Protein AF-A0A9P1M144-F1 (afdb_monomer)

Solvent-accessible surface area (backbone atoms only — not comparable to full-atom values): 26681 Å² total; per-residue (Å²): 131,87,53,68,58,46,60,51,32,49,54,52,25,56,51,25,56,76,44,38,89,84,42,58,71,68,54,30,50,50,13,57,55,61,24,85,84,19,68,62,42,48,54,50,47,60,63,52,71,52,43,42,26,26,24,63,49,96,57,77,48,44,40,38,33,44,34,45,30,33,76,44,54,76,69,45,38,54,29,47,42,54,39,54,65,72,45,38,68,59,92,85,45,63,70,58,54,61,67,55,47,90,56,52,64,63,87,26,65,51,72,43,81,73,39,34,31,30,42,72,43,87,56,96,82,45,43,26,63,55,47,80,66,101,63,85,35,62,40,33,36,42,32,33,40,37,36,38,30,57,59,42,30,39,40,35,43,30,34,33,38,36,71,57,47,20,52,45,42,34,67,37,80,47,78,94,71,78,76,44,61,27,50,76,41,91,52,83,82,44,86,88,40,76,53,68,44,75,48,41,72,65,56,50,42,52,52,50,39,40,51,39,51,32,51,55,48,45,56,53,50,54,51,50,50,54,54,33,50,73,35,72,43,86,79,56,75,85,59,45,42,24,38,36,36,33,38,32,74,35,87,63,39,80,89,77,57,85,72,77,81,77,63,63,70,39,51,48,59,57,61,63,85,82,40,50,41,68,70,65,62,42,76,46,74,39,47,41,39,33,38,46,90,73,71,58,45,72,86,52,68,34,35,39,36,41,33,44,40,71,86,76,43,49,93,91,61,29,69,84,82,53,87,71,42,62,57,83,39,83,50,34,52,46,68,59,53,47,49,50,53,50,52,53,53,50,50,52,49,55,63,68,61,42,86,84,53,87,86,58,60,60,69,60,52,38,53,52,44,50,54,51,53,51,51,49,54,50,49,53,41,35,50,59,32,46,72,71,43,42,88,80,41,44,59,79,54,34,43,69,55,52,50,54,52,47,53,56,47,50,54,53,49,52,52,51,48,52,55,49,50,54,53,37,53,54,37,51,55,50,52,53,51,48,51,54,52,49,51,52,52,50,51,50,52,52,51,51,50,52,53,51,50,52,51,51,54,60,67,69,52,64,93,83,61,83,90,48,98,61,44,70,61,52,53,54,53,53,66,73,79,108

Nearest PDB structures (foldseek):
  5aqt-assembly1_B  TM=5.400E-01  e=1.525E+00  Homo sapiens
  6xf1-assembly2_C  TM=5.605E-01  e=7.458E+00  Homo sapiens
  4mu6-assembly1_A  TM=5.928E-01  e=5.150E+00  Legionella pneumophila subsp. pneumophila str. Philadelphia 1
  5aqh-assembly1_B  TM=4.916E-01  e=3.953E+00  Homo sapiens
  8i4w-assembly1_B  TM=3.700E-01  e=2.209E+00  Saccharomyces cerevisiae S288C

Radius of gyration: 34.0 Å; Cα contacts (8 Å, |Δi|>4): 678; chains: 1; bounding box: 115×45×88 Å

Mean predicted aligned error: 12.4 Å

Secondary structure (DSSP, 8-state):
---HHHHHHHHHHHHHHHSGGGS-HHHHHHHHHHSTTSHHHHHHHHHHTT--EEESSSS-EEEEEEEEEEE--HHHHHHHHHHHHHTBS-S--HHHHHHHS---TTT--EEEEEEEEEBS---TT-SB--B----SSEEEEEEEEEE-STT-EEEEEEEEE-HHHHHTTSSEEPPP---EEEES-S-TT-TT---EEEE-HHHHHHHHHHHHHHHHHHHHHHHHHHHHHHHT----GGGEEEEEEEEE--SS-TTTS-----S-TTEEE--HHHHEEE----S-TTEEEEEESSS--TT-SEEEEEE--GGG--GGG-TTTS---TTTSGGGGHHHHHHHHHHHHHHHHHHHTTTT-TTS-HHHHHHHHHHHHHHHHHHHHHHHHHHHHHHHHS-GGGHHHHHHHHHHHHHHHHHHHHHHHHHHHHHHHHHHHHHHHHHHHHHHHHHHHHHHHHHHHHHHS-TT--SSTTHHHHHHHHTT--

Sequence (482 aa):
MKDFKNFFTKILFDIAYKFPFVFPKWIRYYSSEYHSNSDYVKEAKVRSCETKRASLFDYPAYWKAISFSFTLNKEELTKLKRWRKKVSLNNYNDFIYDKIDYTSFDRSKGYMHIGRIGINKEDITDEISPIYLKSNYLDSIFITLSKYGAGLSVITFYFYLNKEASNMINSISIPNMEYFVRLDSLNLFSRKNRSVCLTDKESFAKDCIKKNMMEVAKEGWDLLTVITSNMGIKKRRDDIYCVNDMYLDQNEPYFVKVASNNTSGESILIPRYHHFLDVGLSDNNDEHFIIDNHFNIDLVDMTYMKVCPESTFTEHNNFRFRYCANYESHLAITPVLLIIKRIDALNDLIDNAKLYNKNISMGKLHSSLFHVLHDIQMISGWLSTLKKDIPYSLLAGYYEISKRIIERQVDRVNELQLTVKTFYGLSENRIQVSNIRYNKIYSLVVFIFVIIQVLLAAMTIDWQKKGVWYTPLIEYLKGIFN

Foldseek 3Di:
DPPPLQVVLLVLLVVCCVVVVVDDPLSVVCSQCFHCPHPNLVVLLVLLVQAWWEAQAPFQKDQWWKKKKFWDAQVLLVLLLVLLCVFFPDVPPVVLSVLSHDDDLPPNWDKDWSFKEAECDDDPRGGGYHHYDPDDWFGMWTWMWTDFHLRTIMIMIITTTDCVLSVQRPTHTQDRDRWGKGQPDPPSPDPVRSDIDTDHSQVVSLVSSLVSNLVNLVSVVVVVCVSCVSSVHDDDLLRMAMETEMEGADAAQRPPDDPPPPPDSHYDYDDDPPFWDFPQLFPDSQWTWTAGPDSDRPSHGIYIYGYYHQVVDDPVRRPSPDTDDLQPDPVVLVSLVSLVSVLVVLVVLVVVLPLVDPPDDLVVSLVSLVVSLVVLVSSLSVLVRCLVCLVPRDDPGNRVSSNVSSVVVNVSSVVVNVVSVVSNVVSVVVVVVVVVVVVVVVVVVVVVVVVVVVVVVVVPDPLPDPDDPCVVVSVVVVVVVD

Organism: Yersinia enterocolitica (NCBI:txid630)

pLDDT: mean 81.44, std 12.13, range [32.53, 97.31]

Structure (mmCIF, N/CA/C/O backbone):
data_AF-A0A9P1M144-F1
#
_entry.id   AF-A0A9P1M144-F1
#
loop_
_atom_site.group_PDB
_atom_site.id
_atom_site.type_symbol
_atom_site.label_atom_id
_atom_site.label_alt_id
_atom_site.label_comp_id
_atom_site.label_asym_id
_atom_site.label_entity_id
_atom_site.label_seq_id
_atom_site.pdbx_PDB_ins_code
_atom_site.Cartn_x
_atom_site.Cartn_y
_atom_site.Cartn_z
_atom_site.occupancy
_atom_site.B_iso_or_equiv
_atom_site.auth_seq_id
_atom_site.auth_comp_id
_atom_site.auth_asym_id
_atom_site.auth_atom_id
_atom_site.pdbx_PDB_model_num
ATOM 1 N N . MET A 1 1 ? -5.783 -10.112 -30.709 1.00 32.53 1 MET A N 1
ATOM 2 C CA . MET A 1 1 ? -7.232 -9.941 -30.963 1.00 32.53 1 MET A CA 1
ATOM 3 C C . MET A 1 1 ? -7.430 -8.509 -31.454 1.00 32.53 1 MET A C 1
ATOM 5 O O . MET A 1 1 ? -7.039 -7.607 -30.728 1.00 32.53 1 MET A O 1
ATOM 9 N N . LYS A 1 2 ? -7.869 -8.268 -32.700 1.00 44.28 2 LYS A N 1
ATOM 10 C CA . LYS A 1 2 ? -8.065 -6.888 -33.193 1.00 44.28 2 LYS A CA 1
ATOM 11 C C . LYS A 1 2 ? -9.288 -6.296 -32.490 1.00 44.28 2 LYS A C 1
ATOM 13 O O . LYS A 1 2 ? -10.397 -6.771 -32.709 1.00 44.28 2 LYS A O 1
ATOM 18 N N . ASP A 1 3 ? -9.068 -5.298 -31.641 1.00 70.06 3 ASP A N 1
ATOM 19 C CA . ASP A 1 3 ? -10.123 -4.564 -30.941 1.00 70.06 3 ASP A CA 1
ATOM 20 C C . ASP A 1 3 ? -11.164 -4.039 -31.945 1.00 70.06 3 ASP A C 1
ATOM 22 O O . ASP A 1 3 ? -10.826 -3.296 -32.868 1.00 70.06 3 ASP A O 1
ATOM 26 N N . PHE A 1 4 ? -12.441 -4.392 -31.769 1.00 77.38 4 PHE A N 1
ATOM 27 C CA . PHE A 1 4 ? -13.547 -3.946 -32.634 1.00 77.38 4 PHE A CA 1
ATOM 28 C C . PHE A 1 4 ? -13.596 -2.414 -32.775 1.00 77.38 4 PHE A C 1
ATOM 30 O O . PHE A 1 4 ? -13.818 -1.879 -33.863 1.00 77.38 4 PHE A O 1
ATOM 37 N N . LYS A 1 5 ? -13.292 -1.698 -31.684 1.00 79.50 5 LYS A N 1
ATOM 38 C CA . LYS A 1 5 ? -13.170 -0.234 -31.675 1.00 79.50 5 LYS A CA 1
ATOM 39 C C . LYS A 1 5 ? -12.080 0.278 -32.621 1.00 79.50 5 LYS A C 1
ATOM 41 O O . LYS A 1 5 ? -12.273 1.322 -33.245 1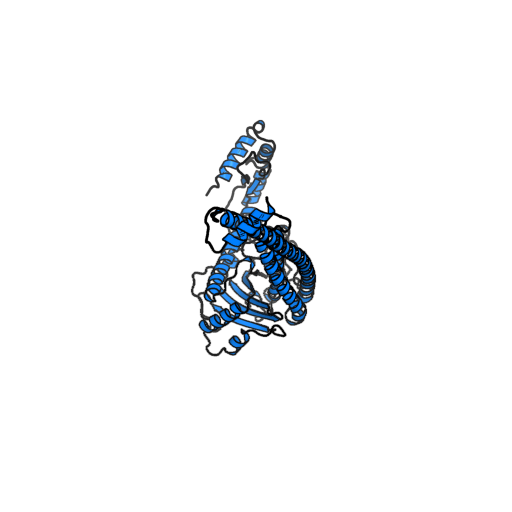.00 79.50 5 LYS A O 1
ATOM 46 N N . ASN A 1 6 ? -10.966 -0.444 -32.756 1.00 76.75 6 ASN A N 1
ATOM 47 C CA . ASN A 1 6 ? -9.876 -0.055 -33.653 1.00 76.75 6 ASN A CA 1
ATOM 48 C C . ASN A 1 6 ? -10.304 -0.189 -35.105 1.00 76.75 6 ASN A C 1
ATOM 50 O O . ASN A 1 6 ? -10.152 0.734 -35.898 1.00 76.75 6 ASN A O 1
ATOM 54 N N . PHE A 1 7 ? -10.919 -1.316 -35.447 1.00 81.31 7 PHE A N 1
ATOM 55 C CA . PHE A 1 7 ? -11.430 -1.526 -36.794 1.00 81.31 7 PHE A CA 1
ATOM 56 C C . PHE A 1 7 ? -12.442 -0.443 -37.199 1.00 81.31 7 PHE A C 1
ATOM 58 O O . PHE A 1 7 ? -12.310 0.160 -38.263 1.00 81.31 7 PHE A O 1
ATOM 65 N N . PHE A 1 8 ? -13.396 -0.137 -36.315 1.00 84.12 8 PHE A N 1
ATOM 66 C CA . PHE A 1 8 ? -14.396 0.898 -36.562 1.00 84.12 8 PHE A CA 1
ATOM 67 C C . PHE A 1 8 ? -13.780 2.296 -36.699 1.00 84.12 8 PHE A C 1
ATOM 69 O O . PHE A 1 8 ? -14.123 3.025 -37.626 1.00 84.12 8 PHE A O 1
ATOM 76 N N . THR A 1 9 ? -12.847 2.664 -35.812 1.00 84.94 9 THR A N 1
ATOM 77 C CA . THR A 1 9 ? -12.195 3.984 -35.864 1.00 84.94 9 THR A CA 1
ATOM 78 C C . THR A 1 9 ? -11.409 4.160 -37.165 1.00 84.94 9 THR A C 1
ATOM 80 O O . THR A 1 9 ? -11.484 5.225 -37.773 1.00 84.94 9 THR A O 1
ATOM 83 N N . LYS A 1 10 ? -10.737 3.102 -37.645 1.00 83.88 10 LYS A N 1
ATOM 84 C CA . LYS A 1 10 ? -10.012 3.123 -38.923 1.00 83.88 10 LYS A CA 1
ATOM 85 C C . LYS A 1 10 ? -10.944 3.433 -40.092 1.00 83.88 10 LYS A C 1
ATOM 87 O O . LYS A 1 10 ? -10.713 4.390 -40.817 1.00 83.88 10 LYS A O 1
ATOM 92 N N . ILE A 1 11 ? -12.032 2.671 -40.217 1.00 86.94 11 ILE A N 1
ATOM 93 C CA . ILE A 1 11 ? -13.025 2.868 -41.283 1.00 86.94 11 ILE A CA 1
ATOM 94 C C . ILE A 1 11 ? -13.625 4.271 -41.210 1.00 86.94 11 ILE A C 1
ATOM 96 O O . ILE A 1 11 ? -13.752 4.944 -42.230 1.00 86.94 11 ILE A O 1
ATOM 100 N N . LEU A 1 12 ? -13.985 4.725 -40.009 1.00 87.88 12 LEU A N 1
ATOM 101 C CA . LEU A 1 12 ? -14.557 6.050 -39.819 1.00 87.88 12 LEU A CA 1
ATOM 102 C C . LEU A 1 12 ? -13.599 7.148 -40.290 1.00 87.88 12 LEU A C 1
ATOM 104 O O . LEU A 1 12 ? -14.033 8.062 -40.985 1.00 87.88 12 LEU A O 1
ATOM 108 N N . PHE A 1 13 ? -12.317 7.063 -39.927 1.00 87.81 13 PHE A N 1
ATOM 109 C CA . PHE A 1 13 ? -11.319 8.053 -40.327 1.00 87.81 13 PHE A CA 1
ATOM 110 C C . PHE A 1 13 ? -11.007 7.978 -41.821 1.00 87.81 13 PHE A C 1
ATOM 112 O O . PHE A 1 13 ? -10.892 9.029 -42.439 1.00 87.81 13 PHE A O 1
ATOM 119 N N . ASP A 1 14 ? -10.965 6.788 -42.425 1.00 88.06 14 ASP A N 1
ATOM 120 C CA . ASP A 1 14 ? -10.771 6.626 -43.873 1.00 88.06 14 ASP A CA 1
ATOM 121 C C . ASP A 1 14 ? -11.929 7.267 -44.668 1.00 88.06 14 ASP A C 1
ATOM 123 O O . ASP A 1 14 ? -11.711 8.012 -45.629 1.00 88.06 14 ASP A O 1
ATOM 127 N N . ILE A 1 15 ? -13.180 7.040 -44.244 1.00 89.00 15 ILE A N 1
ATOM 128 C CA . ILE A 1 15 ? -14.362 7.639 -44.886 1.00 89.00 15 ILE A CA 1
ATOM 129 C C . ILE A 1 15 ? -14.405 9.152 -44.629 1.00 89.00 15 ILE A C 1
ATOM 131 O O . ILE A 1 15 ? -14.677 9.915 -45.557 1.00 89.00 15 ILE A O 1
ATOM 135 N N . ALA A 1 16 ? -14.111 9.600 -43.405 1.00 88.69 16 ALA A N 1
ATOM 136 C CA . ALA A 1 16 ? -14.092 11.020 -43.056 1.00 88.69 16 ALA A CA 1
ATOM 137 C C . ALA A 1 16 ? -12.972 11.793 -43.760 1.00 88.69 16 ALA A C 1
ATOM 139 O O . ALA A 1 16 ? -13.177 12.946 -44.130 1.00 88.69 16 ALA A O 1
ATOM 140 N N . TYR A 1 17 ? -11.831 11.157 -44.020 1.00 86.88 17 TYR A N 1
ATOM 141 C CA . TYR A 1 17 ? -10.746 11.741 -44.801 1.00 86.88 17 TYR A CA 1
ATOM 142 C C . TYR A 1 17 ? -11.139 11.900 -46.277 1.00 86.88 17 TYR A C 1
ATOM 144 O O . TYR A 1 17 ? -10.878 12.937 -46.883 1.00 86.88 17 TYR A O 1
ATOM 152 N N . LYS A 1 18 ? -11.825 10.901 -46.854 1.00 89.00 18 LYS A N 1
ATOM 153 C CA . LYS A 1 18 ? -12.279 10.928 -48.255 1.00 89.00 18 LYS A CA 1
ATOM 154 C C . LYS A 1 18 ? -13.474 11.861 -48.490 1.00 89.00 18 LYS A C 1
ATOM 156 O O . LYS A 1 18 ? -13.552 12.502 -49.534 1.00 89.00 18 LYS A O 1
ATOM 161 N N . PHE A 1 19 ? -14.397 11.945 -47.531 1.00 89.88 19 PHE A N 1
ATOM 162 C CA . PHE A 1 19 ? -15.634 12.731 -47.624 1.00 89.88 19 PHE A CA 1
ATOM 163 C C . PHE A 1 19 ? -15.823 13.655 -46.409 1.00 89.88 19 PHE A C 1
ATOM 165 O O . PHE A 1 19 ? -16.809 13.533 -45.675 1.00 89.88 19 PHE A O 1
ATOM 172 N N . PRO A 1 20 ? -14.917 14.620 -46.177 1.00 84.94 20 PRO A N 1
ATOM 173 C CA . PRO A 1 20 ? -14.872 15.383 -44.929 1.00 84.94 20 PRO A CA 1
ATOM 174 C C . PRO A 1 20 ? -16.137 16.204 -44.673 1.00 84.94 20 PRO A C 1
ATOM 176 O O . PRO A 1 20 ? -16.535 16.390 -43.530 1.00 84.94 20 PRO A O 1
ATOM 179 N N . PHE A 1 21 ? -16.814 16.672 -45.716 1.00 85.94 21 PHE A N 1
ATOM 180 C CA . PHE A 1 21 ? -18.018 17.500 -45.606 1.00 85.94 21 PHE A CA 1
ATOM 181 C C . PHE A 1 21 ? -19.234 16.775 -44.999 1.00 85.94 21 PHE A C 1
ATOM 183 O O . PHE A 1 21 ? -20.136 17.447 -44.507 1.00 85.94 21 PHE A O 1
ATOM 190 N N . VAL A 1 22 ? -19.250 15.436 -44.979 1.00 87.31 22 VAL A N 1
ATOM 191 C CA . VAL A 1 22 ? -20.348 14.630 -44.405 1.00 87.31 22 VAL A CA 1
ATOM 192 C C . VAL A 1 22 ? -20.205 14.467 -42.885 1.00 87.31 22 VAL A C 1
ATOM 194 O O . VAL A 1 22 ? -21.164 14.123 -42.196 1.00 87.31 22 VAL A O 1
ATOM 197 N N . PHE A 1 23 ? -19.019 14.745 -42.332 1.00 87.06 23 PHE A N 1
ATOM 198 C CA . PHE A 1 23 ? -18.711 14.491 -40.928 1.00 87.06 23 PHE A CA 1
ATOM 199 C C . PHE A 1 23 ? -18.643 15.776 -40.087 1.00 87.06 23 PHE A C 1
ATOM 201 O O . PHE A 1 23 ? -18.249 16.842 -40.571 1.00 87.06 23 PHE A O 1
ATOM 208 N N . PRO A 1 24 ? -18.967 15.694 -38.782 1.00 85.56 24 PRO A N 1
ATOM 209 C CA . PRO A 1 24 ? -18.753 16.785 -37.837 1.00 85.56 24 PRO A CA 1
ATOM 210 C C . PRO A 1 24 ? -17.305 17.298 -37.837 1.00 85.56 24 PRO A C 1
ATOM 212 O O . PRO A 1 24 ? -16.364 16.513 -37.942 1.00 85.56 24 PRO A O 1
ATOM 215 N N . LYS A 1 25 ? -17.117 18.609 -37.609 1.00 85.38 25 LYS A N 1
ATOM 216 C CA . LYS A 1 25 ? -15.796 19.280 -37.596 1.00 85.38 25 LYS A CA 1
ATOM 217 C C . LYS A 1 25 ? -14.727 18.560 -36.764 1.00 85.38 25 LYS A C 1
ATOM 219 O O . LYS A 1 25 ? -13.575 18.521 -37.171 1.00 85.38 25 LYS A O 1
ATOM 224 N N . TRP A 1 26 ? -15.108 17.982 -35.626 1.00 83.94 26 TRP A N 1
ATOM 225 C CA . TRP A 1 26 ? -14.177 17.282 -34.741 1.00 83.94 26 TRP A CA 1
ATOM 226 C C . TRP A 1 26 ? -13.682 15.949 -35.336 1.00 83.94 26 TRP A C 1
ATOM 228 O O . TRP A 1 26 ? -12.495 15.661 -35.256 1.00 83.94 26 TRP A O 1
ATOM 238 N N . ILE A 1 27 ? -14.552 15.178 -36.009 1.00 86.31 27 ILE A N 1
ATOM 239 C CA . ILE A 1 27 ? -14.148 13.952 -36.724 1.00 86.31 27 ILE A CA 1
ATOM 240 C C . ILE A 1 27 ? -13.260 14.318 -37.906 1.00 86.31 27 ILE A C 1
ATOM 242 O O . ILE A 1 27 ? -12.250 13.663 -38.126 1.00 86.31 27 ILE A O 1
ATOM 246 N N . ARG A 1 28 ? -13.605 15.390 -38.632 1.00 86.38 28 ARG A N 1
ATOM 247 C CA . ARG A 1 28 ? -12.784 15.897 -39.738 1.00 86.38 28 ARG A CA 1
ATOM 248 C C . ARG A 1 28 ? -11.364 16.203 -39.276 1.00 86.38 28 ARG A C 1
ATOM 250 O O . ARG A 1 28 ? -10.429 15.713 -39.893 1.00 86.38 28 ARG A O 1
ATOM 257 N N . TYR A 1 29 ? -11.234 16.954 -38.183 1.00 85.94 29 TYR A N 1
ATOM 258 C CA . TYR A 1 29 ? -9.948 17.280 -37.574 1.00 85.94 29 TYR A CA 1
ATOM 259 C C . TYR A 1 29 ? -9.154 16.017 -37.214 1.00 85.94 29 TYR A C 1
ATOM 261 O O . TYR A 1 29 ? -8.029 15.848 -37.665 1.00 85.94 29 TYR A O 1
ATOM 269 N N . TYR A 1 30 ? -9.757 15.067 -36.494 1.00 85.25 30 TYR A N 1
ATOM 270 C CA . TYR A 1 30 ? -9.049 13.833 -36.149 1.00 85.25 30 TYR A CA 1
ATOM 271 C C . TYR A 1 30 ? -8.690 12.982 -37.369 1.00 85.25 30 TYR A C 1
ATOM 273 O O . TYR A 1 30 ? -7.602 12.418 -37.422 1.00 85.25 30 TYR A O 1
ATOM 281 N N . SER A 1 31 ? -9.561 12.920 -38.375 1.00 85.38 31 SER A N 1
ATOM 282 C CA . SER A 1 31 ? -9.257 12.215 -39.617 1.00 85.38 31 SER A CA 1
ATOM 283 C C . SER A 1 31 ? -8.139 12.893 -40.410 1.00 85.38 31 SER A C 1
ATOM 285 O O . SER A 1 31 ? -7.343 12.191 -41.010 1.00 85.38 31 SER A O 1
ATOM 287 N N . SER A 1 32 ? -8.005 14.224 -40.407 1.00 83.94 32 SER A N 1
ATOM 288 C CA . SER A 1 32 ? -6.894 14.883 -41.108 1.00 83.94 32 SER A CA 1
ATOM 289 C C . SER A 1 32 ? -5.561 14.697 -40.386 1.00 83.94 32 SER A C 1
ATOM 291 O O . SER A 1 32 ? -4.556 14.434 -41.040 1.00 83.94 32 SER A O 1
ATOM 293 N N . GLU A 1 33 ? -5.564 14.777 -39.055 1.00 81.06 33 GLU A N 1
ATOM 294 C CA . GLU A 1 33 ? -4.357 14.662 -38.226 1.00 81.06 33 GLU A CA 1
ATOM 295 C C . GLU A 1 33 ? -3.860 13.214 -38.093 1.00 81.06 33 GLU A C 1
ATOM 297 O O . GLU A 1 33 ? -2.658 12.956 -38.133 1.00 81.06 33 GLU A O 1
ATOM 302 N N . TYR A 1 34 ? -4.772 12.244 -37.967 1.00 77.00 34 TYR A N 1
ATOM 303 C CA . TYR A 1 34 ? -4.441 10.872 -37.554 1.00 77.00 34 TYR A CA 1
ATOM 304 C C . TYR A 1 34 ? -4.772 9.788 -38.590 1.00 77.00 34 TYR A C 1
ATOM 306 O O . TYR A 1 34 ? -4.645 8.594 -38.303 1.00 77.00 34 TYR A O 1
ATOM 314 N N . HIS A 1 35 ? -5.201 10.159 -39.798 1.00 81.19 35 HIS A N 1
ATOM 315 C CA . HIS A 1 35 ? -5.328 9.198 -40.893 1.00 81.19 35 HIS A CA 1
ATOM 316 C C . HIS A 1 35 ? -3.957 8.649 -41.307 1.00 81.19 35 HIS A C 1
ATOM 318 O O . HIS A 1 35 ? -2.932 9.312 -41.196 1.00 81.19 35 HIS A O 1
ATOM 324 N N . SER A 1 36 ? -3.939 7.429 -41.846 1.00 70.88 36 SER A N 1
ATOM 325 C CA . SER A 1 36 ? -2.712 6.700 -42.196 1.00 70.88 36 SER A CA 1
ATOM 326 C C . SER A 1 36 ? -1.751 7.434 -43.148 1.00 70.88 36 SER A C 1
ATOM 328 O O . SER A 1 36 ? -0.562 7.113 -43.163 1.00 70.88 36 SER A O 1
ATOM 330 N N . ASN A 1 37 ? -2.257 8.411 -43.910 1.00 74.00 37 ASN A N 1
ATOM 331 C CA . ASN A 1 37 ? -1.488 9.237 -44.844 1.00 74.00 37 ASN A CA 1
ATOM 332 C C . ASN A 1 37 ? -1.084 10.617 -44.297 1.00 74.00 37 ASN A C 1
ATOM 334 O O . ASN A 1 37 ? -0.458 11.370 -45.047 1.00 74.00 37 ASN A O 1
ATOM 338 N N . SER A 1 38 ? -1.439 10.970 -43.060 1.00 76.88 38 SER A N 1
ATOM 339 C CA . SER A 1 38 ? -1.021 12.242 -42.466 1.00 76.88 38 SER A CA 1
ATOM 340 C C . SER A 1 38 ? 0.486 12.257 -42.204 1.00 76.88 38 SER A C 1
ATOM 342 O O . SER A 1 38 ? 1.101 11.211 -41.969 1.00 76.88 38 SER A O 1
ATOM 344 N N . ASP A 1 39 ? 1.088 13.444 -42.252 1.00 75.00 39 ASP A N 1
ATOM 345 C CA . ASP A 1 39 ? 2.530 13.605 -42.030 1.00 75.00 39 ASP A CA 1
ATOM 346 C C . ASP A 1 39 ? 2.915 13.180 -40.612 1.00 75.00 39 ASP A C 1
ATOM 348 O O . ASP A 1 39 ? 3.874 12.436 -40.423 1.00 75.00 39 ASP A O 1
ATOM 352 N N . TYR A 1 40 ? 2.066 13.507 -39.638 1.00 72.25 40 TYR A N 1
ATOM 353 C CA . TYR A 1 40 ? 2.224 13.094 -38.250 1.00 72.25 40 TYR A CA 1
ATOM 354 C C . TYR A 1 40 ? 2.294 11.562 -38.078 1.00 72.25 40 TYR A C 1
ATOM 356 O O . TYR A 1 40 ? 3.200 11.049 -37.419 1.00 72.25 40 TYR A O 1
ATOM 364 N N . VAL A 1 41 ? 1.395 10.797 -38.714 1.00 72.00 41 VAL A N 1
ATOM 365 C CA . VAL A 1 41 ? 1.409 9.322 -38.631 1.00 72.00 41 VAL A CA 1
ATOM 366 C C . VAL A 1 41 ? 2.591 8.726 -39.396 1.00 72.00 41 VAL A C 1
ATOM 368 O O . VAL A 1 41 ? 3.157 7.719 -38.963 1.00 72.00 41 VAL A O 1
ATOM 371 N N . LYS A 1 42 ? 2.994 9.325 -40.522 1.00 72.81 42 LYS A N 1
ATOM 372 C CA . LYS A 1 42 ? 4.180 8.894 -41.279 1.00 72.81 42 LYS A CA 1
ATOM 373 C C . LYS A 1 42 ? 5.461 9.093 -40.469 1.00 72.81 42 LYS A C 1
ATOM 375 O O . LYS A 1 42 ? 6.245 8.152 -40.357 1.00 72.81 42 LYS A O 1
ATOM 380 N N . GLU A 1 43 ? 5.644 10.260 -39.856 1.00 69.44 43 GLU A N 1
ATOM 381 C CA . GLU A 1 43 ? 6.782 10.546 -38.974 1.00 69.44 43 GLU A CA 1
ATOM 382 C C . GLU A 1 43 ? 6.806 9.612 -37.759 1.00 69.44 43 GLU A C 1
ATOM 384 O O . GLU A 1 43 ? 7.849 9.036 -37.434 1.00 69.44 43 GLU A O 1
ATOM 389 N N . ALA A 1 44 ? 5.651 9.389 -37.125 1.00 66.25 44 ALA A N 1
ATOM 390 C CA . ALA A 1 44 ? 5.528 8.465 -36.001 1.00 66.25 44 ALA A CA 1
ATOM 391 C C . ALA A 1 44 ? 5.876 7.019 -36.396 1.00 66.25 44 ALA A C 1
ATOM 393 O O . ALA A 1 44 ? 6.563 6.326 -35.645 1.00 66.25 44 ALA A O 1
ATOM 394 N N . LYS A 1 45 ? 5.465 6.560 -37.588 1.00 67.06 45 LYS A N 1
ATOM 395 C CA . LYS A 1 45 ? 5.819 5.228 -38.110 1.00 67.06 45 LYS A CA 1
ATOM 396 C C . LYS A 1 45 ? 7.323 5.063 -38.305 1.00 67.06 45 LYS A C 1
ATOM 398 O O . LYS A 1 45 ? 7.857 4.037 -37.887 1.00 67.06 45 LYS A O 1
ATOM 403 N N . VAL A 1 46 ? 8.000 6.058 -38.880 1.00 66.31 46 VAL A N 1
ATOM 404 C CA . VAL A 1 46 ? 9.459 6.023 -39.083 1.00 66.31 46 VAL A CA 1
ATOM 405 C C . VAL A 1 46 ? 10.187 5.940 -37.739 1.00 66.31 46 VAL A C 1
ATOM 407 O O . VAL A 1 46 ? 10.974 5.019 -37.541 1.00 66.31 46 VAL A O 1
ATOM 410 N N . ARG A 1 47 ? 9.840 6.805 -36.773 1.00 61.91 47 ARG A N 1
ATOM 411 C CA . ARG A 1 47 ? 10.416 6.766 -35.412 1.00 61.91 47 ARG A CA 1
ATOM 412 C C . ARG A 1 47 ? 10.136 5.449 -34.686 1.00 61.91 47 ARG A C 1
ATOM 414 O O . ARG A 1 47 ? 10.987 4.934 -33.974 1.00 61.91 47 ARG A O 1
ATOM 421 N N . SER A 1 48 ? 8.950 4.873 -34.880 1.00 56.91 48 SER A N 1
ATOM 422 C CA . SER A 1 48 ? 8.556 3.633 -34.205 1.00 56.91 48 SER A CA 1
ATOM 423 C C . SER A 1 48 ? 9.320 2.393 -34.680 1.00 56.91 48 SER A C 1
ATOM 425 O O . SER A 1 48 ? 9.332 1.395 -33.962 1.00 56.91 48 SER A O 1
ATOM 427 N N . CYS A 1 49 ? 9.934 2.406 -35.867 1.00 55.12 49 CYS A N 1
ATOM 428 C CA . CYS A 1 49 ? 10.542 1.212 -36.462 1.00 55.12 49 CYS A CA 1
ATOM 429 C C . CYS A 1 49 ? 11.841 0.772 -35.758 1.00 55.12 49 CYS A C 1
ATOM 431 O O . CYS A 1 49 ? 12.245 -0.383 -35.886 1.00 55.12 49 CYS A O 1
ATOM 433 N N . GLU A 1 50 ? 12.461 1.660 -34.980 1.00 61.06 50 GLU A N 1
ATOM 434 C CA . GLU A 1 50 ? 13.735 1.404 -34.302 1.00 61.06 50 GLU A CA 1
ATOM 435 C C . GLU A 1 50 ? 13.544 0.757 -32.923 1.00 61.06 50 GLU A C 1
ATOM 437 O O . GLU A 1 50 ? 14.349 -0.077 -32.512 1.00 61.06 50 GLU A O 1
ATOM 442 N N . THR A 1 51 ? 12.433 1.038 -32.236 1.00 64.19 51 THR A N 1
ATOM 443 C CA . THR A 1 51 ? 12.243 0.627 -30.840 1.00 64.19 51 THR A CA 1
ATOM 444 C C . THR A 1 51 ? 11.707 -0.799 -30.672 1.00 64.19 51 THR A C 1
ATOM 446 O O . THR A 1 51 ? 10.616 -1.129 -31.158 1.00 64.19 51 THR A O 1
ATOM 449 N N . LYS A 1 52 ? 12.437 -1.628 -29.912 1.00 73.56 52 LYS A N 1
ATOM 450 C CA . LYS A 1 52 ? 12.154 -3.057 -29.665 1.00 73.56 52 LYS A CA 1
ATOM 451 C C . LYS A 1 52 ? 11.926 -3.409 -28.193 1.00 73.56 52 LYS A C 1
ATOM 453 O O . LYS A 1 52 ? 11.358 -4.465 -27.908 1.00 73.56 52 LYS A O 1
ATOM 458 N N . ARG A 1 53 ? 12.400 -2.581 -27.258 1.00 82.31 53 ARG A N 1
ATOM 459 C CA . ARG A 1 53 ? 12.374 -2.879 -25.816 1.00 82.31 53 ARG A CA 1
ATOM 460 C C . ARG A 1 53 ? 11.758 -1.748 -24.997 1.00 82.31 53 ARG A C 1
ATOM 462 O O . ARG A 1 53 ? 11.763 -0.606 -25.442 1.00 82.31 53 ARG A O 1
ATOM 469 N N . ALA A 1 54 ? 11.259 -2.062 -23.807 1.00 84.81 54 ALA A N 1
ATOM 470 C CA . ALA A 1 54 ? 10.838 -1.083 -22.809 1.00 84.81 54 ALA A CA 1
ATOM 471 C C . ALA A 1 54 ? 11.393 -1.400 -21.424 1.00 84.81 54 ALA A C 1
ATOM 473 O O . ALA A 1 54 ? 11.444 -2.563 -21.025 1.00 84.81 54 ALA A O 1
ATOM 474 N N . SER A 1 55 ? 11.739 -0.356 -20.681 1.00 86.06 55 SER A N 1
ATOM 475 C CA . SER A 1 55 ? 12.124 -0.451 -19.273 1.00 86.06 55 SER A CA 1
ATOM 476 C C . SER A 1 55 ? 11.390 0.603 -18.453 1.00 86.06 55 SER A C 1
ATOM 478 O O . SER A 1 55 ? 11.101 1.695 -18.949 1.00 86.06 55 SER A O 1
ATOM 480 N N . LEU A 1 56 ? 11.099 0.271 -17.195 1.00 86.31 56 LEU A N 1
ATOM 481 C CA . LEU A 1 56 ? 10.489 1.200 -16.242 1.00 86.31 56 LEU A CA 1
ATOM 482 C C . LEU A 1 56 ? 11.418 2.380 -15.925 1.00 86.31 56 LEU A C 1
ATOM 484 O O . LEU A 1 56 ? 10.956 3.514 -15.864 1.00 86.31 56 LEU A O 1
ATOM 488 N N . PHE A 1 57 ? 12.717 2.108 -15.776 1.00 84.25 57 PHE A N 1
ATOM 489 C CA . PHE A 1 57 ? 13.742 3.115 -15.516 1.00 84.25 57 PHE A CA 1
ATOM 490 C C . PHE A 1 57 ? 14.866 3.051 -16.548 1.00 84.25 57 PHE A C 1
ATOM 492 O O . PHE A 1 57 ? 15.035 2.068 -17.271 1.00 84.25 57 PHE A O 1
ATOM 499 N N . ASP A 1 58 ? 15.648 4.121 -16.581 1.00 77.81 58 ASP A N 1
ATOM 500 C CA . ASP A 1 58 ? 16.756 4.349 -17.507 1.00 77.81 58 ASP A CA 1
ATOM 501 C C . ASP A 1 58 ? 17.922 3.379 -17.284 1.00 77.81 58 ASP A C 1
ATOM 503 O O . ASP A 1 58 ? 18.667 3.079 -18.214 1.00 77.81 58 ASP A O 1
ATOM 507 N N . TYR A 1 59 ? 18.050 2.864 -16.060 1.00 79.31 59 TYR A N 1
ATOM 508 C CA . TYR A 1 59 ? 19.015 1.842 -15.678 1.00 79.31 59 TYR A CA 1
ATOM 509 C C . TYR A 1 59 ? 18.283 0.567 -15.245 1.00 79.31 59 TYR A C 1
ATOM 511 O O . TYR A 1 59 ? 17.173 0.662 -14.711 1.00 79.31 59 TYR A O 1
ATOM 519 N N . PRO A 1 60 ? 18.880 -0.625 -15.442 1.00 84.94 60 PRO A N 1
ATOM 520 C CA . PRO A 1 60 ? 18.296 -1.873 -14.967 1.00 84.94 60 PRO A CA 1
ATOM 521 C C . PRO A 1 60 ? 18.042 -1.819 -13.458 1.00 84.94 60 PRO A C 1
ATOM 523 O O . PRO A 1 60 ? 18.980 -1.724 -12.667 1.00 84.94 60 PRO A O 1
ATOM 526 N N . ALA A 1 61 ? 16.775 -1.894 -13.060 1.00 89.81 61 ALA A N 1
ATOM 527 C CA . ALA A 1 61 ? 16.398 -1.864 -11.655 1.00 89.81 61 ALA A CA 1
ATOM 528 C C . ALA A 1 61 ? 16.242 -3.276 -11.098 1.00 89.81 61 ALA A C 1
ATOM 530 O O . ALA A 1 61 ? 15.600 -4.138 -11.699 1.00 89.81 61 ALA A O 1
ATOM 531 N N . TYR A 1 62 ? 16.783 -3.505 -9.911 1.00 93.19 62 TYR A N 1
ATOM 532 C CA . TYR A 1 62 ? 16.525 -4.716 -9.154 1.00 93.19 62 TYR A CA 1
ATOM 533 C C . TYR A 1 62 ? 15.255 -4.521 -8.324 1.00 93.19 62 TYR A C 1
ATOM 535 O O . TYR A 1 62 ? 15.250 -3.764 -7.350 1.00 93.19 62 TYR A O 1
ATOM 543 N N . TRP A 1 63 ? 14.169 -5.189 -8.717 1.00 94.56 63 TRP A N 1
ATOM 544 C CA . TRP A 1 63 ? 12.944 -5.219 -7.924 1.00 94.56 63 TRP A CA 1
ATOM 545 C C . TRP A 1 63 ? 13.135 -6.208 -6.781 1.00 94.56 63 TRP A C 1
ATOM 547 O O . TRP A 1 63 ? 13.046 -7.421 -6.958 1.00 94.56 63 TRP A O 1
ATOM 557 N N . LYS A 1 64 ? 13.464 -5.661 -5.615 1.00 95.12 64 LYS A N 1
ATOM 558 C CA . LYS A 1 64 ? 13.910 -6.418 -4.453 1.00 95.12 64 LYS A CA 1
ATOM 559 C C . LYS A 1 64 ? 12.751 -7.074 -3.718 1.00 95.12 64 LYS A C 1
ATOM 561 O O . LYS A 1 64 ? 12.832 -8.247 -3.364 1.00 95.12 64 LYS A O 1
ATOM 566 N N . ALA A 1 65 ? 11.715 -6.299 -3.419 1.00 96.62 65 ALA A N 1
ATOM 567 C CA . ALA A 1 65 ? 10.656 -6.748 -2.530 1.00 96.62 65 ALA A CA 1
ATOM 568 C C . ALA A 1 65 ? 9.336 -6.006 -2.745 1.00 96.62 65 ALA A C 1
ATOM 570 O O . ALA A 1 65 ? 9.280 -4.940 -3.366 1.00 96.62 65 ALA A O 1
ATOM 571 N N . ILE A 1 66 ? 8.281 -6.575 -2.166 1.00 96.38 66 ILE A N 1
ATOM 572 C CA . ILE A 1 66 ? 6.994 -5.921 -1.931 1.00 96.38 66 ILE A CA 1
ATOM 573 C C . ILE A 1 66 ? 6.677 -6.068 -0.449 1.00 96.38 66 ILE A C 1
ATOM 575 O O . ILE A 1 66 ? 6.718 -7.168 0.101 1.00 96.38 66 ILE A O 1
ATOM 579 N N . SER A 1 67 ? 6.364 -4.964 0.214 1.00 97.12 67 SER A N 1
ATOM 580 C CA . SER A 1 67 ? 5.969 -4.971 1.617 1.00 97.12 67 SER A CA 1
ATOM 581 C C . SER A 1 67 ? 4.489 -4.663 1.772 1.00 97.12 67 SER A C 1
ATOM 583 O O . SER A 1 67 ? 3.960 -3.803 1.077 1.00 97.12 67 SER A O 1
ATOM 585 N N . PHE A 1 68 ? 3.834 -5.349 2.704 1.00 97.31 68 PHE A N 1
ATOM 586 C CA . PHE A 1 68 ? 2.454 -5.088 3.094 1.00 97.31 68 PHE A CA 1
ATOM 587 C C . PHE A 1 68 ? 2.396 -4.826 4.591 1.00 97.31 68 PHE A C 1
ATOM 589 O O . PHE A 1 68 ? 2.683 -5.716 5.397 1.00 97.31 68 PHE A O 1
ATOM 596 N N . SER A 1 69 ? 1.990 -3.619 4.966 1.00 97.25 69 SER A N 1
ATOM 597 C CA . SER A 1 69 ? 1.863 -3.212 6.362 1.00 97.25 69 SER A CA 1
ATOM 598 C C . SER A 1 69 ? 0.421 -2.882 6.707 1.00 97.25 69 SER A C 1
ATOM 600 O O . SER A 1 69 ? -0.296 -2.292 5.903 1.00 97.25 69 SER A O 1
ATOM 602 N N . PHE A 1 70 ? -0.016 -3.237 7.913 1.00 96.75 70 PHE A N 1
ATOM 603 C CA . PHE A 1 70 ? -1.345 -2.883 8.417 1.00 96.75 70 PHE A CA 1
ATOM 604 C C . PHE A 1 70 ? -1.408 -2.916 9.942 1.00 96.75 70 PHE A C 1
ATOM 606 O O . PHE A 1 70 ? -0.548 -3.484 10.619 1.00 96.75 70 PHE A O 1
ATOM 613 N N . THR A 1 71 ? -2.449 -2.292 10.495 1.00 94.44 71 THR A N 1
ATOM 614 C CA . THR A 1 71 ? -2.656 -2.241 11.948 1.00 94.44 71 THR A CA 1
ATOM 615 C C . THR A 1 71 ? -3.338 -3.504 12.470 1.00 94.44 71 THR A C 1
ATOM 617 O O . THR A 1 71 ? -4.232 -4.048 11.816 1.00 94.44 71 THR A O 1
ATOM 620 N N . LEU A 1 72 ? -2.943 -3.956 13.661 1.00 93.00 72 LEU A N 1
ATOM 621 C CA . LEU A 1 72 ? -3.561 -5.070 14.382 1.00 93.00 72 LEU A CA 1
ATOM 622 C C . LEU A 1 72 ? -4.275 -4.573 15.637 1.00 93.00 72 LEU A C 1
ATOM 624 O O . LEU A 1 72 ? -3.707 -3.820 16.428 1.00 93.00 72 LEU A O 1
ATOM 628 N N . ASN A 1 73 ? -5.503 -5.039 15.850 1.00 89.94 73 ASN A N 1
ATOM 629 C CA . ASN A 1 73 ? -6.207 -4.858 17.115 1.00 89.94 73 ASN A CA 1
ATOM 630 C C . ASN A 1 73 ? -5.842 -5.966 18.129 1.00 89.94 73 ASN A C 1
ATOM 632 O O . ASN A 1 73 ? -5.137 -6.929 17.822 1.00 89.94 73 ASN A O 1
ATOM 636 N N . LYS A 1 74 ? -6.355 -5.851 19.359 1.00 87.19 74 LYS A N 1
ATOM 637 C CA . LYS A 1 74 ? -6.084 -6.806 20.450 1.00 87.19 74 LYS A CA 1
ATOM 638 C C . LYS A 1 74 ? -6.461 -8.256 20.107 1.00 87.19 74 LYS A C 1
ATOM 640 O O . LYS A 1 74 ? -5.733 -9.189 20.455 1.00 87.19 74 LYS A O 1
ATOM 645 N N . GLU A 1 75 ? -7.598 -8.458 19.448 1.00 91.00 75 GLU A N 1
ATOM 646 C CA . GLU A 1 75 ? -8.050 -9.791 19.042 1.00 91.00 75 GLU A CA 1
ATOM 647 C C . GLU A 1 75 ? -7.120 -10.373 17.968 1.00 91.00 75 GLU A C 1
ATOM 649 O O . GLU A 1 75 ? -6.718 -11.534 18.044 1.00 91.00 75 GLU A O 1
ATOM 654 N N . GLU A 1 76 ? -6.713 -9.553 17.001 1.00 93.94 76 GLU A N 1
ATOM 655 C CA . GLU A 1 76 ? -5.814 -9.943 15.916 1.00 93.94 76 GLU A CA 1
ATOM 656 C C . GLU A 1 76 ? -4.395 -10.251 16.411 1.00 93.94 76 GLU A C 1
ATOM 658 O O . GLU A 1 76 ? -3.789 -11.212 15.946 1.00 93.94 76 GLU A O 1
ATOM 663 N N . LEU A 1 77 ? -3.885 -9.531 17.413 1.00 91.38 77 LEU A N 1
ATOM 664 C CA . LEU A 1 77 ? -2.620 -9.872 18.079 1.00 91.38 77 LEU A CA 1
ATOM 665 C C . LEU A 1 77 ? -2.686 -11.243 18.767 1.00 91.38 77 LEU A C 1
ATOM 667 O O . LEU A 1 77 ? -1.757 -12.045 18.668 1.00 91.38 77 LEU A O 1
ATOM 671 N N . THR A 1 78 ? -3.811 -11.548 19.418 1.00 90.19 78 THR A N 1
ATOM 672 C CA . THR A 1 78 ? -4.032 -12.861 20.050 1.00 90.19 78 THR A CA 1
ATOM 673 C C . THR A 1 78 ? -4.033 -13.977 19.003 1.00 90.19 78 THR A C 1
ATOM 675 O O . THR A 1 78 ? -3.466 -15.052 19.217 1.00 90.19 78 THR A O 1
ATOM 678 N N . LYS A 1 79 ? -4.647 -13.719 17.846 1.00 93.88 79 LYS A N 1
ATOM 679 C CA . LYS A 1 79 ? -4.653 -14.627 16.694 1.00 93.88 79 LYS A CA 1
ATOM 680 C C . LYS A 1 79 ? -3.253 -14.830 16.115 1.00 93.88 79 LYS A C 1
ATOM 682 O O . LYS A 1 79 ? -2.850 -15.976 15.928 1.00 93.88 79 LYS A O 1
ATOM 687 N N . LEU A 1 80 ? -2.484 -13.754 15.935 1.00 92.81 80 LEU A N 1
ATOM 688 C CA . LEU A 1 80 ? -1.085 -13.809 15.504 1.00 92.81 80 LEU A CA 1
ATOM 689 C C . LEU A 1 80 ? -0.240 -14.668 16.452 1.00 92.81 80 LEU A C 1
ATOM 691 O O . LEU A 1 80 ? 0.479 -15.549 15.989 1.00 92.81 80 LEU A O 1
ATOM 695 N N . LYS A 1 81 ? -0.369 -14.476 17.773 1.00 89.88 81 LYS A N 1
ATOM 696 C CA . LYS A 1 81 ? 0.340 -15.284 18.781 1.00 89.88 81 LYS A CA 1
ATOM 697 C C . LYS A 1 81 ? 0.023 -16.773 18.644 1.00 89.88 81 LYS A C 1
ATOM 699 O O . LYS A 1 81 ? 0.933 -17.599 18.638 1.00 89.88 81 LYS A O 1
ATOM 704 N N . ARG A 1 82 ? -1.262 -17.127 18.526 1.00 90.31 82 ARG A N 1
ATOM 705 C CA . ARG A 1 82 ? -1.701 -18.526 18.354 1.00 90.31 82 ARG A CA 1
ATOM 706 C C . ARG A 1 82 ? -1.172 -19.129 17.059 1.00 90.31 82 ARG A C 1
ATOM 708 O O . ARG A 1 82 ? -0.669 -20.249 17.077 1.00 90.31 82 ARG A O 1
ATOM 715 N N . TRP A 1 83 ? -1.264 -18.387 15.959 1.00 91.94 83 TRP A N 1
ATOM 716 C CA . TRP A 1 83 ? -0.732 -18.816 14.671 1.00 91.94 83 TRP A CA 1
ATOM 717 C C . TRP A 1 83 ? 0.776 -19.046 14.753 1.00 91.94 83 TRP A C 1
ATOM 719 O O . TRP A 1 83 ? 1.235 -20.132 14.415 1.00 91.94 83 TRP A O 1
ATOM 729 N N . ARG A 1 84 ? 1.533 -18.088 15.301 1.00 88.25 84 ARG A N 1
ATOM 730 C CA . ARG A 1 84 ? 2.995 -18.164 15.404 1.00 88.25 84 ARG A CA 1
ATOM 731 C C . ARG A 1 84 ? 3.468 -19.359 16.233 1.00 88.25 84 ARG A C 1
ATOM 733 O O . ARG A 1 84 ? 4.469 -19.967 15.864 1.00 88.25 84 ARG A O 1
ATOM 740 N N . LYS A 1 85 ? 2.741 -19.715 17.302 1.00 87.12 85 LYS A N 1
ATOM 741 C CA . LYS A 1 85 ? 2.973 -20.944 18.086 1.00 87.12 85 LYS A CA 1
ATOM 742 C C . LYS A 1 85 ? 2.763 -22.211 17.257 1.00 87.12 85 LYS A C 1
ATOM 744 O O . LYS A 1 85 ? 3.542 -23.144 17.373 1.00 87.12 85 LYS A O 1
ATOM 749 N N . LYS A 1 86 ? 1.719 -22.240 16.423 1.00 88.62 86 LYS A N 1
ATOM 750 C CA . LYS A 1 86 ? 1.359 -23.403 15.598 1.00 88.62 86 LYS A CA 1
ATOM 751 C C . LYS A 1 86 ? 2.376 -23.685 14.489 1.00 88.62 86 LYS A C 1
ATOM 753 O O . LYS A 1 86 ? 2.593 -24.843 14.164 1.00 88.62 86 LYS A O 1
ATOM 758 N N . VAL A 1 87 ? 2.940 -22.638 13.888 1.00 88.38 87 VAL A N 1
ATOM 759 C CA . VAL A 1 87 ? 3.842 -22.753 12.725 1.00 88.38 87 VAL A CA 1
ATOM 760 C C . VAL A 1 87 ? 5.328 -22.696 13.093 1.00 88.38 87 VAL A C 1
ATOM 762 O O . VAL A 1 87 ? 6.177 -22.678 12.207 1.00 88.38 87 VAL A O 1
ATOM 765 N N . SER A 1 88 ? 5.649 -22.608 14.387 1.00 85.62 88 SER A N 1
ATOM 766 C CA . SER A 1 88 ? 7.032 -22.519 14.852 1.00 85.62 88 SER A CA 1
ATOM 767 C C . SER A 1 88 ? 7.784 -23.814 14.592 1.00 85.62 88 SER A C 1
ATOM 769 O O . SER A 1 88 ? 7.308 -24.879 14.976 1.00 85.62 88 SER A O 1
ATOM 771 N N . LEU A 1 89 ? 8.990 -23.710 14.035 1.00 82.31 89 LEU A N 1
ATOM 772 C CA . LEU A 1 89 ? 9.938 -24.828 14.004 1.00 82.31 89 LEU A CA 1
ATOM 773 C C . LEU A 1 89 ? 10.673 -24.987 15.346 1.00 82.31 89 LEU A C 1
ATOM 775 O O . LEU A 1 89 ? 11.121 -26.076 15.691 1.00 82.31 89 LEU A O 1
ATOM 779 N N . ASN A 1 90 ? 10.731 -23.912 16.143 1.00 75.00 90 ASN A N 1
ATOM 780 C CA . ASN A 1 90 ? 11.401 -23.887 17.441 1.00 75.00 90 ASN A CA 1
ATOM 781 C C . ASN A 1 90 ? 10.385 -23.944 18.590 1.00 75.00 90 ASN A C 1
ATOM 783 O O . ASN A 1 90 ? 9.548 -23.046 18.738 1.00 75.00 90 ASN A O 1
ATOM 787 N N . ASN A 1 91 ? 10.495 -24.968 19.442 1.00 60.28 91 ASN A N 1
ATOM 788 C CA . ASN A 1 91 ? 9.626 -25.155 20.611 1.00 60.28 91 ASN A CA 1
ATOM 789 C C . ASN A 1 91 ? 9.942 -24.192 21.777 1.00 60.28 91 ASN A C 1
ATOM 791 O O . ASN A 1 91 ? 9.089 -23.983 22.633 1.00 60.28 91 ASN A O 1
ATOM 795 N N . TYR A 1 92 ? 11.128 -23.570 21.796 1.00 53.91 92 TYR A N 1
ATOM 796 C CA . TYR A 1 92 ? 11.628 -22.740 22.904 1.00 53.91 92 TYR A CA 1
ATOM 797 C C . TYR A 1 92 ? 11.659 -21.245 22.566 1.00 53.91 92 TYR A C 1
ATOM 799 O O . TYR A 1 92 ? 12.722 -20.633 22.541 1.00 53.91 92 TYR A O 1
ATOM 807 N N . ASN A 1 93 ? 10.504 -20.640 22.279 1.00 62.94 93 ASN A N 1
ATOM 808 C CA . ASN A 1 93 ? 10.438 -19.204 21.969 1.00 62.94 93 ASN A CA 1
ATOM 809 C C . ASN A 1 93 ? 9.392 -18.443 22.799 1.00 62.94 93 ASN A C 1
ATOM 811 O O . ASN A 1 93 ? 8.731 -17.525 22.309 1.00 62.94 93 ASN A O 1
ATOM 815 N N . ASP A 1 94 ? 9.264 -18.806 24.080 1.00 64.44 94 ASP A N 1
ATOM 816 C CA . ASP A 1 94 ? 8.363 -18.144 25.036 1.00 64.44 94 ASP A CA 1
ATOM 817 C C . ASP A 1 94 ? 8.602 -16.632 25.117 1.00 64.44 94 ASP A C 1
ATOM 819 O O . ASP A 1 94 ? 7.649 -15.857 25.137 1.00 64.44 94 ASP A O 1
ATOM 823 N N . PHE A 1 95 ? 9.855 -16.193 24.976 1.00 66.06 95 PHE A N 1
ATOM 824 C CA . PHE A 1 95 ? 10.208 -14.775 24.898 1.00 66.06 95 PHE A CA 1
ATOM 825 C C . PHE A 1 95 ? 9.521 -14.025 23.745 1.00 66.06 95 PHE A C 1
ATOM 827 O O . PHE A 1 95 ? 9.038 -12.906 23.934 1.00 66.06 95 PHE A O 1
ATOM 834 N N . ILE A 1 96 ? 9.454 -14.618 22.546 1.00 66.94 96 ILE A N 1
ATOM 835 C CA . ILE A 1 96 ? 8.738 -14.009 21.415 1.00 66.94 96 ILE A CA 1
ATOM 836 C C . ILE A 1 96 ? 7.240 -13.995 21.718 1.00 66.94 96 ILE A C 1
ATOM 838 O O . ILE A 1 96 ? 6.577 -12.976 21.525 1.00 66.94 96 ILE A O 1
ATOM 842 N N . TYR A 1 97 ? 6.698 -15.095 22.244 1.00 69.25 97 TYR A N 1
ATOM 843 C CA . TYR A 1 97 ? 5.271 -15.213 22.540 1.00 69.25 97 TYR A CA 1
ATOM 844 C C . TYR A 1 97 ? 4.789 -14.209 23.589 1.00 69.25 97 TYR A C 1
ATOM 846 O O . TYR A 1 97 ? 3.691 -13.665 23.444 1.00 69.25 97 TYR A O 1
ATOM 854 N N . ASP A 1 98 ? 5.583 -13.946 24.619 1.00 66.81 98 ASP A N 1
ATOM 855 C CA . ASP A 1 98 ? 5.253 -12.994 25.683 1.00 66.81 98 ASP A CA 1
ATOM 856 C C . ASP A 1 98 ? 5.345 -11.556 25.193 1.00 66.81 98 ASP A C 1
ATOM 858 O O . ASP A 1 98 ? 4.550 -10.700 25.575 1.00 66.81 98 ASP A O 1
ATOM 862 N N . LYS A 1 99 ? 6.250 -11.288 24.255 1.00 73.62 99 LYS A N 1
ATOM 863 C CA . LYS A 1 99 ? 6.352 -9.971 23.639 1.00 73.62 99 LYS A CA 1
ATOM 864 C C . LYS A 1 99 ? 5.303 -9.724 22.550 1.00 73.62 99 LYS A C 1
ATOM 866 O O . LYS A 1 99 ? 5.091 -8.561 22.209 1.00 73.62 99 LYS A O 1
ATOM 871 N N . ILE A 1 100 ? 4.637 -10.751 21.996 1.00 77.81 100 ILE A N 1
ATOM 872 C CA . ILE A 1 100 ? 3.464 -10.570 21.110 1.00 77.81 100 ILE A CA 1
ATOM 873 C C . ILE A 1 100 ? 2.245 -10.140 21.934 1.00 77.81 100 ILE A C 1
ATOM 875 O O . ILE A 1 100 ? 1.425 -9.366 21.429 1.00 77.81 100 ILE A O 1
ATOM 879 N N . ASP A 1 101 ? 2.157 -10.544 23.204 1.00 67.38 101 ASP A N 1
ATOM 880 C CA . ASP A 1 101 ? 1.052 -10.150 24.078 1.00 67.38 101 ASP A CA 1
ATOM 881 C C . ASP A 1 101 ? 0.955 -8.637 24.270 1.00 67.38 101 ASP A C 1
ATOM 883 O O . ASP A 1 101 ? 1.888 -7.858 24.056 1.00 67.38 101 ASP A O 1
ATOM 887 N N . TYR A 1 102 ? -0.254 -8.218 24.621 1.00 61.25 102 TYR A N 1
ATOM 888 C CA . TYR 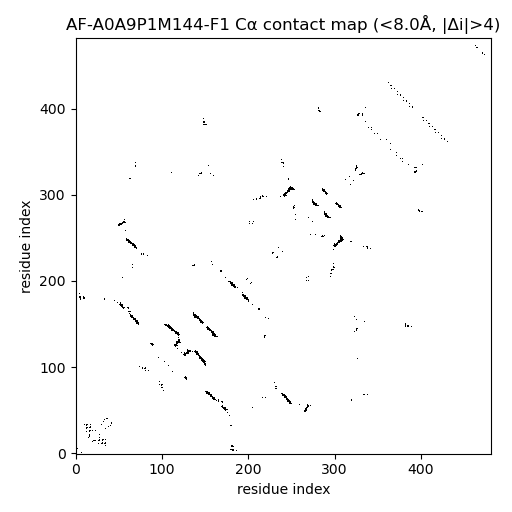A 1 102 ? -0.587 -6.827 24.850 1.00 61.25 102 TYR A CA 1
ATOM 889 C C . TYR A 1 102 ? 0.320 -6.215 25.922 1.00 61.25 102 TYR A C 1
ATOM 891 O O . TYR A 1 102 ? 0.409 -6.726 27.036 1.00 61.25 102 TYR A O 1
ATOM 899 N N . THR A 1 103 ? 0.914 -5.070 25.609 1.00 51.72 103 THR A N 1
ATOM 900 C CA . THR A 1 103 ? 1.463 -4.163 26.612 1.00 51.72 103 THR A CA 1
ATOM 901 C C . THR A 1 103 ? 0.602 -2.895 26.632 1.00 51.72 103 THR A C 1
ATOM 903 O O . THR A 1 103 ? 0.029 -2.497 25.620 1.00 51.72 103 THR A O 1
ATOM 906 N N . SER A 1 104 ? 0.436 -2.338 27.830 1.00 53.59 104 SER A N 1
ATOM 907 C CA . SER A 1 104 ? -0.489 -1.277 28.265 1.00 53.59 104 SER A CA 1
ATOM 908 C C . SER A 1 104 ? -0.722 -0.104 27.298 1.00 53.59 104 SER A C 1
ATOM 910 O O . SER A 1 104 ? 0.127 0.227 26.487 1.00 53.59 104 SER A O 1
ATOM 912 N N . PHE A 1 105 ? -1.845 0.616 27.450 1.00 53.16 105 PHE A N 1
ATOM 913 C CA . PHE A 1 105 ? -2.107 1.887 26.741 1.00 53.16 105 PHE A CA 1
ATOM 914 C C . PHE A 1 105 ? -0.998 2.939 26.966 1.00 53.16 105 PHE A C 1
ATOM 916 O O . PHE A 1 105 ? -0.856 3.859 26.161 1.00 53.16 105 PHE A O 1
ATOM 923 N N . ASP A 1 106 ? -0.200 2.768 28.026 1.00 43.91 106 ASP A N 1
ATOM 924 C CA . ASP A 1 106 ? 0.971 3.569 28.371 1.00 43.91 106 ASP A CA 1
ATOM 925 C C . ASP A 1 106 ? 2.271 2.735 28.270 1.00 43.91 106 ASP A C 1
ATOM 927 O O . ASP A 1 106 ? 2.294 1.568 28.657 1.00 43.91 106 ASP A O 1
ATOM 931 N N . ARG A 1 107 ? 3.357 3.331 27.759 1.00 52.31 107 ARG A N 1
ATOM 932 C CA . ARG A 1 107 ? 4.748 2.798 27.705 1.00 52.31 107 ARG A CA 1
ATOM 933 C C . ARG A 1 107 ? 5.018 1.471 26.963 1.00 52.31 107 ARG A C 1
ATOM 935 O O . ARG A 1 107 ? 6.141 0.976 27.018 1.00 52.31 107 ARG A O 1
ATOM 942 N N . SER A 1 108 ? 4.063 0.922 26.218 1.00 60.03 108 SER A N 1
ATOM 943 C CA . SER A 1 108 ? 4.218 -0.291 25.394 1.00 60.03 108 SER A CA 1
ATOM 944 C C . SER A 1 108 ? 4.952 -0.049 24.071 1.00 60.03 108 SER A C 1
ATOM 946 O O . SER A 1 108 ? 4.373 -0.097 22.988 1.00 60.03 108 SER A O 1
ATOM 948 N N . LYS A 1 109 ? 6.256 0.216 24.141 1.00 70.12 109 LYS A N 1
ATOM 949 C CA . LYS A 1 109 ? 7.084 0.406 22.942 1.00 70.12 109 LYS A CA 1
ATOM 950 C C . LYS A 1 109 ? 7.935 -0.820 22.676 1.00 70.12 109 LYS A C 1
ATOM 952 O O . LYS A 1 109 ? 8.495 -1.407 23.601 1.00 70.12 109 LYS A O 1
ATOM 957 N N . GLY A 1 110 ? 8.068 -1.179 21.410 1.00 78.62 110 GLY A N 1
ATOM 958 C CA . GLY A 1 110 ? 9.025 -2.193 21.002 1.00 78.62 110 GLY A CA 1
ATOM 959 C C . GLY A 1 110 ? 8.753 -2.717 19.611 1.00 78.62 110 GLY A C 1
ATOM 960 O O . GLY A 1 110 ? 7.662 -2.575 19.069 1.00 78.62 110 GLY A O 1
ATOM 961 N N . TYR A 1 111 ? 9.757 -3.361 19.051 1.00 84.12 111 TYR A N 1
ATOM 962 C CA . TYR A 1 111 ? 9.642 -4.090 17.806 1.00 84.12 111 TYR A CA 1
ATOM 963 C C . TYR A 1 111 ? 10.076 -5.532 18.022 1.00 84.12 111 TYR A C 1
ATOM 965 O O . TYR A 1 111 ? 10.764 -5.866 18.992 1.00 84.12 111 TYR A O 1
ATOM 973 N N . MET A 1 112 ? 9.649 -6.397 17.115 1.00 85.88 112 MET A N 1
ATOM 974 C CA . MET A 1 112 ? 10.064 -7.784 17.108 1.00 85.88 112 MET A CA 1
ATOM 975 C C . MET A 1 112 ? 10.058 -8.375 15.710 1.00 85.88 112 MET A C 1
ATOM 977 O O . MET A 1 112 ? 9.194 -8.081 14.879 1.00 85.88 112 MET A O 1
ATOM 981 N N . HIS A 1 113 ? 11.002 -9.285 15.518 1.00 87.19 113 HIS A N 1
ATOM 982 C CA . HIS A 1 113 ? 10.948 -10.271 14.463 1.00 87.19 113 HIS A CA 1
ATOM 983 C C . HIS A 1 113 ? 9.893 -11.318 14.831 1.00 87.19 113 HIS A C 1
ATOM 985 O O . HIS A 1 113 ? 9.967 -11.934 15.895 1.00 87.19 113 HIS A O 1
ATOM 991 N N . ILE A 1 114 ? 8.879 -11.476 13.980 1.00 89.19 114 ILE A N 1
ATOM 992 C CA . ILE A 1 114 ? 7.901 -12.553 14.131 1.00 89.19 114 ILE A CA 1
ATOM 993 C C . ILE A 1 114 ? 8.483 -13.831 13.551 1.00 89.19 114 ILE A C 1
ATOM 995 O O . ILE A 1 114 ? 8.341 -14.874 14.172 1.00 89.19 114 ILE A O 1
ATOM 999 N N . GLY A 1 115 ? 9.119 -13.775 12.388 1.00 89.06 115 GLY A N 1
ATOM 1000 C CA . GLY A 1 115 ? 9.750 -14.937 11.782 1.00 89.06 115 GLY A CA 1
ATOM 1001 C C . GLY A 1 115 ? 9.925 -14.775 10.279 1.00 89.06 115 GLY A C 1
ATOM 1002 O O . GLY A 1 115 ? 9.272 -13.941 9.640 1.00 89.06 115 GLY A O 1
ATOM 1003 N N . ARG A 1 116 ? 10.781 -15.630 9.728 1.00 91.31 116 ARG A N 1
ATOM 1004 C CA . ARG A 1 116 ? 10.999 -15.786 8.294 1.00 91.31 116 ARG A CA 1
ATOM 1005 C C . ARG A 1 116 ? 10.323 -17.054 7.791 1.00 91.31 116 ARG A C 1
ATOM 1007 O O . ARG A 1 116 ? 10.331 -18.069 8.482 1.00 91.31 116 ARG A O 1
ATOM 1014 N N . ILE A 1 117 ? 9.753 -16.969 6.594 1.00 91.69 117 ILE A N 1
ATOM 1015 C CA . ILE A 1 117 ? 9.133 -18.076 5.869 1.00 91.69 117 ILE A CA 1
ATOM 1016 C C . ILE A 1 117 ? 9.832 -18.214 4.513 1.00 91.69 117 ILE A C 1
ATOM 1018 O O . ILE A 1 117 ? 9.785 -17.284 3.702 1.00 91.69 117 ILE A O 1
ATOM 1022 N N . GLY A 1 118 ? 10.448 -19.364 4.247 1.00 91.88 118 GLY A N 1
ATOM 1023 C CA . GLY A 1 118 ? 10.905 -19.741 2.908 1.00 91.88 118 GLY A CA 1
ATOM 1024 C C . GLY A 1 118 ? 9.740 -20.140 1.993 1.00 91.88 118 GLY A C 1
ATOM 1025 O O . GLY A 1 118 ? 8.792 -20.795 2.437 1.00 91.88 118 GLY A O 1
ATOM 1026 N N . ILE A 1 119 ? 9.789 -19.750 0.715 1.00 92.44 119 ILE A N 1
ATOM 1027 C CA . ILE A 1 119 ? 8.840 -20.205 -0.313 1.00 92.44 119 ILE A CA 1
ATOM 1028 C C . ILE A 1 119 ? 9.556 -21.208 -1.214 1.00 92.44 119 ILE A C 1
ATOM 1030 O O . ILE A 1 119 ? 10.560 -20.877 -1.838 1.00 92.44 119 ILE A O 1
ATOM 1034 N N . ASN A 1 120 ? 9.040 -22.437 -1.287 1.00 90.69 120 ASN A N 1
ATOM 1035 C CA . ASN A 1 120 ? 9.631 -23.549 -2.051 1.00 90.69 120 ASN A CA 1
ATOM 1036 C C . ASN A 1 120 ? 11.089 -23.886 -1.700 1.00 90.69 120 ASN A C 1
ATOM 1038 O O . ASN A 1 120 ? 11.783 -24.529 -2.487 1.00 90.69 120 ASN A O 1
ATOM 1042 N N . LYS A 1 121 ? 11.556 -23.454 -0.531 1.00 87.31 121 LYS A N 1
ATOM 1043 C CA . LYS A 1 121 ? 12.898 -23.720 -0.028 1.00 87.31 121 LYS A CA 1
ATOM 1044 C C . LYS A 1 121 ? 12.875 -23.814 1.487 1.00 87.31 121 LYS A C 1
ATOM 1046 O O . LYS A 1 121 ? 12.061 -23.156 2.132 1.00 87.31 121 LYS A O 1
ATOM 1051 N N . GLU A 1 122 ? 13.798 -24.606 2.006 1.00 82.00 122 GLU A N 1
ATOM 1052 C CA . GLU A 1 122 ? 14.120 -24.693 3.425 1.00 82.00 122 GLU A CA 1
ATOM 1053 C C . GLU A 1 122 ? 15.470 -24.026 3.661 1.00 82.00 122 GLU A C 1
ATOM 1055 O O . GLU A 1 122 ? 16.413 -24.208 2.887 1.00 82.00 122 GLU A O 1
ATOM 1060 N N . ASP A 1 123 ? 15.557 -23.249 4.728 1.00 77.12 123 ASP A N 1
ATOM 1061 C CA . ASP A 1 123 ? 16.776 -22.593 5.172 1.00 77.12 123 ASP A CA 1
ATOM 1062 C C . ASP A 1 123 ? 17.027 -22.933 6.641 1.00 77.12 123 ASP A C 1
ATOM 1064 O O . ASP A 1 123 ? 16.105 -23.038 7.446 1.00 77.12 123 ASP A O 1
ATOM 1068 N N . ILE A 1 124 ? 18.296 -23.060 7.016 1.00 71.06 124 ILE A N 1
ATOM 1069 C CA . ILE A 1 124 ? 18.701 -23.349 8.399 1.00 71.06 124 ILE A CA 1
ATOM 1070 C C . ILE A 1 124 ? 18.263 -22.213 9.339 1.00 71.06 124 ILE A C 1
ATOM 1072 O O . ILE A 1 124 ? 18.066 -22.422 10.535 1.00 71.06 124 ILE A O 1
ATOM 1076 N N . THR A 1 125 ? 18.095 -21.007 8.794 1.00 70.31 125 THR A N 1
ATOM 1077 C CA . THR A 1 125 ? 17.633 -19.822 9.525 1.00 70.31 125 THR A CA 1
ATOM 1078 C C . THR A 1 125 ? 16.108 -19.691 9.600 1.00 70.31 125 THR A C 1
ATOM 1080 O O . THR A 1 125 ? 15.614 -18.718 10.175 1.00 70.31 125 THR A O 1
ATOM 1083 N N . ASP A 1 126 ? 15.343 -20.638 9.046 1.00 76.06 126 ASP A N 1
ATOM 1084 C CA . ASP A 1 126 ? 13.883 -20.581 9.091 1.00 76.06 126 ASP A CA 1
ATOM 1085 C C . ASP A 1 126 ? 13.360 -20.800 10.516 1.00 76.06 126 ASP A C 1
ATOM 1087 O O . ASP A 1 126 ? 13.569 -21.828 11.157 1.00 76.06 126 ASP A O 1
ATOM 1091 N N . GLU A 1 127 ? 12.629 -19.807 11.024 1.00 80.12 127 GLU A N 1
ATOM 1092 C CA . GLU A 1 127 ? 11.977 -19.888 12.336 1.00 80.12 127 GLU A CA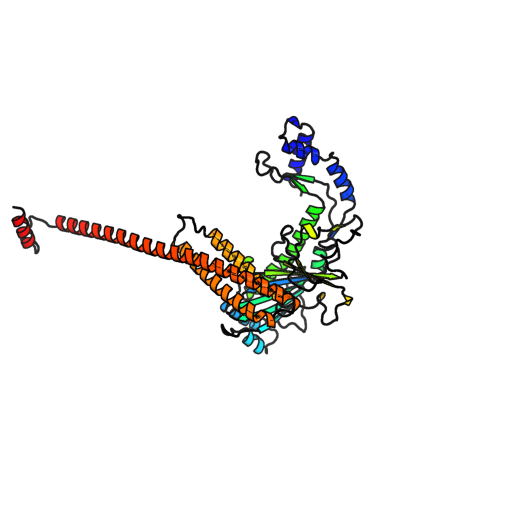 1
ATOM 1093 C C . GLU A 1 127 ? 10.530 -20.403 12.255 1.00 80.12 127 GLU A C 1
ATOM 1095 O O . GLU A 1 127 ? 9.916 -20.743 13.278 1.00 80.12 127 GLU A O 1
ATOM 1100 N N . ILE A 1 128 ? 9.967 -20.393 11.046 1.00 88.19 128 ILE A N 1
ATOM 1101 C CA . ILE A 1 128 ? 8.598 -20.775 10.711 1.00 88.19 128 ILE A CA 1
ATOM 1102 C C . ILE A 1 128 ? 8.661 -21.783 9.564 1.00 88.19 128 ILE A C 1
ATOM 1104 O O . ILE A 1 128 ? 9.481 -21.636 8.663 1.00 88.19 128 ILE A O 1
ATOM 1108 N N . SER A 1 129 ? 7.785 -22.792 9.583 1.00 87.38 129 SER A N 1
ATOM 1109 C CA . SER A 1 129 ? 7.734 -23.796 8.516 1.00 87.38 129 SER A CA 1
ATOM 1110 C C . SER A 1 129 ? 7.572 -23.147 7.131 1.00 87.38 129 SER A C 1
ATOM 1112 O O . SER A 1 129 ? 6.743 -22.240 6.983 1.00 87.38 129 SER A O 1
ATOM 1114 N N . PRO A 1 130 ? 8.315 -23.616 6.113 1.00 89.56 130 PRO A N 1
ATOM 1115 C CA . PRO A 1 130 ? 8.236 -23.075 4.761 1.00 89.56 130 PRO A CA 1
ATOM 1116 C C . PRO A 1 130 ? 6.860 -23.321 4.136 1.00 89.56 130 PRO A C 1
ATOM 1118 O O . PRO A 1 130 ? 6.11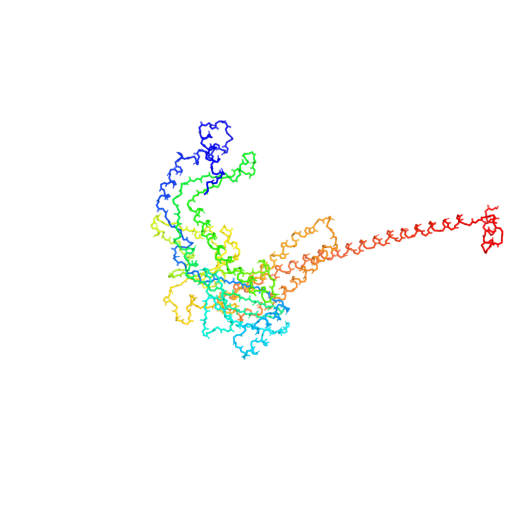2 -24.219 4.537 1.00 89.56 130 PRO A O 1
ATOM 1121 N N . ILE A 1 131 ? 6.533 -22.532 3.113 1.00 90.19 131 ILE A N 1
ATOM 1122 C CA . ILE A 1 131 ? 5.313 -22.706 2.321 1.00 90.19 131 ILE A CA 1
ATOM 1123 C C . ILE A 1 131 ? 5.696 -23.198 0.927 1.00 90.19 131 ILE A C 1
ATOM 1125 O O . ILE A 1 131 ? 6.470 -22.564 0.212 1.00 90.19 131 ILE A O 1
ATOM 1129 N N . TYR A 1 132 ? 5.102 -24.317 0.524 1.00 89.56 132 TYR A N 1
ATOM 1130 C CA . TYR A 1 132 ? 5.269 -24.892 -0.806 1.00 89.56 132 TYR A CA 1
ATOM 1131 C C . TYR A 1 132 ? 4.076 -24.516 -1.687 1.00 89.56 132 TYR A C 1
ATOM 1133 O O . TYR A 1 132 ? 2.948 -24.945 -1.437 1.00 89.56 132 TYR A O 1
ATOM 1141 N N . LEU A 1 133 ? 4.313 -23.682 -2.699 1.00 90.31 133 LEU A N 1
ATOM 1142 C CA . LEU A 1 133 ? 3.287 -23.183 -3.615 1.00 90.31 133 LEU A CA 1
ATOM 1143 C C . LEU A 1 133 ? 3.880 -22.866 -4.988 1.00 90.31 133 LEU A C 1
ATOM 1145 O O . LEU A 1 133 ? 5.043 -22.499 -5.106 1.00 90.31 133 LEU A O 1
ATOM 1149 N N . LYS A 1 134 ? 3.079 -22.952 -6.051 1.00 89.25 134 LYS A N 1
ATOM 1150 C CA . LYS A 1 134 ? 3.537 -22.536 -7.381 1.00 89.25 134 LYS A CA 1
ATOM 1151 C C . LYS A 1 134 ? 3.666 -21.010 -7.420 1.00 89.25 134 LYS A C 1
ATOM 1153 O O . LYS A 1 134 ? 2.664 -20.326 -7.596 1.00 89.25 134 LYS A O 1
ATOM 1158 N N . SER A 1 135 ? 4.885 -20.514 -7.231 1.00 90.69 135 SER A N 1
ATOM 1159 C CA . SER A 1 135 ? 5.229 -19.094 -7.274 1.00 90.69 135 SER A CA 1
ATOM 1160 C C . SER A 1 135 ? 6.179 -18.833 -8.431 1.00 90.69 135 SER A C 1
ATOM 1162 O O . SER A 1 135 ? 7.122 -19.600 -8.633 1.00 90.69 135 SER A O 1
ATOM 1164 N N . ASN A 1 136 ? 5.929 -17.762 -9.178 1.00 93.38 136 ASN A N 1
ATOM 1165 C CA . ASN A 1 136 ? 6.821 -17.329 -10.249 1.00 93.38 136 ASN A CA 1
ATOM 1166 C C . ASN A 1 136 ? 7.800 -16.259 -9.763 1.00 93.38 136 ASN A C 1
ATOM 1168 O O . ASN A 1 136 ? 8.908 -16.176 -10.288 1.00 93.38 136 ASN A O 1
ATOM 1172 N N . TYR A 1 137 ? 7.415 -15.459 -8.764 1.00 96.00 137 TYR A N 1
ATOM 1173 C CA . TYR A 1 137 ? 8.129 -14.224 -8.422 1.00 96.00 137 TYR A CA 1
ATOM 1174 C C . TYR A 1 137 ? 8.574 -14.127 -6.961 1.00 96.00 137 TYR A C 1
ATOM 1176 O O . TYR A 1 137 ? 9.465 -13.334 -6.661 1.00 96.00 137 TYR A O 1
ATOM 1184 N N . LEU A 1 138 ? 7.976 -14.895 -6.048 1.00 95.75 138 LEU A N 1
ATOM 1185 C CA . LEU A 1 138 ? 8.215 -14.778 -4.609 1.00 95.75 138 LEU A CA 1
ATOM 1186 C C . LEU A 1 138 ? 9.280 -15.779 -4.149 1.00 95.75 138 LEU A C 1
ATOM 1188 O O . LEU A 1 138 ? 9.310 -16.926 -4.592 1.00 95.75 138 LEU A O 1
ATOM 1192 N N . ASP A 1 139 ? 10.137 -15.345 -3.231 1.00 93.69 139 ASP A N 1
ATOM 1193 C CA . ASP A 1 139 ? 11.252 -16.143 -2.711 1.00 93.69 139 ASP A CA 1
ATOM 1194 C C . ASP A 1 139 ? 11.117 -16.443 -1.211 1.00 93.69 139 ASP A C 1
ATOM 1196 O O . ASP A 1 139 ? 11.283 -17.577 -0.759 1.00 93.69 139 ASP A O 1
ATOM 1200 N N . SER A 1 140 ? 10.829 -15.422 -0.409 1.00 93.88 140 SER A N 1
ATOM 1201 C CA . SER A 1 140 ? 10.721 -15.555 1.044 1.00 93.88 140 SER A CA 1
ATOM 1202 C C . SER A 1 140 ? 9.918 -14.409 1.644 1.00 93.88 140 SER A C 1
ATOM 1204 O O . SER A 1 140 ? 9.685 -13.387 0.999 1.00 93.88 140 SER A O 1
ATOM 1206 N N . ILE A 1 141 ? 9.475 -14.579 2.887 1.00 94.75 141 ILE A N 1
ATOM 1207 C CA . ILE A 1 141 ? 8.675 -13.592 3.611 1.00 94.75 141 ILE A CA 1
ATOM 1208 C C . ILE A 1 141 ? 9.330 -13.341 4.956 1.00 94.75 141 ILE A C 1
ATOM 1210 O O . ILE A 1 141 ? 9.559 -14.274 5.722 1.00 94.75 141 ILE A O 1
ATOM 1214 N N . PHE A 1 142 ? 9.584 -12.078 5.263 1.00 94.00 142 PHE A N 1
ATOM 1215 C CA . PHE A 1 142 ? 10.067 -11.644 6.565 1.00 94.00 142 PHE A CA 1
ATOM 1216 C C . PHE A 1 142 ? 8.970 -10.857 7.278 1.00 94.00 142 PHE A C 1
ATOM 1218 O O . PHE A 1 142 ? 8.439 -9.890 6.731 1.00 94.00 142 PHE A O 1
ATOM 1225 N N . ILE A 1 143 ? 8.581 -11.300 8.474 1.00 94.62 143 ILE A N 1
ATOM 1226 C CA . ILE A 1 143 ? 7.443 -10.737 9.204 1.00 94.62 143 ILE A CA 1
ATOM 1227 C C . ILE A 1 143 ? 7.948 -9.994 10.437 1.00 94.62 143 ILE A C 1
ATOM 1229 O O . ILE A 1 143 ? 8.624 -10.573 11.292 1.00 94.62 143 ILE A O 1
ATOM 1233 N N . THR A 1 144 ? 7.562 -8.727 10.577 1.00 93.25 144 THR A N 1
ATOM 1234 C CA . THR A 1 144 ? 7.887 -7.905 11.750 1.00 93.25 144 THR A CA 1
ATOM 1235 C C . THR A 1 144 ? 6.648 -7.290 12.372 1.00 93.25 144 THR A C 1
ATOM 1237 O O . THR A 1 144 ? 5.655 -7.018 11.697 1.00 93.25 144 THR A O 1
ATOM 1240 N N . LEU A 1 145 ? 6.704 -7.057 13.681 1.00 92.38 145 LEU A N 1
ATOM 1241 C CA . LEU A 1 145 ? 5.666 -6.365 14.437 1.00 92.38 145 LEU A CA 1
ATOM 1242 C C . LEU A 1 145 ? 6.296 -5.201 15.200 1.00 92.38 145 LEU A C 1
ATOM 1244 O O . LEU A 1 145 ? 7.180 -5.414 16.027 1.00 92.38 145 LEU A O 1
ATOM 1248 N N . SER A 1 146 ? 5.790 -3.994 14.963 1.00 89.38 146 SER A N 1
ATOM 1249 C CA . SER A 1 146 ? 6.132 -2.793 15.729 1.00 89.38 146 SER A CA 1
ATOM 1250 C C . SER A 1 146 ? 4.958 -2.380 16.600 1.00 89.38 146 SER A C 1
ATOM 1252 O O . SER A 1 146 ? 3.810 -2.358 16.150 1.00 89.38 146 SER A O 1
ATOM 1254 N N . LYS A 1 147 ? 5.250 -2.048 17.851 1.00 87.06 147 LYS A N 1
ATOM 1255 C CA . LYS A 1 147 ? 4.299 -1.619 18.870 1.00 87.06 147 LYS A CA 1
ATOM 1256 C C . LYS A 1 147 ? 4.655 -0.230 19.360 1.00 87.06 147 LYS A C 1
ATOM 1258 O O . LYS A 1 147 ? 5.817 0.067 19.650 1.00 87.06 147 LYS A O 1
ATOM 1263 N N . TYR A 1 148 ? 3.620 0.577 19.493 1.00 84.81 148 TYR A N 1
ATOM 1264 C CA . TYR A 1 148 ? 3.677 1.934 19.996 1.00 84.81 148 TYR A CA 1
ATOM 1265 C C . TYR A 1 148 ? 2.612 2.092 21.088 1.00 84.81 148 TYR A C 1
ATOM 1267 O O . TYR A 1 148 ? 1.688 1.281 21.212 1.00 84.81 148 TYR A O 1
ATOM 1275 N N . GLY A 1 149 ? 2.713 3.171 21.863 1.00 80.88 149 GLY A N 1
ATOM 1276 C CA . GLY A 1 149 ? 1.658 3.556 22.806 1.00 80.88 149 GLY A CA 1
ATOM 1277 C C . GLY A 1 149 ? 0.277 3.759 22.152 1.00 80.88 149 GLY A C 1
ATOM 1278 O O . GLY A 1 149 ? 0.103 3.669 20.935 1.00 80.88 149 GLY A O 1
ATOM 1279 N N . ALA A 1 150 ? -0.740 4.019 22.981 1.00 81.69 150 ALA A N 1
ATOM 1280 C CA . ALA A 1 150 ? -2.138 4.131 22.539 1.00 81.69 150 ALA A CA 1
ATOM 1281 C C . ALA A 1 150 ? -2.672 2.874 21.805 1.00 81.69 150 ALA A C 1
ATOM 1283 O O . ALA A 1 150 ? -3.622 2.944 21.022 1.00 81.69 150 ALA A O 1
ATOM 1284 N N . GLY A 1 151 ? -2.062 1.710 22.063 1.00 82.44 151 GLY A N 1
ATOM 1285 C CA . GLY A 1 151 ? -2.471 0.426 21.495 1.00 82.44 151 GLY A CA 1
ATOM 1286 C C . GLY A 1 151 ? -2.198 0.276 19.995 1.00 82.44 151 GLY A C 1
ATOM 1287 O O . GLY A 1 151 ? -2.781 -0.612 19.372 1.00 82.44 151 GLY A O 1
ATOM 1288 N N . LEU A 1 152 ? -1.348 1.119 19.397 1.00 88.31 152 LEU A N 1
ATOM 1289 C CA . LEU A 1 152 ? -0.979 1.000 17.987 1.00 88.31 152 LEU A CA 1
ATOM 1290 C C . LEU A 1 152 ? -0.004 -0.167 17.798 1.00 88.31 152 LEU A C 1
ATOM 1292 O O . LEU A 1 152 ? 1.097 -0.185 18.343 1.00 88.31 152 LEU A O 1
ATOM 1296 N N . SER A 1 153 ? -0.400 -1.141 16.986 1.00 90.62 153 SER A N 1
ATOM 1297 C CA . SER A 1 153 ? 0.449 -2.259 16.573 1.00 90.62 153 SER A CA 1
ATOM 1298 C C . SER A 1 153 ? 0.422 -2.376 15.058 1.00 90.62 153 SER A C 1
ATOM 1300 O O . SER A 1 153 ? -0.658 -2.465 14.478 1.00 90.62 153 SER A O 1
ATOM 1302 N N . VAL A 1 154 ? 1.590 -2.375 14.420 1.00 93.06 154 VAL A N 1
ATOM 1303 C CA . VAL A 1 154 ? 1.751 -2.455 12.964 1.00 93.06 154 VAL A CA 1
ATOM 1304 C C . VAL A 1 154 ? 2.546 -3.702 12.621 1.00 93.06 154 VAL A C 1
ATOM 1306 O O . VAL A 1 154 ? 3.715 -3.817 12.994 1.00 93.06 154 VAL A O 1
ATOM 1309 N N . ILE A 1 155 ? 1.915 -4.624 11.899 1.00 95.25 155 ILE A N 1
ATOM 1310 C CA . ILE A 1 155 ? 2.590 -5.781 11.312 1.00 95.25 155 ILE A CA 1
ATOM 1311 C C . ILE A 1 155 ? 3.030 -5.438 9.892 1.00 95.25 155 ILE A C 1
ATOM 1313 O O . ILE A 1 155 ? 2.304 -4.748 9.178 1.00 95.25 155 ILE A O 1
ATOM 1317 N N . THR A 1 156 ? 4.208 -5.909 9.498 1.00 96.88 156 THR A N 1
ATOM 1318 C CA . THR A 1 156 ? 4.737 -5.782 8.138 1.00 96.88 156 THR A CA 1
ATOM 1319 C C . THR A 1 156 ? 5.140 -7.155 7.628 1.00 96.88 156 THR A C 1
ATOM 1321 O O . THR A 1 156 ? 5.875 -7.875 8.300 1.00 96.88 156 THR A O 1
ATOM 1324 N N . PHE A 1 157 ? 4.656 -7.505 6.441 1.00 97.31 157 PHE A N 1
ATOM 1325 C CA . PHE A 1 157 ? 5.095 -8.667 5.681 1.00 97.31 157 PHE A CA 1
ATOM 1326 C C . PHE A 1 157 ? 5.969 -8.178 4.537 1.00 97.31 157 PHE A C 1
ATOM 1328 O O . PHE A 1 157 ? 5.478 -7.499 3.640 1.00 97.31 157 PHE A O 1
ATOM 1335 N N . TYR A 1 158 ? 7.251 -8.510 4.577 1.00 97.31 158 TYR A N 1
ATOM 1336 C CA . TYR A 1 158 ? 8.227 -8.128 3.569 1.00 97.31 158 TYR A CA 1
ATOM 1337 C C . TYR A 1 158 ? 8.510 -9.323 2.657 1.00 97.31 158 TYR A C 1
ATOM 1339 O O . TYR A 1 158 ? 9.235 -10.243 3.040 1.00 97.31 158 TYR A O 1
ATOM 1347 N N . PHE A 1 159 ? 7.891 -9.334 1.478 1.00 96.62 159 PHE A N 1
ATOM 1348 C CA . PHE A 1 159 ? 8.025 -10.395 0.484 1.00 96.62 159 PHE A CA 1
ATOM 1349 C C . PHE A 1 159 ? 9.231 -10.109 -0.393 1.00 96.62 159 PHE A C 1
ATOM 1351 O O . PHE A 1 159 ? 9.223 -9.167 -1.183 1.00 96.62 159 PHE A O 1
ATOM 1358 N N . TYR A 1 160 ? 10.257 -10.933 -0.261 1.00 95.50 160 TYR A N 1
ATOM 1359 C CA . TYR A 1 160 ? 11.426 -10.875 -1.115 1.00 95.50 160 TYR A CA 1
ATOM 1360 C C . TYR A 1 160 ? 11.107 -11.501 -2.473 1.00 95.50 160 TYR A C 1
ATOM 1362 O O . TYR A 1 160 ? 10.450 -12.547 -2.543 1.00 95.50 160 TYR A O 1
ATOM 1370 N N . LEU A 1 161 ? 11.558 -10.852 -3.542 1.00 96.00 161 LEU A N 1
ATOM 1371 C CA . LEU A 1 161 ? 11.312 -11.281 -4.911 1.00 96.00 161 LEU A CA 1
ATOM 1372 C C . LEU A 1 161 ? 12.541 -11.966 -5.504 1.00 96.00 161 LEU A C 1
ATOM 1374 O O . LEU A 1 161 ? 13.685 -11.669 -5.155 1.00 96.00 161 LEU A O 1
ATOM 1378 N N . ASN A 1 162 ? 12.298 -12.877 -6.438 1.00 94.00 162 ASN A N 1
ATOM 1379 C CA . ASN A 1 162 ? 13.345 -13.482 -7.247 1.00 94.00 162 ASN A CA 1
ATOM 1380 C C . ASN A 1 162 ? 13.665 -12.619 -8.490 1.00 94.00 162 ASN A C 1
ATOM 1382 O O . ASN A 1 162 ? 13.038 -11.594 -8.767 1.00 94.00 162 ASN A O 1
ATOM 1386 N N . LYS A 1 163 ? 14.659 -13.050 -9.276 1.00 93.00 163 LYS A N 1
ATOM 1387 C CA . LYS A 1 163 ? 15.125 -12.316 -10.465 1.00 93.00 163 LYS A CA 1
ATOM 1388 C C . LYS A 1 163 ? 14.047 -12.146 -11.546 1.00 93.00 163 LYS A C 1
ATOM 1390 O O . LYS A 1 163 ? 14.092 -11.152 -12.271 1.00 93.00 163 LYS A O 1
ATOM 1395 N N . GLU A 1 164 ? 13.074 -13.051 -11.640 1.00 95.00 164 GLU A N 1
ATOM 1396 C CA . GLU A 1 164 ? 12.020 -12.965 -12.656 1.00 95.00 164 GLU A CA 1
ATOM 1397 C C . GLU A 1 164 ? 11.141 -11.728 -12.463 1.00 95.00 164 GLU A C 1
ATOM 1399 O O . GLU A 1 164 ? 10.764 -11.092 -13.445 1.00 95.00 164 GLU A O 1
ATOM 1404 N N . ALA A 1 165 ? 10.921 -11.279 -11.223 1.00 94.62 165 ALA A N 1
ATOM 1405 C CA . ALA A 1 165 ? 10.231 -10.013 -10.976 1.00 94.62 165 ALA A CA 1
ATOM 1406 C C . ALA A 1 165 ? 10.986 -8.805 -11.560 1.00 94.62 165 ALA A C 1
ATOM 1408 O O . ALA A 1 165 ? 10.378 -7.874 -12.083 1.00 94.62 165 ALA A O 1
ATOM 1409 N N . SER A 1 166 ? 12.322 -8.821 -11.534 1.00 94.81 166 SER A N 1
ATOM 1410 C CA . SER A 1 166 ? 13.123 -7.766 -12.168 1.00 94.81 166 SER A CA 1
ATOM 1411 C C . SER A 1 166 ? 13.044 -7.835 -13.700 1.00 94.81 166 SER A C 1
ATOM 1413 O O . SER A 1 166 ? 13.020 -6.797 -14.360 1.00 94.81 166 SER A O 1
ATOM 1415 N N . ASN A 1 167 ? 12.946 -9.031 -14.289 1.00 94.19 167 ASN A N 1
ATOM 1416 C CA . ASN A 1 167 ? 12.752 -9.199 -15.738 1.00 94.19 167 ASN A CA 1
ATOM 1417 C C . ASN A 1 167 ? 11.397 -8.637 -16.211 1.00 94.19 167 ASN A C 1
ATOM 1419 O O . ASN A 1 167 ? 11.262 -8.223 -17.360 1.00 94.19 167 ASN A O 1
ATOM 1423 N N . MET A 1 168 ? 10.407 -8.565 -15.317 1.00 92.75 168 MET A N 1
ATOM 1424 C CA . MET A 1 168 ? 9.070 -8.041 -15.608 1.00 92.75 168 MET A CA 1
ATOM 1425 C C . MET A 1 168 ? 9.020 -6.519 -15.801 1.00 92.75 168 MET A C 1
ATOM 1427 O O . MET A 1 168 ? 8.030 -6.025 -16.341 1.00 92.75 168 MET A O 1
ATOM 1431 N N . ILE A 1 169 ? 10.064 -5.783 -15.403 1.00 90.25 169 ILE A N 1
ATOM 1432 C CA . ILE A 1 169 ? 10.142 -4.312 -15.514 1.00 90.25 169 ILE A CA 1
ATOM 1433 C C . ILE A 1 169 ? 11.337 -3.811 -16.339 1.00 90.25 169 ILE A C 1
ATOM 1435 O O . ILE A 1 169 ? 11.395 -2.627 -16.674 1.00 90.25 169 ILE A O 1
ATOM 1439 N N . ASN A 1 170 ? 12.277 -4.695 -16.683 1.00 89.56 170 ASN A N 1
ATOM 1440 C CA . ASN A 1 170 ? 13.489 -4.358 -17.426 1.00 89.56 170 ASN A CA 1
ATOM 1441 C C . ASN A 1 170 ? 13.481 -4.988 -18.819 1.00 89.56 170 ASN A C 1
ATOM 1443 O O . ASN A 1 170 ? 13.305 -6.196 -18.956 1.00 89.56 170 ASN A O 1
ATOM 1447 N N . SER A 1 171 ? 13.797 -4.200 -19.850 1.00 85.75 171 SER A N 1
ATOM 1448 C CA . SER A 1 171 ? 14.053 -4.689 -21.216 1.00 85.75 171 SER A CA 1
ATOM 1449 C C . SER A 1 171 ? 12.950 -5.588 -21.801 1.00 85.75 171 SER A C 1
ATOM 1451 O O . SER A 1 171 ? 13.230 -6.526 -22.551 1.00 85.75 171 SER A O 1
ATOM 1453 N N . ILE A 1 172 ? 11.689 -5.281 -21.501 1.00 87.19 172 ILE A N 1
ATOM 1454 C CA . ILE A 1 172 ? 10.508 -6.004 -21.979 1.00 87.19 172 ILE A CA 1
ATOM 1455 C C . ILE A 1 172 ? 10.424 -5.885 -23.496 1.00 87.19 172 ILE A C 1
ATOM 1457 O O . ILE A 1 172 ? 10.515 -4.788 -24.044 1.00 87.19 172 ILE A O 1
ATOM 1461 N N . SER A 1 173 ? 10.216 -7.005 -24.187 1.00 83.25 173 SER A N 1
ATOM 1462 C CA . SER A 1 173 ? 10.030 -6.990 -25.637 1.00 83.25 173 SER A CA 1
ATOM 1463 C C . SER A 1 173 ? 8.695 -6.347 -26.008 1.00 83.25 173 SER A C 1
ATOM 1465 O O . SER A 1 173 ? 7.634 -6.781 -25.557 1.00 83.25 173 SER A O 1
ATOM 1467 N N . ILE A 1 174 ? 8.750 -5.328 -26.862 1.00 79.62 174 ILE A N 1
ATOM 1468 C CA . ILE A 1 174 ? 7.567 -4.692 -27.437 1.00 79.62 174 ILE A CA 1
ATOM 1469 C C . ILE A 1 174 ? 7.393 -5.238 -28.855 1.00 79.62 174 ILE A C 1
ATOM 1471 O O . ILE A 1 174 ? 8.335 -5.167 -29.652 1.00 79.62 174 ILE A O 1
ATOM 1475 N N . PRO A 1 175 ? 6.210 -5.760 -29.217 1.00 73.00 175 PRO A N 1
ATOM 1476 C CA . PRO A 1 175 ? 5.971 -6.191 -30.581 1.00 73.00 175 PRO A CA 1
ATOM 1477 C C . PRO A 1 175 ? 5.980 -4.991 -31.535 1.00 73.00 175 PRO A C 1
ATOM 1479 O O . PRO A 1 175 ? 5.653 -3.858 -31.172 1.00 73.00 175 PRO A O 1
ATOM 1482 N N . ASN A 1 176 ? 6.303 -5.248 -32.800 1.00 68.00 176 ASN A N 1
ATOM 1483 C CA . ASN A 1 176 ? 6.119 -4.242 -33.836 1.00 68.00 176 ASN A CA 1
ATOM 1484 C C . ASN A 1 176 ? 4.627 -3.937 -33.979 1.00 68.00 176 ASN A C 1
ATOM 1486 O O . ASN A 1 176 ? 3.830 -4.809 -34.321 1.00 68.00 176 ASN A O 1
ATOM 1490 N N . MET A 1 177 ? 4.264 -2.691 -33.688 1.00 65.00 177 MET A N 1
ATOM 1491 C CA . MET A 1 177 ? 2.900 -2.196 -33.774 1.00 65.00 177 MET A CA 1
ATOM 1492 C C . MET A 1 177 ? 2.847 -1.012 -34.719 1.00 65.00 177 MET A C 1
ATOM 1494 O O . MET A 1 177 ? 3.695 -0.122 -34.668 1.00 65.00 177 MET A O 1
ATOM 1498 N N . GLU A 1 178 ? 1.837 -1.023 -35.584 1.00 62.03 178 GLU A N 1
ATOM 1499 C CA . GLU A 1 178 ? 1.497 0.140 -36.383 1.00 62.03 178 GLU A CA 1
ATOM 1500 C C . GLU A 1 178 ? 0.820 1.178 -35.493 1.00 62.03 178 GLU A C 1
ATOM 1502 O O . GLU A 1 178 ? -0.072 0.857 -34.708 1.00 62.03 178 GLU A O 1
ATOM 1507 N N . TYR A 1 179 ? 1.235 2.429 -35.662 1.00 64.69 179 TYR A N 1
ATOM 1508 C CA . TYR A 1 179 ? 0.606 3.579 -35.037 1.00 64.69 179 TYR A CA 1
ATOM 1509 C C . TYR A 1 179 ? -0.897 3.612 -35.332 1.00 64.69 179 TYR A C 1
ATOM 1511 O O . TYR A 1 179 ? -1.299 3.572 -36.502 1.00 64.69 179 TYR A O 1
ATOM 1519 N N . PHE A 1 180 ? -1.727 3.682 -34.291 1.00 67.62 180 PHE A N 1
ATOM 1520 C CA . PHE A 1 180 ? -3.173 3.663 -34.462 1.00 67.62 180 PHE A CA 1
ATOM 1521 C C . PHE A 1 180 ? -3.888 4.582 -33.469 1.00 67.62 180 PHE A C 1
ATOM 1523 O O . PHE A 1 180 ? -3.558 4.629 -32.286 1.00 67.62 180 PHE A O 1
ATOM 1530 N N . VAL A 1 181 ? -4.910 5.292 -33.947 1.00 72.94 181 VAL A N 1
ATOM 1531 C CA . VAL A 1 181 ? -5.756 6.160 -33.121 1.00 72.94 181 VAL A CA 1
ATOM 1532 C C . VAL A 1 181 ? -7.125 5.531 -32.962 1.00 72.94 181 VAL A C 1
ATOM 1534 O O . VAL A 1 181 ? -7.787 5.209 -33.946 1.00 72.94 181 VAL A O 1
ATOM 1537 N N . ARG A 1 182 ? -7.552 5.358 -31.712 1.00 78.62 182 ARG A N 1
ATOM 1538 C CA . ARG A 1 182 ? -8.830 4.754 -31.334 1.00 78.62 182 ARG A CA 1
ATOM 1539 C C . ARG A 1 182 ? -9.749 5.819 -30.745 1.00 78.62 182 ARG A C 1
ATOM 1541 O O . ARG A 1 182 ? -9.323 6.625 -29.932 1.00 78.62 182 ARG A O 1
ATOM 1548 N N . LEU A 1 183 ? -11.032 5.785 -31.085 1.00 77.25 183 LEU A N 1
ATOM 1549 C CA . LEU A 1 183 ? -12.039 6.560 -30.360 1.00 77.25 183 LEU A CA 1
ATOM 1550 C C . LEU A 1 183 ? -12.290 5.973 -28.968 1.00 77.25 183 LEU A C 1
ATOM 1552 O O . LEU A 1 183 ? -12.518 4.766 -28.829 1.00 77.25 183 LEU A O 1
ATOM 1556 N N . ASP A 1 184 ? -12.360 6.825 -27.949 1.00 76.12 184 ASP A N 1
ATOM 1557 C CA . ASP A 1 184 ? -12.650 6.379 -26.578 1.00 76.12 184 ASP A CA 1
ATOM 1558 C C . ASP A 1 184 ? -14.053 5.774 -26.471 1.00 76.12 184 ASP A C 1
ATOM 1560 O O . ASP A 1 184 ? -14.279 4.727 -25.844 1.00 76.12 184 ASP A O 1
ATOM 1564 N N . SER A 1 185 ? -15.001 6.386 -27.182 1.00 78.00 185 SER A N 1
ATOM 1565 C CA . SER A 1 185 ? -16.383 5.940 -27.291 1.00 78.00 185 SER A CA 1
ATOM 1566 C C . SER A 1 185 ? -16.810 5.796 -28.745 1.00 78.00 185 SER A C 1
ATOM 1568 O O . SER A 1 185 ? -16.507 6.631 -29.589 1.00 78.00 185 SER A O 1
ATOM 1570 N N . LEU A 1 186 ? -17.608 4.764 -29.019 1.00 77.56 186 LEU A N 1
ATOM 1571 C CA . LEU A 1 186 ? -18.276 4.598 -30.311 1.00 77.56 186 LEU A CA 1
ATOM 1572 C C . LEU A 1 186 ? -19.503 5.518 -30.458 1.00 77.56 186 LEU A C 1
ATOM 1574 O O . LEU A 1 186 ? -20.079 5.610 -31.539 1.00 77.56 186 LEU A O 1
ATOM 1578 N N . ASN A 1 187 ? -19.912 6.220 -29.392 1.00 79.94 187 ASN A N 1
ATOM 1579 C CA . ASN A 1 187 ? -20.998 7.194 -29.452 1.00 79.94 187 ASN A CA 1
ATOM 1580 C C . ASN A 1 187 ? -20.491 8.554 -29.961 1.00 79.94 187 ASN A C 1
ATOM 1582 O O . ASN A 1 187 ? -20.225 9.471 -29.180 1.00 79.94 187 ASN A O 1
ATOM 1586 N N . LEU A 1 188 ? -20.428 8.686 -31.286 1.00 71.50 188 LEU A N 1
ATOM 1587 C CA . LEU A 1 188 ? -19.976 9.885 -32.006 1.00 71.50 188 LEU A CA 1
ATOM 1588 C C . LEU A 1 188 ? -20.845 11.137 -31.758 1.00 71.50 188 LEU A C 1
ATOM 1590 O O . LEU A 1 188 ? -20.435 12.258 -32.068 1.00 71.50 188 LEU A O 1
ATOM 1594 N N . PHE A 1 189 ? -22.050 10.974 -31.207 1.00 72.12 189 PHE A N 1
ATOM 1595 C CA . PHE A 1 189 ? -22.997 12.070 -30.978 1.00 72.12 189 PHE A CA 1
ATOM 1596 C C . PHE A 1 189 ? -22.892 12.672 -29.572 1.00 72.12 189 PHE A C 1
ATOM 1598 O O . 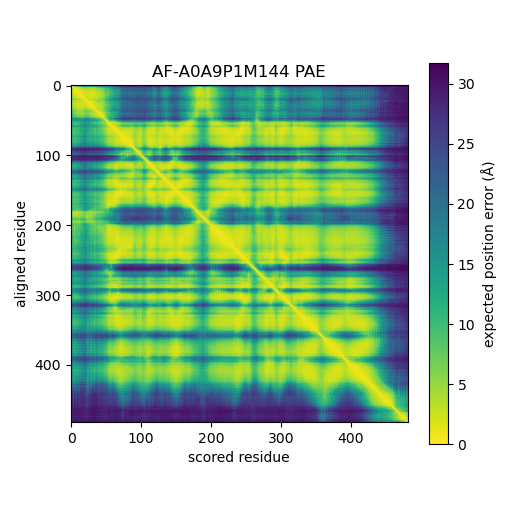PHE A 1 189 ? -23.350 13.795 -29.341 1.00 72.12 189 PHE A O 1
ATOM 1605 N N . SER A 1 190 ? -22.243 11.979 -28.631 1.00 76.56 190 SER A N 1
ATOM 1606 C CA . SER A 1 190 ? -22.022 12.502 -27.283 1.00 76.56 190 SER A CA 1
ATOM 1607 C C . SER A 1 190 ? -21.011 13.647 -27.306 1.00 76.56 190 SER A C 1
ATOM 1609 O O . SER A 1 190 ? -19.863 13.478 -27.708 1.00 76.56 190 SER A O 1
ATOM 1611 N N . ARG A 1 191 ? -21.403 14.828 -26.808 1.00 70.06 191 ARG A N 1
ATOM 1612 C CA . ARG A 1 191 ? -20.463 15.947 -26.606 1.00 70.06 191 ARG A CA 1
ATOM 1613 C C . ARG A 1 191 ? -19.395 15.642 -25.551 1.00 70.06 191 ARG A C 1
ATOM 1615 O O . ARG A 1 191 ? -18.330 16.240 -25.616 1.00 70.06 191 ARG A O 1
ATOM 1622 N N . LYS A 1 192 ? -19.675 14.728 -24.615 1.00 71.31 192 LYS A N 1
ATOM 1623 C CA . LYS A 1 192 ? -18.775 14.368 -23.508 1.00 71.31 192 LYS A CA 1
ATOM 1624 C C . LYS A 1 192 ? -17.693 13.356 -23.901 1.00 71.31 192 LYS A C 1
ATOM 1626 O O . LYS A 1 192 ? -16.697 13.266 -23.203 1.00 71.31 192 LYS A O 1
ATOM 1631 N N . ASN A 1 193 ? -17.862 12.638 -25.017 1.00 66.00 193 ASN A N 1
ATOM 1632 C CA . ASN A 1 193 ? -17.006 11.502 -25.384 1.00 66.00 193 ASN A CA 1
ATOM 1633 C C . ASN A 1 193 ? -16.336 11.691 -26.756 1.00 66.00 193 ASN A C 1
ATOM 1635 O O . ASN A 1 193 ? -16.312 10.770 -27.569 1.00 66.00 193 ASN A O 1
ATOM 1639 N N . ARG A 1 194 ? -15.851 12.904 -27.043 1.00 74.38 194 ARG A N 1
ATOM 1640 C CA . ARG A 1 194 ? -15.199 13.251 -28.322 1.00 74.38 194 ARG A CA 1
ATOM 1641 C C . ARG A 1 194 ? -13.683 13.045 -28.315 1.00 74.38 194 ARG A C 1
ATOM 1643 O O . ARG A 1 194 ? -13.009 13.551 -29.203 1.00 74.38 194 ARG A O 1
ATOM 1650 N N . SER A 1 195 ? -13.150 12.366 -27.309 1.00 75.12 195 SER A N 1
ATOM 1651 C CA . SER A 1 195 ? -11.723 12.115 -27.166 1.00 75.12 195 SER A CA 1
ATOM 1652 C C . SER A 1 195 ? -11.276 10.907 -27.992 1.00 75.12 195 SER A C 1
ATOM 1654 O O . SER A 1 195 ? -12.035 9.964 -28.251 1.00 75.12 195 SER A O 1
ATOM 1656 N N . VAL A 1 196 ? -10.024 10.974 -28.433 1.00 71.88 196 VAL A N 1
ATOM 1657 C CA . VAL A 1 196 ? -9.320 9.888 -29.105 1.00 71.88 196 VAL A CA 1
ATOM 1658 C C . VAL A 1 196 ? -8.154 9.455 -28.226 1.00 71.88 196 VAL A C 1
ATOM 1660 O O . VAL A 1 196 ? -7.400 10.292 -27.733 1.00 71.88 196 VAL A O 1
ATOM 1663 N N . CYS A 1 197 ? -7.995 8.150 -28.060 1.00 70.44 197 CYS A N 1
ATOM 1664 C CA . CYS A 1 197 ? -6.815 7.547 -27.473 1.00 70.44 197 CYS A CA 1
ATOM 1665 C C . CYS A 1 197 ? -5.820 7.223 -28.580 1.00 70.44 197 CYS A C 1
ATOM 1667 O O . CYS A 1 197 ? -6.081 6.434 -29.496 1.00 70.44 197 CYS A O 1
ATOM 1669 N N . LEU A 1 198 ? -4.640 7.802 -28.443 1.00 69.69 198 LEU A N 1
ATOM 1670 C CA . LEU A 1 198 ? -3.463 7.400 -29.182 1.00 69.69 198 LEU A CA 1
ATOM 1671 C C . LEU A 1 198 ? -2.978 6.052 -28.654 1.00 69.69 198 LEU A C 1
ATOM 1673 O O . LEU A 1 198 ? -2.717 5.901 -27.467 1.00 69.69 198 LEU A O 1
ATOM 1677 N N . THR A 1 199 ? -2.917 5.052 -29.530 1.00 68.94 199 THR A N 1
ATOM 1678 C CA . THR A 1 199 ? -2.289 3.762 -29.231 1.00 68.94 199 THR A CA 1
ATOM 1679 C C . THR A 1 199 ? -0.957 3.731 -29.964 1.00 68.94 199 THR A C 1
ATOM 1681 O O . THR A 1 199 ? -0.858 3.277 -31.106 1.00 68.94 199 THR A O 1
ATOM 1684 N N . ASP A 1 200 ? 0.059 4.294 -29.321 1.00 71.25 200 ASP A N 1
ATOM 1685 C CA . ASP A 1 200 ? 1.442 4.245 -29.775 1.00 71.25 200 ASP A CA 1
ATOM 1686 C C . ASP A 1 200 ? 2.248 3.203 -28.986 1.00 71.25 200 ASP A C 1
ATOM 1688 O O . ASP A 1 200 ? 1.770 2.589 -28.025 1.00 71.25 200 ASP A O 1
ATOM 1692 N N . LYS A 1 201 ? 3.488 2.963 -29.430 1.00 73.69 201 LYS A N 1
ATOM 1693 C CA . LYS A 1 201 ? 4.383 2.008 -28.767 1.00 73.69 201 LYS A CA 1
ATOM 1694 C C . LYS A 1 201 ? 4.685 2.416 -27.321 1.00 73.69 201 LYS A C 1
ATOM 1696 O O . LYS A 1 201 ? 4.879 1.533 -26.494 1.00 73.69 201 LYS A O 1
ATOM 1701 N N . GLU A 1 202 ? 4.713 3.713 -27.014 1.00 76.25 202 GLU A N 1
ATOM 1702 C CA . GLU A 1 202 ? 4.996 4.224 -25.670 1.00 76.25 202 GLU A CA 1
ATOM 1703 C C . GLU A 1 202 ? 3.853 3.918 -24.695 1.00 76.25 202 GLU A C 1
ATOM 1705 O O . GLU A 1 202 ? 4.081 3.380 -23.613 1.00 76.25 202 GLU A O 1
ATOM 1710 N N . SER A 1 203 ? 2.615 4.184 -25.099 1.00 77.00 203 SER A N 1
ATOM 1711 C CA . SER A 1 203 ? 1.413 3.872 -24.325 1.00 77.00 203 SER A CA 1
ATOM 1712 C C . SER A 1 203 ? 1.276 2.366 -24.121 1.00 77.00 203 SER A C 1
ATOM 1714 O O . SER A 1 203 ? 1.029 1.912 -23.008 1.00 77.00 203 SER A O 1
ATOM 1716 N N . PHE A 1 204 ? 1.540 1.568 -25.162 1.00 79.31 204 PHE A N 1
ATOM 1717 C CA . PHE A 1 204 ? 1.558 0.113 -25.025 1.00 79.31 204 PHE A CA 1
ATOM 1718 C C . PHE A 1 204 ? 2.667 -0.374 -24.084 1.00 79.31 204 PHE A C 1
ATOM 1720 O O . PHE A 1 204 ? 2.432 -1.263 -23.270 1.00 79.31 204 PHE A O 1
ATOM 1727 N N . ALA A 1 205 ? 3.874 0.192 -24.175 1.00 81.75 205 ALA A N 1
ATOM 1728 C CA . ALA A 1 205 ? 4.971 -0.137 -23.269 1.00 81.75 205 ALA A CA 1
ATOM 1729 C C . ALA A 1 205 ? 4.588 0.129 -21.810 1.00 81.75 205 ALA A C 1
ATOM 1731 O O . ALA A 1 205 ? 4.807 -0.730 -20.954 1.00 81.75 205 ALA A O 1
ATOM 1732 N N . LYS A 1 206 ? 3.965 1.284 -21.544 1.00 82.00 206 LYS A N 1
ATOM 1733 C CA . LYS A 1 206 ? 3.443 1.644 -20.222 1.00 82.00 206 LYS A CA 1
ATOM 1734 C C . LYS A 1 206 ? 2.413 0.624 -19.739 1.00 82.00 206 LYS A C 1
ATOM 1736 O O . LYS A 1 206 ? 2.566 0.100 -18.639 1.00 82.00 206 LYS A O 1
ATOM 1741 N N . ASP A 1 207 ? 1.431 0.277 -20.568 1.00 83.31 207 ASP A N 1
ATOM 1742 C CA . ASP A 1 207 ? 0.407 -0.720 -20.228 1.00 83.31 207 ASP A CA 1
ATOM 1743 C C . ASP A 1 207 ? 1.010 -2.106 -19.954 1.00 83.31 207 ASP A C 1
ATOM 1745 O O . ASP A 1 207 ? 0.590 -2.797 -19.022 1.00 83.31 207 ASP A O 1
ATOM 1749 N N . CYS A 1 208 ? 2.020 -2.514 -20.726 1.00 87.00 208 CYS A N 1
ATOM 1750 C CA . CYS A 1 208 ? 2.747 -3.762 -20.510 1.00 87.00 208 CYS A CA 1
ATOM 1751 C C . CYS A 1 208 ? 3.482 -3.776 -19.171 1.00 87.00 208 CYS A C 1
ATOM 1753 O O . CYS A 1 208 ? 3.288 -4.711 -18.397 1.00 87.00 208 CYS A O 1
ATOM 1755 N N . ILE A 1 209 ? 4.283 -2.747 -18.873 1.00 88.75 209 ILE A N 1
ATOM 1756 C CA . ILE A 1 209 ? 4.994 -2.654 -17.590 1.00 88.75 209 ILE A CA 1
ATOM 1757 C C . ILE A 1 209 ? 3.979 -2.622 -16.443 1.00 88.75 209 ILE A C 1
ATOM 1759 O O . ILE A 1 209 ? 4.127 -3.362 -15.475 1.00 88.75 209 ILE A O 1
ATOM 1763 N N . LYS A 1 210 ? 2.900 -1.840 -16.565 1.00 88.62 210 LYS A N 1
ATOM 1764 C CA . LYS A 1 210 ? 1.848 -1.753 -15.545 1.00 88.62 210 LYS A CA 1
ATOM 1765 C C . LYS A 1 210 ? 1.208 -3.111 -15.276 1.00 88.62 210 LYS A C 1
ATOM 1767 O O . LYS A 1 210 ? 1.075 -3.515 -14.122 1.00 88.62 210 LYS A O 1
ATOM 1772 N N . LYS A 1 211 ? 0.832 -3.834 -16.333 1.00 89.88 211 LYS A N 1
ATOM 1773 C CA . LYS A 1 211 ? 0.255 -5.179 -16.225 1.00 89.88 211 LYS A CA 1
ATOM 1774 C C . LYS A 1 211 ? 1.228 -6.149 -15.559 1.00 89.88 211 LYS A C 1
ATOM 1776 O O . LYS A 1 211 ? 0.816 -6.903 -14.684 1.00 89.88 211 LYS A O 1
ATOM 1781 N N . ASN A 1 212 ? 2.494 -6.106 -15.955 1.00 92.94 212 ASN A N 1
ATOM 1782 C CA . ASN A 1 212 ? 3.542 -6.942 -15.390 1.00 92.94 212 ASN A CA 1
ATOM 1783 C C . ASN A 1 212 ? 3.733 -6.669 -13.892 1.00 92.94 212 ASN A C 1
ATOM 1785 O O . ASN A 1 212 ? 3.764 -7.599 -13.093 1.00 92.94 212 ASN A O 1
ATOM 1789 N N . MET A 1 213 ? 3.789 -5.397 -13.494 1.00 92.38 213 MET A N 1
ATOM 1790 C CA . MET A 1 213 ? 3.899 -5.024 -12.084 1.00 92.38 213 MET A CA 1
ATOM 1791 C C . MET A 1 213 ? 2.673 -5.449 -11.273 1.00 92.38 213 MET A C 1
ATOM 1793 O O . MET A 1 213 ? 2.820 -5.953 -10.161 1.00 92.38 213 MET A O 1
ATOM 1797 N N . MET A 1 214 ? 1.473 -5.301 -11.839 1.00 92.19 214 MET A N 1
ATOM 1798 C CA . MET A 1 214 ? 0.235 -5.773 -11.220 1.00 92.19 214 MET A CA 1
ATOM 1799 C C . MET A 1 214 ? 0.237 -7.296 -11.038 1.00 92.19 214 MET A C 1
ATOM 1801 O O . MET A 1 214 ? -0.266 -7.782 -10.032 1.00 92.19 214 MET A O 1
ATOM 1805 N N . GLU A 1 215 ? 0.800 -8.059 -11.977 1.00 94.12 215 GLU A N 1
ATOM 1806 C CA . GLU A 1 215 ? 0.906 -9.517 -11.866 1.00 94.12 215 GLU A CA 1
ATOM 1807 C C . GLU A 1 215 ? 1.766 -9.932 -10.665 1.00 94.12 215 GLU A C 1
ATOM 1809 O O . GLU A 1 215 ? 1.317 -10.724 -9.836 1.00 94.12 215 GLU A O 1
ATOM 1814 N N . VAL A 1 216 ? 2.949 -9.326 -10.517 1.00 95.06 216 VAL A N 1
ATOM 1815 C CA . VAL A 1 216 ? 3.847 -9.573 -9.376 1.00 95.06 216 VAL A CA 1
ATOM 1816 C C . VAL A 1 216 ? 3.187 -9.150 -8.056 1.00 95.06 216 VAL A C 1
ATOM 1818 O O . VAL A 1 216 ? 3.162 -9.921 -7.094 1.00 95.06 216 VAL A O 1
ATOM 1821 N N . ALA A 1 217 ? 2.596 -7.949 -8.005 1.00 94.19 217 ALA A N 1
ATOM 1822 C CA . ALA A 1 217 ? 1.927 -7.438 -6.806 1.00 94.19 217 ALA A CA 1
ATOM 1823 C C . ALA A 1 217 ? 0.716 -8.290 -6.399 1.00 94.19 217 ALA A C 1
ATOM 1825 O O . ALA A 1 217 ? 0.491 -8.525 -5.209 1.00 94.19 217 ALA A O 1
ATOM 1826 N N . LYS A 1 218 ? -0.043 -8.793 -7.378 1.00 94.94 218 LYS A N 1
ATOM 1827 C CA . LYS A 1 218 ? -1.182 -9.679 -7.142 1.00 94.94 218 LYS A CA 1
ATOM 1828 C C . LYS A 1 218 ? -0.748 -11.015 -6.548 1.00 94.94 218 LYS A C 1
ATOM 1830 O O . LYS A 1 218 ? -1.393 -11.475 -5.614 1.00 94.94 218 LYS A O 1
ATOM 1835 N N . GLU A 1 219 ? 0.342 -11.612 -7.027 1.00 95.38 219 GLU A N 1
ATOM 1836 C CA . GLU A 1 219 ? 0.859 -12.859 -6.447 1.00 95.38 219 GLU A CA 1
ATOM 1837 C C . GLU A 1 219 ? 1.241 -12.673 -4.967 1.00 95.38 219 GLU A C 1
ATOM 1839 O O . GLU A 1 219 ? 0.861 -13.483 -4.117 1.00 95.38 219 GLU A O 1
ATOM 1844 N N . GLY A 1 220 ? 1.906 -11.558 -4.634 1.00 95.56 220 GLY A N 1
ATOM 1845 C CA . GLY A 1 220 ? 2.199 -11.183 -3.245 1.00 95.56 220 GLY A CA 1
ATOM 1846 C C . GLY A 1 220 ? 0.935 -10.972 -2.402 1.00 95.56 220 GLY A C 1
ATOM 1847 O O . GLY A 1 220 ? 0.842 -11.470 -1.278 1.00 95.56 220 GLY A O 1
ATOM 1848 N N . TRP A 1 221 ? -0.069 -10.287 -2.954 1.00 95.69 221 TRP A N 1
ATOM 1849 C CA . TRP A 1 221 ? -1.360 -10.053 -2.301 1.00 95.69 221 TRP A CA 1
ATOM 1850 C C . TRP A 1 221 ? -2.144 -11.348 -2.038 1.00 95.69 221 TRP A C 1
ATOM 1852 O O . TRP A 1 221 ? -2.713 -11.534 -0.956 1.00 95.69 221 TRP A O 1
ATOM 1862 N N . ASP A 1 222 ? -2.171 -12.259 -3.008 1.00 94.81 222 ASP A N 1
ATOM 1863 C CA . ASP A 1 222 ? -2.858 -13.543 -2.895 1.00 94.81 222 ASP A CA 1
ATOM 1864 C C . ASP A 1 222 ? -2.208 -14.391 -1.788 1.00 94.81 222 ASP A C 1
ATOM 1866 O O . ASP A 1 222 ? -2.908 -14.925 -0.921 1.00 94.81 222 ASP A O 1
ATOM 1870 N N . LEU A 1 223 ? -0.870 -14.431 -1.724 1.00 95.62 223 LEU A N 1
ATOM 1871 C CA . LEU A 1 223 ? -0.157 -15.135 -0.656 1.00 95.62 223 LEU A CA 1
ATOM 1872 C C . LEU A 1 223 ? 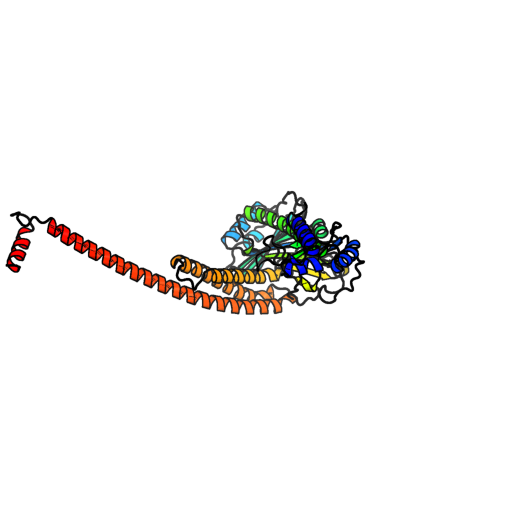-0.357 -14.478 0.718 1.00 95.62 223 LEU A C 1
ATOM 1874 O O . LEU A 1 223 ? -0.610 -15.180 1.702 1.00 95.62 223 LEU A O 1
ATOM 1878 N N . LEU A 1 224 ? -0.323 -13.144 0.800 1.00 96.69 224 LEU A N 1
ATOM 1879 C CA . LEU A 1 224 ? -0.674 -12.412 2.021 1.00 96.69 224 LEU A CA 1
ATOM 1880 C C . LEU A 1 224 ? -2.075 -12.799 2.509 1.00 96.69 224 LEU A C 1
ATOM 1882 O O . LEU A 1 224 ? -2.275 -13.053 3.700 1.00 96.69 224 LEU A O 1
ATOM 1886 N N . THR A 1 225 ? -3.043 -12.873 1.596 1.00 95.31 225 THR A N 1
ATOM 1887 C CA . THR A 1 225 ? -4.433 -13.225 1.910 1.00 95.31 225 THR A CA 1
ATOM 1888 C C . THR A 1 225 ? -4.535 -14.645 2.459 1.00 95.31 225 THR A C 1
ATOM 1890 O O . THR A 1 225 ? -5.236 -14.867 3.448 1.00 95.31 225 THR A O 1
ATOM 1893 N N . VAL A 1 226 ? -3.805 -15.606 1.886 1.00 94.50 226 VAL A N 1
ATOM 1894 C CA . VAL A 1 226 ? -3.740 -16.988 2.393 1.00 94.50 226 VAL A CA 1
ATOM 1895 C C . VAL A 1 226 ? -3.142 -17.032 3.801 1.00 94.50 226 VAL A C 1
ATOM 1897 O O . VAL A 1 226 ? -3.726 -17.639 4.703 1.00 94.50 226 VAL A O 1
ATOM 1900 N N . ILE A 1 227 ? -2.011 -16.358 4.026 1.00 94.75 227 ILE A N 1
ATOM 1901 C CA . ILE A 1 227 ? -1.317 -16.362 5.322 1.00 94.75 227 ILE A CA 1
ATOM 1902 C C . ILE A 1 227 ? -2.178 -15.710 6.408 1.00 94.75 227 ILE A C 1
ATOM 1904 O O . ILE A 1 227 ? -2.392 -16.295 7.471 1.00 94.75 227 ILE A O 1
ATOM 1908 N N . THR A 1 228 ? -2.723 -14.527 6.136 1.00 95.88 228 THR A N 1
ATOM 1909 C CA . THR A 1 228 ? -3.580 -13.798 7.085 1.00 95.88 228 THR A CA 1
ATOM 1910 C C . THR A 1 228 ? -4.898 -14.528 7.351 1.00 95.88 228 THR A C 1
ATOM 1912 O O . THR A 1 228 ? -5.331 -14.607 8.503 1.00 95.88 228 THR A O 1
ATOM 1915 N N . SER A 1 229 ? -5.484 -15.180 6.342 1.00 94.62 229 SER A N 1
ATOM 1916 C CA . SER A 1 229 ? -6.657 -16.045 6.528 1.00 94.62 229 SER A CA 1
ATOM 1917 C C . SER A 1 229 ? -6.351 -17.237 7.433 1.00 94.62 229 SER A C 1
ATOM 1919 O O . SER A 1 229 ? -7.146 -17.538 8.324 1.00 94.62 229 SER A O 1
ATOM 1921 N N . ASN A 1 230 ? -5.176 -17.858 7.288 1.00 93.56 230 ASN A N 1
ATOM 1922 C CA . ASN A 1 230 ? -4.710 -18.927 8.179 1.00 93.56 230 ASN A CA 1
ATOM 1923 C C . ASN A 1 230 ? -4.449 -18.437 9.613 1.00 93.56 230 ASN A C 1
ATOM 1925 O O . ASN A 1 230 ? -4.581 -19.213 10.561 1.00 93.56 230 ASN A O 1
ATOM 1929 N N . MET A 1 231 ? -4.118 -17.154 9.795 1.00 94.25 231 MET A N 1
ATOM 1930 C CA . MET A 1 231 ? -4.073 -16.509 11.113 1.00 94.25 231 MET A CA 1
ATOM 1931 C C . MET A 1 231 ? -5.477 -16.220 11.671 1.00 94.25 231 MET A C 1
ATOM 1933 O O . MET A 1 231 ? -5.623 -16.007 12.870 1.00 94.25 231 MET A O 1
ATOM 1937 N N . GLY A 1 232 ? -6.520 -16.188 10.837 1.00 95.12 232 GLY A N 1
ATOM 1938 C CA . GLY A 1 232 ? -7.859 -15.712 11.205 1.00 95.12 232 GLY A CA 1
ATOM 1939 C C . GLY A 1 232 ? -7.984 -14.181 11.232 1.00 95.12 232 GLY A C 1
ATOM 1940 O O . GLY A 1 232 ? -8.902 -13.645 11.866 1.00 95.12 232 GLY A O 1
ATOM 1941 N N . ILE A 1 233 ? -7.059 -13.479 10.576 1.00 96.06 233 ILE A N 1
ATOM 1942 C CA . ILE A 1 233 ? -7.018 -12.021 10.437 1.00 96.06 233 ILE A CA 1
ATOM 1943 C C . ILE A 1 233 ? -7.557 -11.666 9.050 1.00 96.06 233 ILE A C 1
ATOM 1945 O O . ILE A 1 233 ? -7.145 -12.249 8.052 1.00 96.06 233 ILE A O 1
ATOM 1949 N N . LYS A 1 234 ? -8.490 -10.713 8.981 1.00 93.81 234 LYS A N 1
ATOM 1950 C CA . LYS A 1 234 ? -9.089 -10.262 7.719 1.00 93.81 234 LYS A CA 1
ATOM 1951 C C . LYS A 1 234 ? -8.873 -8.765 7.569 1.00 93.81 234 LYS A C 1
ATOM 1953 O O . LYS A 1 234 ? -9.323 -7.998 8.415 1.00 93.81 234 LYS A O 1
ATOM 1958 N N . LYS A 1 235 ? -8.210 -8.363 6.488 1.00 92.94 235 LYS A N 1
ATOM 1959 C CA . LYS A 1 235 ? -7.975 -6.962 6.124 1.00 92.94 235 LYS A CA 1
ATOM 1960 C C . LYS A 1 235 ? -8.456 -6.719 4.706 1.00 92.94 235 LYS A C 1
ATOM 1962 O O . LYS A 1 235 ? -8.350 -7.604 3.857 1.00 92.94 235 LYS A O 1
ATOM 1967 N N . ARG A 1 236 ? -9.012 -5.537 4.457 1.00 91.81 236 ARG A N 1
ATOM 1968 C CA . ARG A 1 236 ? -9.323 -5.079 3.100 1.00 91.81 236 ARG A CA 1
ATOM 1969 C C . ARG A 1 236 ? -8.107 -4.362 2.524 1.00 91.81 236 ARG A C 1
ATOM 1971 O O . ARG A 1 236 ? -7.197 -3.982 3.257 1.00 91.81 236 ARG A O 1
ATOM 1978 N N . ARG A 1 237 ? -8.109 -4.141 1.209 1.00 90.31 237 ARG A N 1
ATOM 1979 C CA . ARG A 1 237 ? -7.051 -3.387 0.519 1.00 90.31 237 ARG A CA 1
ATOM 1980 C C . ARG A 1 237 ? -6.827 -1.997 1.111 1.00 90.31 237 ARG A C 1
ATOM 1982 O O . ARG A 1 237 ? -5.677 -1.579 1.244 1.00 90.31 237 ARG A O 1
ATOM 1989 N N . ASP A 1 238 ? -7.904 -1.339 1.524 1.00 89.25 238 ASP A N 1
ATOM 1990 C CA . ASP A 1 238 ? -7.861 0.002 2.112 1.00 89.25 238 ASP A CA 1
ATOM 1991 C C . ASP A 1 238 ? -7.187 0.022 3.493 1.00 89.25 238 ASP A C 1
ATOM 1993 O O . ASP A 1 238 ? -6.635 1.043 3.893 1.00 89.25 238 ASP A O 1
ATOM 1997 N N . ASP A 1 239 ? -7.164 -1.116 4.194 1.00 91.75 239 ASP A N 1
ATOM 1998 C CA . ASP A 1 239 ? -6.543 -1.252 5.517 1.00 91.75 239 ASP A CA 1
ATOM 1999 C C . ASP A 1 239 ? -5.030 -1.548 5.435 1.00 91.75 239 ASP A C 1
ATOM 2001 O O . ASP A 1 239 ? -4.355 -1.602 6.466 1.00 91.75 239 ASP A O 1
ATOM 2005 N N . ILE A 1 240 ? -4.510 -1.788 4.225 1.00 95.06 240 ILE A N 1
ATOM 2006 C CA . ILE A 1 240 ? -3.133 -2.218 3.963 1.00 95.06 240 ILE A CA 1
ATOM 2007 C C . ILE A 1 240 ? -2.387 -1.121 3.207 1.00 95.06 240 ILE A C 1
ATOM 2009 O O . ILE A 1 240 ? -2.925 -0.518 2.278 1.00 95.06 240 ILE A O 1
ATOM 2013 N N . TYR A 1 241 ? -1.135 -0.888 3.584 1.00 95.50 241 TYR A N 1
ATOM 2014 C CA . TYR A 1 241 ? -0.204 -0.028 2.864 1.00 95.50 241 TYR A CA 1
ATOM 2015 C C . TYR A 1 241 ? 0.874 -0.884 2.208 1.00 95.50 241 TYR A C 1
ATOM 2017 O O . TYR A 1 241 ? 1.521 -1.684 2.887 1.00 95.50 241 TYR A O 1
ATOM 2025 N N . CYS A 1 242 ? 1.028 -0.745 0.896 1.00 95.25 242 CYS A N 1
ATOM 2026 C CA . CYS A 1 242 ? 1.918 -1.549 0.077 1.00 95.25 242 CYS A CA 1
ATOM 2027 C C . CYS A 1 242 ? 3.065 -0.705 -0.479 1.00 95.25 242 CYS A C 1
ATOM 2029 O O . CYS A 1 242 ? 2.815 0.284 -1.174 1.00 95.25 242 CYS A O 1
ATOM 2031 N N . VAL A 1 243 ? 4.307 -1.120 -0.220 1.00 95.25 243 VAL A N 1
ATOM 2032 C CA . VAL A 1 243 ? 5.512 -0.458 -0.747 1.00 95.25 243 VAL A CA 1
ATOM 2033 C C . VAL A 1 243 ? 6.307 -1.428 -1.608 1.00 95.25 243 VAL A C 1
ATOM 2035 O O . VAL A 1 243 ? 6.679 -2.502 -1.134 1.00 95.25 243 VAL A O 1
ATOM 2038 N N . ASN A 1 244 ? 6.580 -1.040 -2.852 1.00 94.56 244 ASN A N 1
ATOM 2039 C CA . ASN A 1 244 ? 7.552 -1.718 -3.704 1.00 94.56 244 ASN A CA 1
ATOM 2040 C C . ASN A 1 244 ? 8.954 -1.213 -3.387 1.00 94.56 244 ASN A C 1
ATOM 2042 O O . ASN A 1 244 ? 9.172 -0.006 -3.381 1.00 94.56 244 ASN A O 1
ATOM 2046 N N . ASP A 1 245 ? 9.903 -2.123 -3.214 1.00 94.94 245 ASP A N 1
ATOM 2047 C CA . ASP A 1 245 ? 11.299 -1.779 -2.971 1.00 94.94 245 ASP A CA 1
ATOM 2048 C C . ASP A 1 245 ? 12.140 -2.075 -4.204 1.00 94.94 245 ASP A C 1
ATOM 2050 O O . ASP A 1 245 ? 12.209 -3.215 -4.681 1.00 94.94 245 ASP A O 1
ATOM 2054 N N . MET A 1 246 ? 12.824 -1.050 -4.692 1.00 94.00 246 MET A N 1
ATOM 2055 C CA . MET A 1 246 ? 13.667 -1.122 -5.875 1.00 94.00 246 MET A CA 1
ATOM 2056 C C . MET A 1 246 ? 15.068 -0.602 -5.581 1.00 94.00 246 MET A C 1
ATOM 2058 O O . MET A 1 246 ? 15.268 0.280 -4.746 1.00 94.00 246 MET A O 1
ATOM 2062 N N . TYR A 1 247 ? 16.044 -1.164 -6.282 1.00 93.12 247 TYR A N 1
ATOM 2063 C CA . TYR A 1 247 ? 17.442 -0.770 -6.206 1.00 93.12 247 TYR A CA 1
ATOM 2064 C C . TYR A 1 247 ? 17.980 -0.466 -7.605 1.00 93.12 247 TYR A C 1
ATOM 2066 O O . TYR A 1 247 ? 17.797 -1.273 -8.520 1.00 93.12 247 TYR A O 1
ATOM 2074 N N . LEU A 1 248 ? 18.637 0.681 -7.765 1.00 91.12 248 LEU A N 1
ATOM 2075 C CA . LEU A 1 248 ? 19.364 1.052 -8.976 1.00 91.12 248 LEU A CA 1
ATOM 2076 C C . LEU A 1 248 ? 20.849 1.196 -8.647 1.00 91.12 248 LEU A C 1
ATOM 2078 O O . LEU A 1 248 ? 21.231 2.020 -7.816 1.00 91.12 248 LEU A O 1
ATOM 2082 N N . ASP A 1 249 ? 21.666 0.422 -9.356 1.00 89.19 249 ASP A N 1
ATOM 2083 C CA . ASP A 1 249 ? 23.123 0.496 -9.297 1.00 89.19 249 ASP A CA 1
ATOM 2084 C C . ASP A 1 249 ? 23.618 1.652 -10.178 1.00 89.19 249 ASP A C 1
ATOM 2086 O O . ASP A 1 249 ? 23.846 1.498 -11.380 1.00 89.19 249 ASP A O 1
ATOM 2090 N N . GLN A 1 250 ? 23.691 2.848 -9.597 1.00 87.19 250 GLN A N 1
ATOM 2091 C CA . GLN A 1 250 ? 24.197 4.049 -10.264 1.00 87.19 250 GLN A CA 1
ATOM 2092 C C . GLN A 1 250 ? 24.829 5.017 -9.253 1.00 87.19 250 GLN A C 1
ATOM 2094 O O . GLN A 1 250 ? 24.497 5.006 -8.070 1.00 87.19 250 GLN A O 1
ATOM 2099 N N . ASN A 1 251 ? 25.735 5.871 -9.740 1.00 84.75 251 ASN A N 1
ATOM 2100 C CA . ASN A 1 251 ? 26.471 6.833 -8.911 1.00 84.75 251 ASN A CA 1
ATOM 2101 C C . ASN A 1 251 ? 25.663 8.086 -8.548 1.00 84.75 251 ASN A C 1
ATOM 2103 O O . ASN A 1 251 ? 25.889 8.664 -7.491 1.00 84.75 251 ASN A O 1
ATOM 2107 N N . GLU A 1 252 ? 24.789 8.555 -9.441 1.00 86.00 252 GLU A N 1
ATOM 2108 C CA . GLU A 1 252 ? 24.033 9.795 -9.238 1.00 86.00 252 GLU A CA 1
ATOM 2109 C C . GLU A 1 252 ? 22.585 9.492 -8.814 1.00 86.00 252 GLU A C 1
ATOM 2111 O O . GLU A 1 252 ? 21.984 8.562 -9.360 1.00 86.00 252 GLU A O 1
ATOM 2116 N N . PRO A 1 253 ? 21.987 10.295 -7.910 1.00 85.81 253 PRO A N 1
ATOM 2117 C CA . PRO A 1 253 ? 20.566 10.215 -7.577 1.00 85.81 253 PRO A CA 1
ATOM 2118 C C . PRO A 1 253 ? 19.643 10.263 -8.800 1.00 85.81 253 PRO A C 1
ATOM 2120 O O . PRO A 1 253 ? 19.873 11.021 -9.749 1.00 85.81 253 PRO A O 1
ATOM 2123 N N . TYR A 1 254 ? 18.536 9.516 -8.765 1.00 84.44 254 TYR A N 1
ATOM 2124 C CA . TYR A 1 254 ? 17.696 9.305 -9.950 1.00 84.44 254 TYR A CA 1
ATOM 2125 C C . TYR A 1 254 ? 16.965 10.574 -10.423 1.00 84.44 254 TYR A C 1
ATOM 2127 O O . TYR A 1 254 ? 16.790 10.768 -11.627 1.00 84.44 254 TYR A O 1
ATOM 2135 N N . PHE A 1 255 ? 16.573 11.472 -9.514 1.00 82.12 255 PHE A N 1
ATOM 2136 C CA . PHE A 1 255 ? 15.814 12.687 -9.856 1.00 82.12 255 PHE A CA 1
ATOM 2137 C C . PHE A 1 255 ? 16.663 13.965 -10.003 1.00 82.12 255 PHE A C 1
ATOM 2139 O O . PHE A 1 255 ? 16.097 15.038 -10.216 1.00 82.12 255 PHE A O 1
ATOM 2146 N N . VAL A 1 256 ? 18.000 13.884 -9.931 1.00 76.56 256 VAL A N 1
ATOM 2147 C CA . VAL A 1 256 ? 18.882 15.074 -9.931 1.00 76.56 256 VAL A CA 1
ATOM 2148 C C . VAL A 1 256 ? 19.306 15.528 -11.334 1.00 76.56 256 VAL A C 1
ATOM 2150 O O . VAL A 1 256 ? 19.425 16.731 -11.570 1.00 76.56 256 VAL A O 1
ATOM 2153 N N . LYS A 1 257 ? 19.497 14.614 -12.292 1.00 65.12 257 LYS A N 1
ATOM 2154 C CA . LYS A 1 257 ? 19.784 14.961 -13.695 1.00 65.12 257 LYS A CA 1
ATOM 2155 C C . LYS A 1 257 ? 18.905 14.163 -14.648 1.00 65.12 257 LYS A C 1
ATOM 2157 O O . LYS A 1 257 ? 18.746 12.953 -14.495 1.00 65.12 257 LYS A O 1
ATOM 2162 N N . VAL A 1 258 ? 18.401 14.835 -15.687 1.00 56.94 258 VAL A N 1
ATOM 2163 C CA . VAL A 1 258 ? 17.906 14.153 -16.889 1.00 56.94 258 VAL A CA 1
ATOM 2164 C C . VAL A 1 258 ? 19.118 13.447 -17.487 1.00 56.94 258 VAL A C 1
ATOM 2166 O O . VAL A 1 258 ? 20.065 14.121 -17.898 1.00 56.94 258 VAL A O 1
ATOM 2169 N N . ALA A 1 259 ? 19.137 12.113 -17.496 1.00 53.03 259 ALA A N 1
ATOM 2170 C CA . ALA A 1 259 ? 20.175 11.412 -18.236 1.00 53.03 259 ALA A CA 1
ATOM 2171 C C . ALA A 1 259 ? 20.138 11.916 -19.685 1.00 53.03 259 ALA A C 1
ATOM 2173 O O . ALA A 1 259 ? 19.074 11.965 -20.304 1.00 53.03 259 ALA A O 1
ATOM 2174 N N . SER A 1 260 ? 21.287 12.320 -20.231 1.00 45.97 260 SER A N 1
ATOM 2175 C CA . SER A 1 260 ? 21.421 12.448 -21.679 1.00 45.97 260 SER A CA 1
ATOM 2176 C C . SER A 1 260 ? 21.018 11.097 -22.260 1.00 45.97 260 SER A C 1
ATOM 2178 O O . SER A 1 260 ? 21.676 10.109 -21.934 1.00 45.97 260 SER A O 1
ATOM 2180 N N . ASN A 1 261 ? 19.920 11.044 -23.022 1.00 42.81 261 ASN A N 1
ATOM 2181 C CA . ASN A 1 261 ? 19.411 9.833 -23.667 1.00 42.81 261 ASN A CA 1
ATOM 2182 C C . ASN A 1 261 ? 20.533 9.178 -24.492 1.00 42.81 261 ASN A C 1
ATOM 2184 O O . ASN A 1 261 ? 20.692 9.459 -25.673 1.00 42.81 261 ASN A O 1
ATOM 2188 N N . ASN A 1 262 ? 21.314 8.310 -23.855 1.00 39.31 262 ASN A N 1
ATOM 2189 C CA . ASN A 1 262 ? 22.262 7.399 -24.486 1.00 39.31 262 ASN A CA 1
ATOM 2190 C C . ASN A 1 262 ? 21.623 6.016 -24.647 1.00 39.31 262 ASN A C 1
ATOM 2192 O O . ASN A 1 262 ? 22.312 5.007 -24.774 1.00 39.31 262 ASN A O 1
ATOM 2196 N N . THR A 1 263 ? 20.295 5.949 -24.655 1.00 45.97 263 THR A N 1
ATOM 2197 C CA . THR A 1 263 ? 19.597 4.852 -25.297 1.00 45.97 263 THR A CA 1
ATOM 2198 C C . THR A 1 263 ? 19.648 5.124 -26.793 1.00 45.97 263 THR A C 1
ATOM 2200 O O . THR A 1 263 ? 19.012 6.042 -27.310 1.00 45.97 263 THR A O 1
ATOM 2203 N N . SER A 1 264 ? 20.437 4.318 -27.505 1.00 46.66 264 SER A N 1
ATOM 2204 C CA . SER A 1 264 ? 20.187 4.058 -28.923 1.00 46.66 264 SER A CA 1
ATOM 2205 C C . SER A 1 264 ? 18.672 3.890 -29.128 1.00 46.66 264 SER A C 1
ATOM 2207 O O . SER A 1 264 ? 17.999 3.366 -28.238 1.00 46.66 264 SER A O 1
ATOM 2209 N N . GLY A 1 265 ? 18.111 4.332 -30.260 1.00 53.56 265 GLY A N 1
ATOM 2210 C CA . GLY A 1 265 ? 16.657 4.377 -30.541 1.00 53.56 265 GLY A CA 1
ATOM 2211 C C . GLY A 1 265 ? 15.866 3.054 -30.410 1.00 53.56 265 GLY A C 1
ATOM 2212 O O . GLY A 1 265 ? 14.691 2.982 -30.769 1.00 53.56 265 GLY A O 1
ATOM 2213 N N . GLU A 1 266 ? 16.481 1.999 -29.871 1.00 57.28 266 GLU A N 1
ATOM 2214 C CA . GLU A 1 266 ? 15.951 0.658 -29.672 1.00 57.28 266 GLU A CA 1
ATOM 2215 C C . GLU A 1 266 ? 15.137 0.442 -28.380 1.00 57.28 266 GLU A C 1
ATOM 2217 O O . GLU A 1 266 ? 14.495 -0.610 -28.263 1.00 57.28 266 GLU A O 1
ATOM 2222 N N . SER A 1 267 ? 15.085 1.391 -27.434 1.00 63.81 267 SER A N 1
ATOM 2223 C CA . SER A 1 267 ? 14.320 1.229 -26.180 1.00 63.81 267 SER A CA 1
ATOM 2224 C C . SER A 1 267 ? 13.451 2.430 -25.788 1.00 63.81 267 SER A C 1
ATOM 2226 O O . SER A 1 267 ? 13.941 3.555 -25.735 1.00 63.81 267 SER A O 1
ATOM 2228 N N . ILE A 1 268 ? 12.185 2.175 -25.440 1.00 64.31 268 ILE A N 1
ATOM 2229 C CA . ILE A 1 268 ? 11.283 3.136 -24.790 1.00 64.31 268 ILE A CA 1
ATOM 2230 C C . ILE A 1 268 ? 11.575 3.156 -23.289 1.00 64.31 268 ILE A C 1
ATOM 2232 O O . ILE A 1 268 ? 11.566 2.117 -22.627 1.00 64.31 268 ILE A O 1
ATOM 2236 N N . LEU A 1 269 ? 11.786 4.355 -22.756 1.00 69.62 269 LEU A N 1
ATOM 2237 C CA . LEU A 1 269 ? 11.885 4.619 -21.324 1.00 69.62 269 LEU A CA 1
ATOM 2238 C C . LEU A 1 269 ? 10.631 5.362 -20.873 1.00 69.62 269 LEU A C 1
ATOM 2240 O O . LEU A 1 269 ? 10.154 6.248 -21.585 1.00 69.62 269 LEU A O 1
ATOM 2244 N N . ILE A 1 270 ? 10.094 5.016 -19.702 1.00 70.00 270 ILE A N 1
ATOM 2245 C CA . ILE A 1 270 ? 8.993 5.788 -19.118 1.00 70.00 270 ILE A CA 1
ATOM 2246 C C . ILE A 1 270 ? 9.551 7.139 -18.631 1.00 70.00 270 ILE A C 1
ATOM 2248 O O . ILE A 1 270 ? 10.483 7.153 -17.827 1.00 70.00 270 ILE A O 1
ATOM 2252 N N . PRO A 1 271 ? 9.010 8.287 -19.089 1.00 66.62 271 PRO A N 1
ATOM 2253 C CA . PRO A 1 271 ? 9.564 9.593 -18.735 1.00 66.62 271 PRO A CA 1
ATOM 2254 C C . PRO A 1 271 ? 9.514 9.887 -17.226 1.00 66.62 271 PRO A C 1
ATOM 2256 O O . PRO A 1 271 ? 8.431 9.936 -16.636 1.00 66.62 271 PRO A O 1
ATOM 2259 N N . ARG A 1 272 ? 10.681 10.181 -16.628 1.00 71.62 272 ARG A N 1
ATOM 2260 C CA . ARG A 1 272 ? 10.858 10.400 -15.177 1.00 71.62 272 ARG A CA 1
ATOM 2261 C C . ARG A 1 272 ? 9.906 11.450 -14.589 1.00 71.62 272 ARG A C 1
ATOM 2263 O O . ARG A 1 272 ? 9.153 11.156 -13.672 1.00 71.62 272 ARG A O 1
ATOM 2270 N N . TYR A 1 273 ? 9.907 12.663 -15.146 1.00 69.44 273 TYR A N 1
ATOM 2271 C CA . TYR A 1 273 ? 9.226 13.835 -14.568 1.00 69.44 273 TYR A CA 1
ATOM 2272 C C . TYR A 1 273 ? 7.768 14.023 -15.010 1.00 69.44 273 TYR A C 1
ATOM 2274 O O . TYR A 1 273 ? 7.135 15.004 -14.628 1.00 69.44 273 TYR A O 1
ATOM 2282 N N . HIS A 1 274 ? 7.232 13.151 -15.866 1.00 66.12 274 HIS A N 1
ATOM 2283 C CA . HIS A 1 274 ? 5.819 13.225 -16.273 1.00 66.12 274 HIS A CA 1
ATOM 2284 C C . HIS A 1 274 ? 4.938 12.242 -15.504 1.00 66.12 274 HIS A C 1
ATOM 2286 O O . HIS A 1 274 ? 3.744 12.491 -15.345 1.00 66.12 274 HIS A O 1
ATOM 2292 N N . HIS A 1 275 ? 5.518 11.145 -15.018 1.00 68.56 275 HIS A N 1
ATOM 2293 C CA . HIS A 1 275 ? 4.767 10.073 -14.369 1.00 68.56 275 HIS A CA 1
ATOM 2294 C C . HIS A 1 275 ? 5.076 9.966 -12.878 1.00 68.56 275 HIS A C 1
ATOM 2296 O O . HIS A 1 275 ? 4.156 9.816 -12.078 1.00 68.56 275 HIS A O 1
ATOM 2302 N N . PHE A 1 276 ? 6.336 10.151 -12.486 1.00 77.56 276 PHE A N 1
ATOM 2303 C CA . PHE A 1 276 ? 6.767 9.926 -11.114 1.00 77.56 276 PHE A CA 1
ATOM 2304 C C . PHE A 1 276 ? 6.896 11.232 -10.332 1.00 77.56 276 PHE A C 1
ATOM 2306 O O . PHE A 1 276 ? 7.509 12.195 -10.795 1.00 77.56 276 PHE A O 1
ATOM 2313 N N . LEU A 1 277 ? 6.341 11.240 -9.120 1.00 83.00 277 LEU A N 1
ATOM 2314 C CA . LEU A 1 277 ? 6.550 12.288 -8.129 1.00 83.00 277 LEU A CA 1
ATOM 2315 C C . LEU A 1 277 ? 7.363 11.717 -6.968 1.00 83.00 277 LEU A C 1
ATOM 2317 O O . LEU A 1 277 ? 6.882 10.830 -6.263 1.00 83.00 277 LEU A O 1
ATOM 2321 N N . ASP A 1 278 ? 8.565 12.249 -6.750 1.00 86.62 278 ASP A N 1
ATOM 2322 C CA . ASP A 1 278 ? 9.305 12.007 -5.512 1.00 86.62 278 ASP A CA 1
ATOM 2323 C C . ASP A 1 278 ? 8.760 12.917 -4.405 1.00 86.62 278 ASP A C 1
ATOM 2325 O O . ASP A 1 278 ? 8.726 14.142 -4.537 1.00 86.62 278 ASP A O 1
ATOM 2329 N N . VAL A 1 279 ? 8.293 12.309 -3.319 1.00 86.12 279 VAL A N 1
ATOM 2330 C CA . VAL A 1 279 ? 7.665 13.008 -2.190 1.00 86.12 279 VAL A CA 1
ATOM 2331 C C . VAL A 1 279 ? 8.710 13.578 -1.227 1.00 86.12 279 VAL A C 1
ATOM 2333 O O . VAL A 1 279 ? 8.364 14.398 -0.375 1.00 86.12 279 VAL A O 1
ATOM 2336 N N . GLY A 1 280 ? 9.982 13.178 -1.354 1.00 84.50 280 GLY A N 1
ATOM 2337 C CA . GLY A 1 280 ? 11.066 13.688 -0.513 1.00 84.50 280 GLY A CA 1
ATOM 2338 C C . GLY A 1 280 ? 10.836 13.357 0.960 1.00 84.50 280 GLY A C 1
ATOM 2339 O O . GLY A 1 280 ? 10.733 14.252 1.797 1.00 84.50 280 GLY A O 1
ATOM 2340 N N . LEU A 1 281 ? 10.679 12.064 1.266 1.00 88.81 281 LEU A N 1
ATOM 2341 C CA . LEU A 1 281 ? 10.468 11.582 2.636 1.00 88.81 281 LEU A CA 1
ATOM 2342 C C . LEU A 1 281 ? 11.770 11.326 3.411 1.00 88.81 281 LEU A C 1
ATOM 2344 O O . LEU A 1 281 ? 11.699 11.067 4.610 1.00 88.81 281 LEU A O 1
ATOM 2348 N N . SER A 1 282 ? 12.924 11.423 2.748 1.00 88.62 282 SER A N 1
ATOM 2349 C CA . SER A 1 282 ? 14.262 11.234 3.313 1.00 88.62 282 SER A CA 1
ATOM 2350 C C . SER A 1 282 ? 15.139 12.442 3.010 1.00 88.62 282 SER A C 1
ATOM 2352 O O . SER A 1 282 ? 15.054 13.007 1.921 1.00 88.62 282 SER A O 1
ATOM 2354 N N . ASP A 1 283 ? 16.018 12.789 3.946 1.00 86.62 283 ASP A N 1
ATOM 2355 C CA . ASP A 1 283 ? 17.113 13.741 3.722 1.00 86.62 283 ASP A CA 1
ATOM 2356 C C . ASP A 1 283 ? 18.294 13.094 2.964 1.00 86.62 283 ASP A C 1
ATOM 2358 O O . ASP A 1 283 ? 19.279 13.759 2.636 1.00 86.62 283 ASP A O 1
ATOM 2362 N N . ASN A 1 284 ? 18.230 11.782 2.699 1.00 87.25 284 ASN A N 1
ATOM 2363 C CA . ASN A 1 284 ? 19.220 11.073 1.902 1.00 87.25 284 ASN A CA 1
ATOM 2364 C C . ASN A 1 284 ? 18.909 11.207 0.405 1.00 87.25 284 ASN A C 1
ATOM 2366 O O . ASN A 1 284 ? 17.917 10.665 -0.074 1.00 87.25 284 ASN A O 1
ATOM 2370 N N . ASN A 1 285 ? 19.806 11.856 -0.340 1.00 86.81 285 ASN A N 1
ATOM 2371 C CA . ASN A 1 285 ? 19.659 12.059 -1.784 1.00 86.81 285 ASN A CA 1
ATOM 2372 C C . ASN A 1 285 ? 19.622 10.752 -2.594 1.00 86.81 285 ASN A C 1
ATOM 2374 O O . ASN A 1 285 ? 19.124 10.758 -3.714 1.00 86.81 285 ASN A O 1
ATOM 2378 N N . ASP A 1 286 ? 20.113 9.648 -2.035 1.00 88.81 286 ASP A N 1
ATOM 2379 C CA . ASP A 1 286 ? 20.108 8.322 -2.662 1.00 88.81 286 ASP A CA 1
ATOM 2380 C C . ASP A 1 286 ? 18.765 7.590 -2.498 1.00 88.81 286 ASP A C 1
ATOM 2382 O O . ASP A 1 286 ? 18.623 6.437 -2.907 1.00 88.81 286 ASP A O 1
ATOM 2386 N N . GLU A 1 287 ? 17.794 8.191 -1.814 1.00 91.31 287 GLU A N 1
ATOM 2387 C CA . GLU A 1 287 ? 16.518 7.567 -1.478 1.00 91.31 287 GLU A CA 1
ATOM 2388 C C . GLU A 1 287 ? 15.357 8.355 -2.052 1.00 91.31 287 GLU A C 1
ATOM 2390 O O . GLU A 1 287 ? 15.166 9.526 -1.737 1.00 91.31 287 GLU A O 1
ATOM 2395 N N . HIS A 1 288 ? 14.529 7.672 -2.833 1.00 91.44 288 HIS A N 1
ATOM 2396 C CA . HIS A 1 288 ? 13.383 8.288 -3.482 1.00 91.44 288 HIS A CA 1
ATOM 2397 C C . HIS A 1 288 ? 12.095 7.571 -3.099 1.00 91.44 288 HIS A C 1
ATOM 2399 O O . HIS A 1 288 ? 12.021 6.338 -3.101 1.00 91.44 288 HIS A O 1
ATOM 2405 N N . PHE A 1 289 ? 11.069 8.357 -2.785 1.00 91.44 289 PHE A N 1
ATOM 2406 C CA . PHE A 1 289 ? 9.750 7.874 -2.388 1.00 91.44 289 PHE A CA 1
ATOM 2407 C C . PHE A 1 289 ? 8.757 8.284 -3.455 1.00 91.44 289 PHE A C 1
ATOM 2409 O O . PHE A 1 289 ? 8.217 9.389 -3.449 1.00 91.44 289 PHE A O 1
ATOM 2416 N N . ILE A 1 290 ? 8.557 7.376 -4.398 1.00 89.00 290 ILE A N 1
ATOM 2417 C CA . ILE A 1 290 ? 7.849 7.636 -5.636 1.00 89.00 290 ILE A CA 1
ATOM 2418 C C . ILE A 1 290 ? 6.374 7.296 -5.451 1.00 89.00 290 ILE A C 1
ATOM 2420 O O . ILE A 1 290 ? 6.011 6.144 -5.188 1.00 89.00 290 ILE A O 1
ATOM 2424 N N . ILE A 1 291 ? 5.526 8.303 -5.635 1.00 84.50 291 ILE A N 1
ATOM 2425 C CA . ILE A 1 291 ? 4.085 8.144 -5.826 1.00 84.50 291 ILE A CA 1
ATOM 2426 C C . ILE A 1 291 ? 3.782 8.422 -7.296 1.00 84.50 291 ILE A C 1
ATOM 2428 O O . ILE A 1 291 ? 4.355 9.331 -7.901 1.00 84.50 291 ILE A O 1
ATOM 2432 N N . ASP A 1 292 ? 2.878 7.637 -7.875 1.00 68.50 292 ASP A N 1
ATOM 2433 C CA . ASP A 1 292 ? 2.482 7.802 -9.266 1.00 68.50 292 ASP A CA 1
ATOM 2434 C C . ASP A 1 292 ? 0.974 8.039 -9.402 1.00 68.50 292 ASP A C 1
ATOM 2436 O O . ASP A 1 292 ? 0.159 7.148 -9.159 1.00 68.50 292 ASP A O 1
ATOM 2440 N N . ASN A 1 293 ? 0.614 9.246 -9.842 1.00 57.16 293 ASN A N 1
ATOM 2441 C CA . ASN A 1 293 ? -0.776 9.628 -10.097 1.00 57.16 293 ASN A CA 1
ATOM 2442 C C . ASN A 1 293 ? -1.287 9.190 -11.488 1.00 57.16 293 ASN A C 1
ATOM 2444 O O . ASN A 1 293 ? -2.495 9.212 -11.717 1.00 57.16 293 ASN A O 1
ATOM 2448 N N . HIS A 1 294 ? -0.408 8.809 -12.421 1.00 57.59 294 HIS A N 1
ATOM 2449 C CA . HIS A 1 294 ? -0.735 8.527 -13.827 1.00 57.59 294 HIS A CA 1
ATOM 2450 C C . HIS A 1 294 ? -0.558 7.050 -14.219 1.00 57.59 294 HIS A C 1
ATOM 2452 O O . HIS A 1 294 ? -1.418 6.487 -14.895 1.00 57.59 294 HIS A O 1
ATOM 2458 N N . PHE A 1 295 ? 0.530 6.402 -13.809 1.00 62.88 295 PHE A N 1
ATOM 2459 C CA . PHE A 1 295 ? 0.788 4.977 -14.017 1.00 62.88 295 PHE A CA 1
ATOM 2460 C C . PHE A 1 295 ? -0.057 4.115 -13.076 1.00 62.88 295 PHE A C 1
ATOM 2462 O O . PHE A 1 295 ? -0.531 3.071 -13.517 1.00 62.88 295 PHE A O 1
ATOM 2469 N N . ASN A 1 296 ? -0.299 4.578 -11.837 1.00 66.94 296 ASN A N 1
ATOM 2470 C CA . ASN A 1 296 ? -1.166 3.999 -10.794 1.00 66.94 296 ASN A CA 1
ATOM 2471 C C . ASN A 1 296 ? -1.299 2.465 -10.864 1.00 66.94 296 ASN A C 1
ATOM 2473 O O . ASN A 1 296 ? -2.188 1.932 -11.538 1.00 66.94 296 ASN A O 1
ATOM 2477 N N . ILE A 1 297 ? -0.387 1.753 -10.205 1.00 77.12 297 ILE A N 1
ATOM 2478 C CA . ILE A 1 297 ? -0.394 0.290 -10.169 1.00 77.12 297 ILE A CA 1
ATOM 2479 C C . ILE A 1 297 ? -1.365 -0.145 -9.081 1.00 77.12 297 ILE A C 1
ATOM 2481 O O . ILE A 1 297 ? -1.106 0.051 -7.892 1.00 77.12 297 ILE A O 1
ATOM 2485 N N . ASP A 1 298 ? -2.462 -0.777 -9.492 1.00 78.88 298 ASP A N 1
ATOM 2486 C CA . ASP A 1 298 ? -3.402 -1.377 -8.556 1.00 78.88 298 ASP A CA 1
ATOM 2487 C C . ASP A 1 298 ? -2.645 -2.277 -7.565 1.00 78.88 298 ASP A C 1
ATOM 2489 O O . ASP A 1 298 ? -1.765 -3.045 -7.949 1.00 78.88 298 ASP A O 1
ATOM 2493 N N . LEU A 1 299 ? -3.011 -2.188 -6.283 1.00 85.56 299 LEU A N 1
ATOM 2494 C CA . LEU A 1 299 ? -2.377 -2.883 -5.151 1.00 85.56 299 LEU A CA 1
ATOM 2495 C C . LEU A 1 299 ? -1.086 -2.275 -4.586 1.00 85.56 299 LEU A C 1
ATOM 2497 O O . LEU A 1 299 ? -0.705 -2.683 -3.493 1.00 85.56 299 LEU A O 1
ATOM 2501 N N . VAL A 1 300 ? -0.493 -1.254 -5.206 1.00 90.62 300 VAL A N 1
ATOM 2502 C CA . VAL A 1 300 ? 0.728 -0.592 -4.709 1.00 90.62 300 VAL A CA 1
ATOM 2503 C C . VAL A 1 300 ? 0.406 0.839 -4.283 1.00 90.62 300 VAL A C 1
ATOM 2505 O O . VAL A 1 300 ? -0.214 1.575 -5.038 1.00 90.62 300 VAL A O 1
ATOM 2508 N N . ASP A 1 301 ? 0.800 1.243 -3.072 1.00 91.88 301 ASP A N 1
ATOM 2509 C CA . ASP A 1 301 ? 0.604 2.626 -2.605 1.00 91.88 301 ASP A CA 1
ATOM 2510 C C . ASP A 1 301 ? 1.825 3.508 -2.908 1.00 91.88 301 ASP A C 1
ATOM 2512 O O . ASP A 1 301 ? 1.683 4.701 -3.162 1.00 91.88 301 ASP A O 1
ATOM 2516 N N . MET A 1 302 ? 3.034 2.937 -2.882 1.00 92.88 302 MET A N 1
ATOM 2517 C CA . MET A 1 302 ? 4.279 3.685 -3.060 1.00 92.88 302 MET A CA 1
ATOM 2518 C C . MET A 1 302 ? 5.400 2.797 -3.603 1.00 92.88 302 MET A C 1
ATOM 2520 O O . MET A 1 302 ? 5.436 1.596 -3.337 1.00 92.88 302 MET A O 1
ATOM 2524 N N . THR A 1 303 ? 6.351 3.390 -4.321 1.00 92.94 303 THR A N 1
ATOM 2525 C CA . THR A 1 303 ? 7.619 2.737 -4.671 1.00 92.94 303 THR A CA 1
ATOM 2526 C C . THR A 1 303 ? 8.761 3.443 -3.954 1.00 92.94 303 THR A C 1
ATOM 2528 O O . THR A 1 303 ? 8.997 4.627 -4.167 1.00 92.94 303 THR A O 1
ATOM 2531 N N . TYR A 1 304 ? 9.469 2.719 -3.096 1.00 93.94 304 TYR A N 1
ATOM 2532 C CA . TYR A 1 304 ? 10.750 3.143 -2.558 1.00 93.94 304 TYR A CA 1
ATOM 2533 C C . TYR A 1 304 ? 11.868 2.715 -3.504 1.00 93.94 304 TYR A C 1
ATOM 2535 O O . TYR A 1 304 ? 11.930 1.565 -3.945 1.00 93.94 304 TYR A O 1
ATOM 2543 N N . MET A 1 305 ? 12.774 3.639 -3.788 1.00 92.56 305 MET A N 1
ATOM 2544 C CA . MET A 1 305 ? 13.922 3.404 -4.644 1.00 92.56 305 MET A CA 1
ATOM 2545 C C . MET A 1 305 ? 15.200 3.813 -3.921 1.00 92.56 305 MET A C 1
ATOM 2547 O O . MET A 1 305 ? 15.354 4.973 -3.540 1.00 92.56 305 MET A O 1
ATOM 2551 N N . LYS A 1 306 ? 16.130 2.864 -3.784 1.00 92.81 306 LYS A N 1
ATOM 2552 C CA . LYS A 1 306 ? 17.499 3.126 -3.342 1.00 92.81 306 LYS A CA 1
ATOM 2553 C C . LYS A 1 306 ? 18.425 3.224 -4.547 1.00 92.81 306 LYS A C 1
ATOM 2555 O O . LYS A 1 306 ? 18.445 2.330 -5.391 1.00 92.81 306 LYS A O 1
ATOM 2560 N N . VAL A 1 307 ? 19.202 4.292 -4.594 1.00 91.31 307 VAL A N 1
ATOM 2561 C CA . VAL A 1 307 ? 20.106 4.631 -5.684 1.00 91.31 307 VAL A CA 1
ATOM 2562 C C . VAL A 1 307 ? 21.509 4.771 -5.129 1.00 91.31 307 VAL A C 1
ATOM 2564 O O . VAL A 1 307 ? 21.832 5.783 -4.526 1.00 91.31 307 VAL A O 1
ATOM 2567 N N . CYS A 1 308 ? 22.345 3.763 -5.311 1.00 89.00 308 CYS A N 1
ATOM 2568 C CA . CYS A 1 308 ? 23.752 3.867 -4.950 1.00 89.00 308 CYS A CA 1
ATOM 2569 C C . CYS A 1 308 ? 24.551 2.774 -5.660 1.00 89.00 308 CYS A C 1
ATOM 2571 O O . CYS A 1 308 ? 23.974 1.749 -6.018 1.00 89.00 308 CYS A O 1
ATOM 2573 N N . PRO A 1 309 ? 25.866 2.950 -5.851 1.00 87.44 309 PRO A N 1
ATOM 2574 C CA . PRO A 1 309 ? 26.698 1.929 -6.475 1.00 87.44 309 PRO A CA 1
ATOM 2575 C C . PRO A 1 309 ? 26.813 0.681 -5.604 1.00 87.44 309 PRO A C 1
ATOM 2577 O O . PRO A 1 309 ? 26.966 0.797 -4.385 1.00 87.44 309 PRO A O 1
ATOM 2580 N N . GLU A 1 310 ? 26.858 -0.508 -6.203 1.00 84.75 310 GLU A N 1
ATOM 2581 C CA . GLU A 1 310 ? 26.987 -1.768 -5.452 1.00 84.75 310 GLU A CA 1
ATOM 2582 C C . GLU A 1 310 ? 28.268 -1.797 -4.598 1.00 84.75 310 GLU A C 1
ATOM 2584 O O . GLU A 1 310 ? 28.269 -2.322 -3.487 1.00 84.75 310 GLU A O 1
ATOM 2589 N N . SER A 1 311 ? 29.330 -1.132 -5.065 1.00 82.81 311 SER A N 1
ATOM 2590 C CA . SER A 1 311 ? 30.603 -0.972 -4.350 1.00 82.81 311 SER A CA 1
ATOM 2591 C C . SER A 1 311 ? 30.509 -0.172 -3.046 1.00 82.81 311 SER A C 1
ATOM 2593 O O . SER A 1 311 ? 31.424 -0.244 -2.226 1.00 82.81 311 SER A O 1
ATOM 2595 N N . THR A 1 312 ? 29.431 0.589 -2.832 1.00 81.25 312 THR A N 1
ATOM 2596 C CA . THR A 1 312 ? 29.213 1.333 -1.579 1.00 81.25 312 THR A CA 1
ATOM 2597 C C . THR A 1 312 ? 28.678 0.454 -0.454 1.00 81.25 312 THR A C 1
ATOM 2599 O O . THR A 1 312 ? 28.760 0.832 0.718 1.00 81.25 312 THR A O 1
ATOM 2602 N N . PHE A 1 313 ? 28.161 -0.733 -0.777 1.00 77.62 313 PHE A N 1
ATOM 2603 C CA . PHE A 1 313 ? 27.692 -1.667 0.231 1.00 77.62 313 PHE A CA 1
ATOM 2604 C C . PHE A 1 313 ? 28.843 -2.486 0.811 1.00 77.62 313 PHE A C 1
ATOM 2606 O O . PHE A 1 313 ? 29.596 -3.145 0.100 1.00 77.62 313 PHE A O 1
ATOM 2613 N N . THR A 1 314 ? 28.921 -2.522 2.138 1.00 70.31 314 THR A N 1
ATOM 2614 C CA . THR A 1 314 ? 29.632 -3.591 2.843 1.00 70.31 314 THR A CA 1
ATOM 2615 C C . THR A 1 314 ? 28.758 -4.848 2.858 1.00 70.31 314 THR A C 1
ATOM 2617 O O . THR A 1 314 ? 27.530 -4.738 2.800 1.00 70.31 314 THR A O 1
ATOM 2620 N N . GLU A 1 315 ? 29.348 -6.047 2.971 1.00 61.47 315 GLU A N 1
ATOM 2621 C CA . GLU A 1 315 ? 28.592 -7.318 2.965 1.00 61.47 315 GLU A CA 1
ATOM 2622 C C . GLU A 1 315 ? 27.410 -7.315 3.957 1.00 61.47 315 GLU A C 1
ATOM 2624 O O . GLU A 1 315 ? 26.330 -7.812 3.647 1.00 61.47 315 GLU A O 1
ATOM 2629 N N . HIS A 1 316 ? 27.570 -6.669 5.117 1.00 55.28 316 HIS A N 1
ATOM 2630 C CA . HIS A 1 316 ? 26.541 -6.577 6.159 1.00 55.28 316 HIS A CA 1
ATOM 2631 C C . HIS A 1 316 ? 25.498 -5.462 5.958 1.00 55.28 316 HIS A C 1
ATOM 2633 O O . HIS A 1 316 ? 24.472 -5.463 6.642 1.00 55.28 316 HIS A O 1
ATOM 2639 N N . ASN A 1 317 ? 25.726 -4.511 5.047 1.00 65.44 317 ASN A N 1
ATOM 2640 C CA . ASN A 1 317 ? 24.807 -3.399 4.774 1.00 65.44 317 ASN A CA 1
ATOM 2641 C C . ASN A 1 317 ? 24.273 -3.402 3.337 1.00 65.44 317 ASN A C 1
ATOM 2643 O O . ASN A 1 317 ? 23.773 -2.387 2.854 1.00 65.44 317 ASN A O 1
ATOM 2647 N N . ASN A 1 318 ? 24.376 -4.530 2.634 1.00 77.62 318 ASN A N 1
ATOM 2648 C CA . ASN A 1 318 ? 23.907 -4.606 1.264 1.00 77.62 318 ASN A CA 1
ATOM 2649 C C . ASN A 1 318 ? 22.376 -4.555 1.214 1.00 77.62 318 ASN A C 1
ATOM 2651 O O . ASN A 1 318 ? 21.691 -5.543 1.503 1.00 77.62 318 ASN A O 1
ATOM 2655 N N . PHE A 1 319 ? 21.840 -3.390 0.828 1.00 83.00 319 PHE A N 1
ATOM 2656 C CA . PHE A 1 319 ? 20.400 -3.179 0.706 1.00 83.00 319 PHE A CA 1
ATOM 2657 C C . PHE A 1 319 ? 19.775 -4.234 -0.196 1.00 83.00 319 PHE A C 1
ATOM 2659 O O . PHE A 1 319 ? 18.693 -4.714 0.124 1.00 83.00 319 PHE A O 1
ATOM 2666 N N . ARG A 1 320 ? 20.462 -4.645 -1.268 1.00 81.75 320 ARG A N 1
ATOM 2667 C CA . ARG A 1 320 ? 19.964 -5.634 -2.222 1.00 81.75 320 ARG A CA 1
ATOM 2668 C C . ARG A 1 320 ? 19.529 -6.915 -1.527 1.00 81.75 320 ARG A C 1
ATOM 2670 O O . ARG A 1 320 ? 18.440 -7.373 -1.827 1.00 81.75 320 ARG A O 1
ATOM 2677 N N . PHE A 1 321 ? 20.325 -7.428 -0.586 1.00 80.81 321 PHE A N 1
ATOM 2678 C CA . PHE A 1 321 ? 20.143 -8.754 0.022 1.00 80.81 321 PHE A CA 1
ATOM 2679 C C . PHE A 1 321 ? 19.545 -8.740 1.434 1.00 80.81 321 PHE A C 1
ATOM 2681 O O . PHE A 1 321 ? 19.143 -9.785 1.942 1.00 80.81 321 PHE A O 1
ATOM 2688 N N . ARG A 1 322 ? 19.471 -7.575 2.087 1.00 85.62 322 ARG A N 1
ATOM 2689 C CA . ARG A 1 322 ? 18.985 -7.460 3.468 1.00 85.62 322 ARG A CA 1
ATOM 2690 C C . ARG A 1 322 ? 17.462 -7.302 3.533 1.00 85.62 322 ARG A C 1
ATOM 2692 O O . ARG A 1 322 ? 16.893 -6.468 2.830 1.00 85.62 322 ARG A O 1
ATOM 2699 N N . TYR A 1 323 ? 16.806 -8.033 4.434 1.00 87.56 323 TYR A N 1
ATOM 2700 C CA . TYR A 1 323 ? 15.397 -7.798 4.770 1.00 87.56 323 TYR A CA 1
ATOM 2701 C C . TYR A 1 323 ? 15.195 -6.420 5.405 1.00 87.56 323 TYR A C 1
ATOM 2703 O O . TYR A 1 323 ? 16.006 -5.974 6.215 1.00 87.56 323 TYR A O 1
ATOM 2711 N N . CYS A 1 324 ? 14.094 -5.755 5.064 1.00 89.75 324 CYS A N 1
ATOM 2712 C CA . CYS A 1 324 ? 13.751 -4.462 5.642 1.00 89.75 324 CYS A CA 1
ATOM 2713 C C . CYS A 1 324 ? 12.622 -4.615 6.661 1.00 89.75 324 CYS A C 1
ATOM 2715 O O . CYS A 1 324 ? 11.620 -5.284 6.411 1.00 89.75 324 CYS A O 1
ATOM 2717 N N . ALA A 1 325 ? 12.786 -3.962 7.809 1.00 86.81 325 ALA A N 1
ATOM 2718 C CA . ALA A 1 325 ? 11.790 -3.903 8.868 1.00 86.81 325 ALA A CA 1
ATOM 2719 C C . ALA A 1 325 ? 11.308 -2.469 9.094 1.00 86.81 325 ALA A C 1
ATOM 2721 O O . ALA A 1 325 ? 12.045 -1.499 8.908 1.00 86.81 325 ALA A O 1
ATOM 2722 N N . ASN A 1 326 ? 10.091 -2.328 9.605 1.00 83.50 326 ASN A N 1
ATOM 2723 C CA . ASN A 1 326 ? 9.445 -1.052 9.919 1.00 83.50 326 ASN A CA 1
ATOM 2724 C C . ASN A 1 326 ? 9.970 -0.344 11.191 1.00 83.50 326 ASN A C 1
ATOM 2726 O O . ASN A 1 326 ? 9.217 0.379 11.841 1.00 83.50 326 ASN A O 1
ATOM 2730 N N . TYR A 1 327 ? 11.230 -0.562 11.570 1.00 79.88 327 TYR A N 1
ATOM 2731 C CA . TYR A 1 327 ? 11.891 0.102 12.706 1.00 79.88 327 TYR A CA 1
ATOM 2732 C C . TYR A 1 327 ? 13.384 0.411 12.475 1.00 79.88 327 TYR A C 1
ATOM 2734 O O . TYR A 1 327 ? 13.991 1.101 13.284 1.00 79.88 327 TYR A O 1
ATOM 2742 N N . GLU A 1 328 ? 13.992 -0.092 11.396 1.00 81.88 328 GLU A N 1
ATOM 2743 C CA . GLU A 1 328 ? 15.428 0.091 11.098 1.00 81.88 328 GLU A CA 1
ATOM 2744 C C . GLU A 1 328 ? 15.708 0.337 9.608 1.00 81.88 328 GLU A C 1
ATOM 2746 O O . GLU A 1 328 ? 16.844 0.251 9.154 1.00 81.88 328 GLU A O 1
ATOM 2751 N N . SER A 1 329 ? 14.664 0.607 8.825 1.00 88.38 329 SER A N 1
ATOM 2752 C CA . SER A 1 329 ? 14.756 0.867 7.388 1.00 88.38 329 SER A CA 1
ATOM 2753 C C . SER A 1 329 ? 13.793 1.981 6.984 1.00 88.38 329 SER A C 1
ATOM 2755 O O . SER A 1 329 ? 13.058 2.505 7.826 1.00 88.38 329 SER A O 1
ATOM 2757 N N . HIS A 1 330 ? 13.736 2.293 5.689 1.00 89.88 330 HIS A N 1
ATOM 2758 C CA . HIS A 1 330 ? 12.755 3.214 5.111 1.00 89.88 330 HIS A CA 1
ATOM 2759 C C . HIS A 1 330 ? 11.310 2.856 5.479 1.00 89.88 330 HIS A C 1
ATOM 2761 O O . HIS A 1 330 ? 10.479 3.746 5.627 1.00 89.88 330 HIS A O 1
ATOM 2767 N N . LEU A 1 331 ? 11.000 1.576 5.723 1.00 91.50 331 LEU A N 1
ATOM 2768 C CA . LEU A 1 331 ? 9.660 1.141 6.129 1.00 91.50 331 LEU A CA 1
ATOM 2769 C C . LEU A 1 331 ? 9.224 1.678 7.497 1.00 91.50 331 LEU A C 1
ATOM 2771 O O . LEU A 1 331 ? 8.040 1.580 7.826 1.00 91.50 331 LEU A O 1
ATOM 2775 N N . ALA A 1 332 ? 10.127 2.251 8.295 1.00 88.19 332 ALA A N 1
ATOM 2776 C CA . ALA A 1 332 ? 9.787 2.880 9.570 1.00 88.19 332 ALA A CA 1
ATOM 2777 C C . ALA A 1 332 ? 8.858 4.099 9.417 1.00 88.19 332 ALA A C 1
ATOM 2779 O O . ALA A 1 332 ? 8.182 4.468 10.377 1.00 88.19 332 ALA A O 1
ATOM 2780 N N . ILE A 1 333 ? 8.742 4.675 8.213 1.00 89.00 333 ILE A N 1
ATOM 2781 C CA . ILE A 1 333 ? 7.762 5.730 7.910 1.00 89.00 333 ILE A CA 1
ATOM 2782 C C . ILE A 1 333 ? 6.354 5.189 7.613 1.00 89.00 333 ILE A C 1
ATOM 2784 O O . ILE A 1 333 ? 5.360 5.904 7.747 1.00 89.00 333 ILE A O 1
ATOM 2788 N N . THR A 1 334 ? 6.235 3.904 7.268 1.00 90.50 334 THR A N 1
ATOM 2789 C CA . THR A 1 334 ? 4.969 3.258 6.878 1.00 90.50 334 THR A CA 1
ATOM 2790 C C . THR A 1 334 ? 3.853 3.382 7.922 1.00 90.50 334 THR A C 1
ATOM 2792 O O . THR A 1 334 ? 2.716 3.616 7.519 1.00 90.50 334 THR A O 1
ATOM 2795 N N . PRO A 1 335 ? 4.100 3.291 9.247 1.00 90.81 335 PRO A N 1
ATOM 2796 C CA . PRO A 1 335 ? 3.076 3.563 10.259 1.00 90.81 335 PRO A CA 1
ATOM 2797 C C . PRO A 1 335 ? 2.427 4.946 10.120 1.00 90.81 335 PRO A C 1
ATOM 2799 O O . PRO A 1 335 ? 1.214 5.069 10.279 1.00 90.81 335 PRO A O 1
ATOM 2802 N N . VAL A 1 336 ? 3.209 5.979 9.786 1.00 91.69 336 VAL A N 1
ATOM 2803 C CA . VAL A 1 336 ? 2.695 7.339 9.564 1.00 91.69 336 VAL A CA 1
ATOM 2804 C C . VAL A 1 336 ? 1.835 7.373 8.302 1.00 91.69 336 VAL A C 1
ATOM 2806 O O . VAL A 1 336 ? 0.717 7.883 8.337 1.00 91.69 336 VAL A O 1
ATOM 2809 N N . LEU A 1 337 ? 2.312 6.768 7.212 1.00 92.56 337 LEU A N 1
ATOM 2810 C CA . LEU A 1 337 ? 1.588 6.703 5.936 1.00 92.56 337 LEU A CA 1
ATOM 2811 C C . LEU A 1 337 ? 0.277 5.901 6.042 1.00 92.56 337 LEU A C 1
ATOM 2813 O O . LEU A 1 337 ? -0.748 6.312 5.503 1.00 92.56 337 LEU A O 1
ATOM 2817 N N . LEU A 1 338 ? 0.271 4.813 6.816 1.00 93.81 338 LEU A N 1
ATOM 2818 C CA . LEU A 1 338 ? -0.929 4.043 7.164 1.00 93.81 338 LEU A CA 1
ATOM 2819 C C . LEU A 1 338 ? -1.980 4.897 7.876 1.00 93.81 338 LEU A C 1
ATOM 2821 O O . LEU A 1 338 ? -3.172 4.783 7.592 1.00 93.81 338 LEU A O 1
ATOM 2825 N N . ILE A 1 339 ? -1.549 5.749 8.809 1.00 93.69 339 ILE A N 1
ATOM 2826 C CA . ILE A 1 339 ? -2.455 6.652 9.522 1.00 93.69 339 ILE A CA 1
ATOM 2827 C C . ILE A 1 339 ? -3.021 7.704 8.572 1.00 93.69 339 ILE A C 1
ATOM 2829 O O . ILE A 1 339 ? -4.226 7.937 8.611 1.00 93.69 339 ILE A O 1
ATOM 2833 N N . ILE A 1 340 ? -2.198 8.288 7.696 1.00 93.62 340 ILE A N 1
ATOM 2834 C CA . ILE A 1 340 ? -2.658 9.240 6.670 1.00 93.62 340 ILE A CA 1
ATOM 2835 C C . ILE A 1 340 ? -3.738 8.598 5.803 1.00 93.62 340 ILE A C 1
ATOM 2837 O O . ILE A 1 340 ? -4.837 9.138 5.709 1.00 93.62 340 ILE A O 1
ATOM 2841 N N . LYS A 1 341 ? -3.477 7.395 5.284 1.00 93.00 341 LYS A N 1
ATOM 2842 C CA . LYS A 1 341 ? -4.444 6.638 4.482 1.00 93.00 341 LYS A CA 1
ATOM 2843 C C . LYS A 1 341 ? -5.760 6.401 5.229 1.00 93.00 341 LYS A C 1
ATOM 2845 O O . LYS A 1 341 ? -6.837 6.512 4.649 1.00 93.00 341 LYS A O 1
ATOM 2850 N N . ARG A 1 342 ? -5.702 6.118 6.536 1.00 92.38 342 ARG A N 1
ATOM 2851 C CA . ARG A 1 342 ? -6.908 5.962 7.363 1.00 92.38 342 ARG A CA 1
ATOM 2852 C C . ARG A 1 342 ? -7.646 7.285 7.586 1.00 92.38 342 ARG A C 1
ATOM 2854 O O . ARG A 1 342 ? -8.873 7.281 7.607 1.00 92.38 342 ARG A O 1
ATOM 2861 N N . ILE A 1 343 ? -6.932 8.400 7.745 1.00 93.69 343 ILE A N 1
ATOM 2862 C CA . ILE A 1 343 ? -7.531 9.742 7.829 1.00 93.69 343 ILE A CA 1
ATOM 2863 C C . ILE A 1 343 ? -8.248 10.079 6.516 1.00 93.69 343 ILE A C 1
ATOM 2865 O O . ILE A 1 343 ? -9.381 10.555 6.561 1.00 93.69 343 ILE A O 1
ATOM 2869 N N . ASP A 1 344 ? -7.631 9.789 5.369 1.00 92.19 344 ASP A N 1
ATOM 2870 C CA . ASP A 1 344 ? -8.239 9.989 4.047 1.00 92.19 344 ASP A CA 1
ATOM 2871 C C . ASP A 1 344 ? -9.528 9.170 3.902 1.00 92.19 344 ASP A C 1
ATOM 2873 O O . ASP A 1 344 ? -10.577 9.723 3.581 1.00 92.19 344 ASP A O 1
ATOM 2877 N N . ALA A 1 345 ? -9.497 7.886 4.273 1.00 89.62 345 ALA A N 1
ATOM 2878 C CA . ALA A 1 345 ? -10.684 7.031 4.250 1.00 89.62 345 ALA A CA 1
ATOM 2879 C C . ALA A 1 345 ? -11.808 7.531 5.180 1.00 89.62 345 ALA A C 1
ATOM 2881 O O . ALA A 1 345 ? -12.989 7.436 4.840 1.00 89.62 345 ALA A O 1
ATOM 2882 N N . LEU A 1 346 ? -11.473 8.073 6.357 1.00 88.75 346 LEU A N 1
ATOM 2883 C CA . LEU A 1 346 ? -12.466 8.683 7.248 1.00 88.75 346 LEU A CA 1
ATOM 2884 C C . LEU A 1 346 ? -13.065 9.952 6.643 1.00 88.75 346 LEU A C 1
ATOM 2886 O O . LEU A 1 346 ? -14.272 10.156 6.761 1.00 88.75 346 LEU A O 1
ATOM 2890 N N . ASN A 1 347 ? -12.252 10.778 5.987 1.00 87.50 347 ASN A N 1
ATOM 2891 C CA . ASN A 1 347 ? -12.738 11.959 5.285 1.00 87.50 347 ASN A CA 1
ATOM 2892 C C . ASN A 1 347 ? -13.724 11.573 4.172 1.00 87.50 347 ASN A C 1
ATOM 2894 O O . ASN A 1 347 ? -14.835 12.097 4.129 1.00 87.50 347 ASN A O 1
ATOM 2898 N N . ASP A 1 348 ? -13.385 10.572 3.361 1.00 86.56 348 ASP A N 1
ATOM 2899 C CA . ASP A 1 348 ? -14.272 10.071 2.307 1.00 86.56 348 ASP A CA 1
ATOM 2900 C C . ASP A 1 348 ? -15.587 9.512 2.871 1.00 86.56 348 ASP A C 1
ATOM 2902 O O . ASP A 1 348 ? -16.654 9.681 2.275 1.00 86.56 348 ASP A O 1
ATOM 2906 N N . LEU A 1 349 ? -15.554 8.852 4.033 1.00 84.06 349 LEU A N 1
ATOM 2907 C CA . LEU A 1 349 ? -16.768 8.389 4.715 1.00 84.06 349 LEU A CA 1
ATOM 2908 C C . LEU A 1 349 ? -17.649 9.554 5.179 1.00 84.06 349 LEU A C 1
ATOM 2910 O O . LEU A 1 349 ? -18.873 9.472 5.063 1.00 84.06 349 LEU A O 1
ATOM 2914 N N . ILE A 1 350 ? -17.047 10.630 5.688 1.00 81.94 350 ILE A N 1
ATOM 2915 C CA . ILE A 1 350 ? -17.749 11.849 6.113 1.00 81.94 350 ILE A CA 1
ATOM 2916 C C . ILE A 1 350 ? -18.401 12.530 4.904 1.00 81.94 350 ILE A C 1
ATOM 2918 O O . ILE A 1 350 ? -19.592 12.855 4.954 1.00 81.94 350 ILE A O 1
ATOM 2922 N N . ASP A 1 351 ? -17.671 12.670 3.800 1.00 81.06 351 ASP A N 1
ATOM 2923 C CA . ASP A 1 351 ? -18.176 13.271 2.563 1.00 81.06 351 ASP A CA 1
ATOM 2924 C C . ASP A 1 351 ? -19.332 12.442 1.975 1.00 81.06 351 ASP A C 1
ATOM 2926 O O . ASP A 1 351 ? -20.398 12.967 1.620 1.00 81.06 351 ASP A O 1
ATOM 2930 N N . ASN A 1 352 ? -19.190 11.113 1.972 1.00 78.88 352 ASN A N 1
ATOM 2931 C CA . ASN A 1 352 ? -20.220 10.187 1.498 1.00 78.88 352 ASN A CA 1
ATOM 2932 C C . ASN A 1 352 ? -21.427 10.060 2.433 1.00 78.88 352 ASN A C 1
ATOM 2934 O O . ASN A 1 352 ? -22.515 9.688 1.976 1.00 78.88 352 ASN A O 1
ATOM 2938 N N . ALA A 1 353 ? -21.293 10.410 3.716 1.00 71.00 353 ALA A N 1
ATOM 2939 C CA . ALA A 1 353 ? -22.408 10.425 4.661 1.00 71.00 353 ALA A CA 1
ATOM 2940 C C . ALA A 1 353 ? -23.482 11.464 4.292 1.00 71.00 353 ALA A C 1
ATOM 2942 O O . ALA A 1 353 ? -24.558 11.456 4.895 1.00 71.00 353 ALA A O 1
ATOM 2943 N N . LYS A 1 354 ? -23.230 12.325 3.283 1.00 70.81 354 LYS A N 1
ATOM 2944 C CA . LYS A 1 354 ? -24.173 13.322 2.748 1.00 70.81 354 LYS A CA 1
ATOM 2945 C C . LYS A 1 354 ? -24.845 14.077 3.891 1.00 70.81 354 LYS A C 1
ATOM 2947 O O . LYS A 1 354 ? -26.071 14.139 3.968 1.00 70.81 354 LYS A O 1
ATOM 2952 N N . LEU A 1 355 ? -24.033 14.653 4.772 1.00 67.31 355 LEU A N 1
ATOM 2953 C CA . LEU A 1 355 ? -24.447 15.287 6.032 1.00 67.31 355 LEU A CA 1
ATOM 2954 C C . LEU A 1 355 ? -25.551 16.351 5.869 1.00 67.31 355 LEU A C 1
ATOM 2956 O O . LEU A 1 355 ? -26.297 16.643 6.802 1.00 67.31 355 LEU A O 1
ATOM 2960 N N . TYR A 1 356 ? -25.697 16.893 4.659 1.00 66.06 356 TYR A N 1
ATOM 2961 C CA . TYR A 1 356 ? -26.697 17.893 4.286 1.00 66.06 356 TYR A CA 1
ATOM 2962 C C . TYR A 1 356 ? -28.008 17.314 3.723 1.00 66.06 356 TYR A C 1
ATOM 2964 O O . TYR A 1 356 ? -28.972 18.053 3.510 1.00 66.06 356 TYR A O 1
ATOM 2972 N N . ASN A 1 357 ? -28.086 16.005 3.477 1.00 67.56 357 ASN A N 1
ATOM 2973 C CA . ASN A 1 357 ? -29.258 15.362 2.895 1.00 67.56 357 ASN A CA 1
ATOM 2974 C C . ASN A 1 357 ? -30.310 15.038 3.969 1.00 67.56 357 ASN A C 1
ATOM 2976 O O . ASN A 1 357 ? -30.115 14.180 4.828 1.00 67.56 357 ASN A O 1
ATOM 2980 N N . LYS A 1 358 ? -31.470 15.695 3.876 1.00 63.94 358 LYS A N 1
ATOM 2981 C CA . LYS A 1 358 ? -32.594 15.547 4.818 1.00 63.94 358 LYS A CA 1
ATOM 2982 C C . LYS A 1 358 ? -33.300 14.183 4.754 1.00 63.94 358 LYS A C 1
ATOM 2984 O O . LYS A 1 358 ? -34.068 13.878 5.658 1.00 63.94 358 LYS A O 1
ATOM 2989 N N . ASN A 1 359 ? -33.043 13.375 3.722 1.00 63.62 359 ASN A N 1
ATOM 2990 C CA . ASN A 1 359 ? -33.757 12.117 3.469 1.00 63.62 359 ASN A CA 1
ATOM 2991 C C . ASN A 1 359 ? -33.077 10.873 4.075 1.00 63.62 359 ASN A C 1
ATOM 2993 O O . ASN A 1 359 ? -33.543 9.755 3.864 1.00 63.62 359 ASN A O 1
ATOM 2997 N N . ILE A 1 360 ? -31.960 11.032 4.790 1.00 68.94 360 ILE A N 1
ATOM 2998 C CA . ILE A 1 360 ? -31.227 9.907 5.384 1.00 68.94 360 ILE A CA 1
ATOM 2999 C C . ILE A 1 360 ? -31.863 9.509 6.718 1.00 68.94 360 ILE A C 1
ATOM 3001 O O . ILE A 1 360 ? -32.238 10.355 7.526 1.00 68.94 360 ILE A O 1
ATOM 3005 N N . SER A 1 361 ? -31.962 8.197 6.962 1.00 70.88 361 SER A N 1
ATOM 3006 C CA . SER A 1 361 ? -32.397 7.661 8.255 1.00 70.88 361 SER A CA 1
ATOM 3007 C C . SER A 1 361 ? -31.482 8.164 9.377 1.00 70.88 361 SER A C 1
ATOM 3009 O O . SER A 1 361 ? -30.292 7.849 9.418 1.00 70.88 361 SER A O 1
ATOM 3011 N N . MET A 1 362 ? -32.060 8.927 10.303 1.00 70.50 362 MET A N 1
ATOM 3012 C CA . MET A 1 362 ? -31.324 9.633 11.355 1.00 70.50 362 MET A CA 1
ATOM 3013 C C . MET A 1 362 ? -30.545 8.695 12.284 1.00 70.50 362 MET A C 1
ATOM 3015 O O . MET A 1 362 ? -29.415 9.005 12.648 1.00 70.50 362 MET A O 1
ATOM 3019 N N . GLY A 1 363 ? -31.102 7.525 12.616 1.00 71.19 363 GLY A N 1
ATOM 3020 C CA . GLY A 1 363 ? -30.408 6.524 13.434 1.00 71.19 363 GLY A CA 1
ATOM 3021 C C . GLY A 1 363 ? -29.168 5.945 12.745 1.00 71.19 363 GLY A C 1
ATOM 3022 O O . GLY A 1 363 ? -28.137 5.759 13.387 1.00 71.19 363 GLY A O 1
ATOM 3023 N N . LYS A 1 364 ? -29.228 5.734 11.420 1.00 76.75 364 LYS A N 1
ATOM 3024 C CA . LYS A 1 364 ? -28.070 5.274 10.635 1.00 76.75 364 LYS A CA 1
ATOM 3025 C C . LYS A 1 364 ? -26.972 6.334 10.588 1.00 76.75 364 LYS A C 1
ATOM 3027 O O . LYS A 1 364 ? -25.805 6.002 10.767 1.00 76.75 364 LYS A O 1
ATOM 3032 N N . LEU A 1 365 ? -27.348 7.601 10.395 1.00 80.00 365 LEU A N 1
ATOM 3033 C CA . LEU A 1 365 ? -26.403 8.716 10.414 1.00 80.00 365 LEU A CA 1
ATOM 3034 C C . LEU A 1 365 ? -25.713 8.840 11.782 1.00 80.00 365 LEU A C 1
ATOM 3036 O O . LE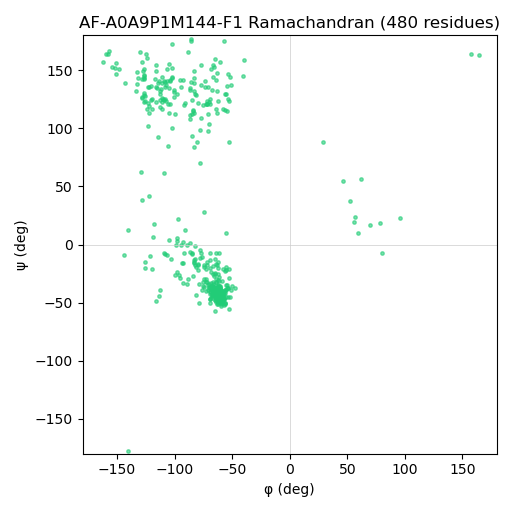U A 1 365 ? -24.493 8.934 11.838 1.00 80.00 365 LEU A O 1
ATOM 3040 N N . HIS A 1 366 ? -26.474 8.776 12.876 1.00 83.00 366 HIS A N 1
ATOM 3041 C CA . HIS A 1 366 ? -25.938 8.876 14.236 1.00 83.00 366 HIS A CA 1
ATOM 3042 C C . HIS A 1 366 ? -24.942 7.755 14.564 1.00 83.00 366 HIS A C 1
ATOM 3044 O O . HIS A 1 366 ? -23.835 8.032 15.021 1.00 83.00 366 HIS A O 1
ATOM 3050 N N . SER A 1 367 ? -25.290 6.499 14.262 1.00 83.25 367 SER A N 1
ATOM 3051 C CA . SER A 1 367 ? -24.379 5.360 14.444 1.00 83.25 367 SER A CA 1
ATOM 3052 C C . SER A 1 367 ? -23.117 5.495 13.585 1.00 83.25 367 SER A C 1
ATOM 3054 O O . SER A 1 367 ? -22.015 5.280 14.086 1.00 83.25 367 SER A O 1
ATOM 3056 N N . SER A 1 368 ? -23.247 5.923 12.325 1.00 82.81 368 SER A N 1
ATOM 3057 C CA . SER A 1 368 ? -22.092 6.154 11.449 1.00 82.81 368 SER A CA 1
ATOM 3058 C C . SER A 1 368 ? -21.159 7.233 12.005 1.00 82.81 368 SER A C 1
ATOM 3060 O O . SER A 1 368 ? -19.948 7.034 12.045 1.00 82.81 368 SER A O 1
ATOM 3062 N N . LEU A 1 369 ? -21.710 8.358 12.469 1.00 86.00 369 LEU A N 1
ATOM 3063 C CA . LEU A 1 369 ? -20.933 9.452 13.059 1.00 86.00 369 LEU A CA 1
ATOM 3064 C C . LEU A 1 369 ? -20.258 9.033 14.371 1.00 86.00 369 LEU A C 1
ATOM 3066 O O . LEU A 1 369 ? -19.123 9.429 14.614 1.00 86.00 369 LEU A O 1
ATOM 3070 N N . PHE A 1 370 ? -20.911 8.200 15.186 1.00 87.56 370 PHE A N 1
ATOM 3071 C CA . PHE A 1 370 ? -20.310 7.635 16.396 1.00 87.56 370 PHE A CA 1
ATOM 3072 C C . PHE A 1 370 ? -19.059 6.802 16.080 1.00 87.56 370 PHE A C 1
ATOM 3074 O O . PHE A 1 370 ? -18.015 6.998 16.701 1.00 87.56 370 PHE A O 1
ATOM 3081 N N . HIS A 1 371 ? -19.137 5.910 15.086 1.00 86.75 371 HIS A N 1
ATOM 3082 C CA . HIS A 1 371 ? -17.986 5.104 14.666 1.00 86.75 371 HIS A CA 1
ATOM 3083 C C . HIS A 1 371 ? -16.839 5.968 14.133 1.00 86.75 371 HIS A C 1
ATOM 3085 O O . HIS A 1 371 ? -15.687 5.749 14.503 1.00 86.75 371 HIS A O 1
ATOM 3091 N N . VAL A 1 372 ? -17.151 6.991 13.332 1.00 89.38 372 VAL A N 1
ATOM 3092 C CA . VAL A 1 372 ? -16.148 7.946 12.839 1.00 89.38 372 VAL A CA 1
ATOM 3093 C C . VAL A 1 372 ? -15.494 8.707 13.997 1.00 89.38 372 VAL A C 1
ATOM 3095 O O . VAL A 1 372 ? -14.273 8.814 14.033 1.00 89.38 372 VAL A O 1
ATOM 3098 N N . LEU A 1 373 ? -16.264 9.188 14.981 1.00 91.12 373 LEU A N 1
ATOM 3099 C CA . LEU A 1 373 ? -15.713 9.871 16.162 1.00 91.12 373 LEU A CA 1
ATOM 3100 C C . LEU A 1 373 ? -14.777 8.978 16.972 1.00 91.12 373 LEU A C 1
ATOM 3102 O O . LEU A 1 373 ? -13.723 9.439 17.413 1.00 91.12 373 LEU A O 1
ATOM 3106 N N . HIS A 1 374 ? -15.157 7.717 17.170 1.00 90.25 374 HIS A N 1
ATOM 3107 C CA . HIS A 1 374 ? -14.316 6.742 17.853 1.00 90.25 374 HIS A CA 1
ATOM 3108 C C . HIS A 1 374 ? -12.981 6.548 17.118 1.00 90.25 374 HIS A C 1
ATOM 3110 O O . HIS A 1 374 ? -11.916 6.596 17.736 1.00 90.25 374 HIS A O 1
ATOM 3116 N N . ASP A 1 375 ? -13.021 6.390 15.797 1.00 91.06 375 ASP A N 1
ATOM 3117 C CA . ASP A 1 375 ? -11.820 6.199 14.983 1.00 91.06 375 ASP A CA 1
ATOM 3118 C C . ASP A 1 375 ? -10.922 7.442 14.948 1.00 91.06 375 ASP A C 1
ATOM 3120 O O . ASP A 1 375 ? -9.703 7.317 15.073 1.00 91.06 375 ASP A O 1
ATOM 3124 N N . ILE A 1 376 ? -11.506 8.641 14.874 1.00 93.62 376 ILE A N 1
ATOM 3125 C CA . ILE A 1 376 ? -10.781 9.915 15.002 1.00 93.62 376 ILE A CA 1
ATOM 3126 C C . ILE A 1 376 ? -10.070 9.996 16.360 1.00 93.62 376 ILE A C 1
ATOM 3128 O O . ILE A 1 376 ? -8.900 10.375 16.424 1.00 93.62 376 ILE A O 1
ATOM 3132 N N . GLN A 1 377 ? -10.742 9.607 17.449 1.00 91.75 377 GLN A N 1
ATOM 3133 C CA . GLN A 1 377 ? -10.154 9.616 18.791 1.00 91.75 377 GLN A CA 1
ATOM 3134 C C . GLN A 1 377 ? -8.971 8.642 18.899 1.00 91.75 377 GLN A C 1
ATOM 3136 O O . GLN A 1 377 ? -7.938 8.987 19.477 1.00 91.75 377 GLN A O 1
ATOM 3141 N N . MET A 1 378 ? -9.095 7.449 18.312 1.00 90.88 378 MET A N 1
ATOM 3142 C CA . MET A 1 378 ? -8.007 6.470 18.248 1.00 90.88 378 MET A CA 1
ATOM 3143 C C . MET A 1 378 ? -6.805 7.009 17.465 1.00 90.88 378 MET A C 1
ATOM 3145 O O . MET A 1 378 ? -5.679 6.951 17.957 1.00 90.88 378 MET A O 1
ATOM 3149 N N . ILE A 1 379 ? -7.038 7.590 16.285 1.00 94.00 379 ILE A N 1
ATOM 3150 C CA . ILE A 1 379 ? -5.982 8.178 15.449 1.00 94.00 379 ILE A CA 1
ATOM 3151 C C . ILE A 1 379 ? -5.292 9.347 16.159 1.00 94.00 379 ILE A C 1
ATOM 3153 O O . ILE A 1 379 ? -4.068 9.446 16.114 1.00 94.00 379 ILE A O 1
ATOM 3157 N N . SER A 1 380 ? -6.042 10.207 16.851 1.00 93.75 380 SER A N 1
ATOM 3158 C CA . SER A 1 380 ? -5.473 11.299 17.652 1.00 93.75 380 SER A CA 1
ATOM 3159 C C . SER A 1 380 ? -4.513 10.771 18.729 1.00 93.75 380 SER A C 1
ATOM 3161 O O . SER A 1 380 ? -3.403 11.292 18.897 1.00 93.75 380 SER A O 1
ATOM 3163 N N . GLY A 1 381 ? -4.887 9.673 19.399 1.00 90.44 381 GLY A N 1
ATOM 3164 C CA . GLY A 1 381 ? -4.010 8.956 20.326 1.00 90.44 381 GLY A CA 1
ATOM 3165 C C . GLY A 1 381 ? -2.743 8.434 19.644 1.00 90.44 381 GLY A C 1
ATOM 3166 O O . GLY A 1 381 ? -1.639 8.670 20.134 1.00 90.44 381 GLY A O 1
ATOM 3167 N N . TRP A 1 382 ? -2.884 7.794 18.482 1.00 91.56 382 TRP A N 1
ATOM 3168 C CA . TRP A 1 382 ? -1.757 7.274 17.702 1.00 91.56 382 TRP A CA 1
ATOM 3169 C C . TRP A 1 382 ? -0.784 8.364 17.257 1.00 91.56 382 TRP A C 1
ATOM 3171 O O . TRP A 1 382 ? 0.419 8.214 17.454 1.00 91.56 382 TRP A O 1
ATOM 3181 N N . LEU A 1 383 ? -1.279 9.480 16.720 1.00 93.25 383 LEU A N 1
ATOM 3182 C CA . LEU A 1 383 ? -0.447 10.615 16.312 1.00 93.25 383 LEU A CA 1
ATOM 3183 C C . LEU A 1 383 ? 0.290 11.232 17.505 1.00 93.25 383 LEU A C 1
ATOM 3185 O O . LEU A 1 383 ? 1.483 11.520 17.415 1.00 93.25 383 LEU A O 1
ATOM 3189 N N . SER A 1 384 ? -0.393 11.378 18.644 1.00 89.44 384 SER A N 1
ATOM 3190 C CA . SER A 1 384 ? 0.203 11.894 19.883 1.00 89.44 384 SER A CA 1
ATOM 3191 C C . SER A 1 384 ? 1.330 11.000 20.399 1.00 89.44 384 SER A C 1
ATOM 3193 O O . SER A 1 384 ? 2.346 11.494 20.891 1.00 89.44 384 SER A O 1
ATOM 3195 N N . THR A 1 385 ? 1.162 9.685 20.287 1.00 85.62 385 THR A N 1
ATOM 3196 C CA . THR A 1 385 ? 2.190 8.701 20.626 1.00 85.62 385 THR A CA 1
ATOM 3197 C C . THR A 1 385 ? 3.344 8.741 19.633 1.00 85.62 385 THR A C 1
ATOM 3199 O O . THR A 1 385 ? 4.489 8.870 20.054 1.00 85.62 385 THR A O 1
ATOM 3202 N N . LEU A 1 386 ? 3.075 8.691 18.327 1.00 87.38 386 LEU A N 1
ATOM 3203 C CA . LEU A 1 386 ? 4.128 8.715 17.311 1.00 87.38 386 LEU A CA 1
ATOM 3204 C C . LEU A 1 386 ? 4.968 9.987 17.405 1.00 87.38 386 LEU A C 1
ATOM 3206 O O . LEU A 1 386 ? 6.190 9.899 17.351 1.00 87.38 386 LEU A O 1
ATOM 3210 N N . LYS A 1 387 ? 4.356 11.147 17.674 1.00 86.56 387 LYS A N 1
ATOM 3211 C CA . LYS A 1 387 ? 5.087 12.401 17.921 1.00 86.56 387 LYS A CA 1
ATOM 3212 C C . LYS A 1 387 ? 6.122 12.274 19.050 1.00 86.56 387 LYS A C 1
ATOM 3214 O O . LYS A 1 387 ? 7.178 12.893 18.976 1.00 86.56 387 LYS A O 1
ATOM 3219 N N . LYS A 1 388 ? 5.837 11.477 20.086 1.00 82.06 388 LYS A N 1
ATOM 3220 C CA . LYS A 1 388 ? 6.755 11.212 21.212 1.00 82.06 388 LYS A CA 1
ATOM 3221 C C . LYS A 1 388 ? 7.759 10.093 20.919 1.00 82.06 388 LYS A C 1
ATOM 3223 O O . LYS A 1 388 ? 8.828 10.069 21.523 1.00 82.06 388 LYS A O 1
ATOM 3228 N N . ASP A 1 389 ? 7.408 9.160 20.039 1.00 77.31 389 ASP A N 1
ATOM 3229 C CA . ASP A 1 389 ? 8.138 7.903 19.830 1.00 77.31 389 ASP A CA 1
ATOM 3230 C C . ASP A 1 389 ? 9.095 7.959 18.636 1.00 77.31 389 ASP A C 1
ATOM 3232 O O . ASP A 1 389 ? 10.094 7.238 18.606 1.00 77.31 389 ASP A O 1
ATOM 3236 N N . ILE A 1 390 ? 8.832 8.846 17.679 1.00 73.81 390 ILE A N 1
ATOM 3237 C CA . ILE A 1 390 ? 9.647 9.066 16.482 1.00 73.81 390 ILE A CA 1
ATOM 3238 C C . ILE A 1 390 ? 11.134 9.296 16.756 1.00 73.81 390 ILE A C 1
ATOM 3240 O O . ILE A 1 390 ? 11.925 8.632 16.085 1.00 73.81 390 ILE A O 1
ATOM 3244 N N . PRO A 1 391 ? 11.549 10.130 17.735 1.00 71.06 391 PRO A N 1
ATOM 3245 C CA . PRO A 1 391 ? 12.973 10.342 18.006 1.00 71.06 391 PRO A CA 1
ATOM 3246 C C . PRO A 1 391 ? 13.750 9.051 18.303 1.00 71.06 391 PRO A C 1
ATOM 3248 O O . PRO A 1 391 ? 14.964 9.017 18.149 1.00 71.06 391 PRO A O 1
ATOM 3251 N N . TYR A 1 392 ? 13.058 7.999 18.749 1.00 68.50 392 TYR A N 1
ATOM 3252 C CA . TYR A 1 392 ? 13.654 6.733 19.173 1.00 68.50 392 TYR A CA 1
ATOM 3253 C C . TYR A 1 392 ? 13.442 5.587 18.176 1.00 68.50 392 TYR A C 1
ATOM 3255 O O . TYR A 1 392 ? 13.985 4.505 18.382 1.00 68.50 392 TYR A O 1
ATOM 3263 N N . SER A 1 393 ? 12.610 5.784 17.148 1.00 67.00 393 SER A N 1
ATOM 3264 C CA . SER A 1 393 ? 12.156 4.714 16.245 1.00 67.00 393 SER A CA 1
ATOM 3265 C C . SER A 1 393 ? 12.409 4.985 14.763 1.00 67.00 393 SER A C 1
ATOM 3267 O O . SER A 1 393 ? 12.337 4.050 13.969 1.00 67.00 393 SER A O 1
ATOM 3269 N N . LEU A 1 394 ? 12.719 6.228 14.383 1.00 76.12 394 LEU A N 1
ATOM 3270 C CA . LEU A 1 394 ? 13.104 6.583 13.020 1.00 76.12 394 LEU A CA 1
ATOM 3271 C C . LEU A 1 394 ? 14.616 6.763 12.903 1.00 76.12 394 LEU A C 1
ATOM 3273 O O . LEU A 1 394 ? 15.268 7.305 13.794 1.00 76.12 394 LEU A O 1
ATOM 3277 N N . LEU A 1 395 ? 15.162 6.351 11.757 1.00 76.50 395 LEU A N 1
ATOM 3278 C CA . LEU A 1 395 ? 16.521 6.719 11.370 1.00 76.50 395 LEU A CA 1
ATOM 3279 C C . LEU A 1 395 ? 16.596 8.243 11.188 1.00 76.50 395 LEU A C 1
ATOM 3281 O O . LEU A 1 395 ? 15.623 8.872 10.764 1.00 76.50 395 LEU A O 1
ATOM 3285 N N . ALA A 1 396 ? 17.758 8.827 11.492 1.00 75.69 396 ALA A N 1
ATOM 3286 C CA . ALA A 1 396 ? 17.940 10.278 11.565 1.00 75.69 396 ALA A CA 1
ATOM 3287 C C . ALA A 1 396 ? 17.439 11.029 10.314 1.00 75.69 396 ALA A C 1
ATOM 3289 O O . ALA A 1 396 ? 16.789 12.060 10.455 1.00 75.69 396 ALA A O 1
ATOM 3290 N N . GLY A 1 397 ? 17.651 10.473 9.115 1.00 80.31 397 GLY A N 1
ATOM 3291 C CA . GLY A 1 397 ? 17.244 11.089 7.844 1.00 80.31 397 GLY A CA 1
ATOM 3292 C C . GLY A 1 397 ? 15.734 11.156 7.573 1.00 80.31 397 GLY A C 1
ATOM 3293 O O . GLY A 1 397 ? 15.338 11.773 6.593 1.00 80.31 397 GLY A O 1
ATOM 3294 N N . TYR A 1 398 ? 14.881 10.546 8.406 1.00 85.50 398 TYR A N 1
ATOM 3295 C CA . TYR A 1 398 ? 13.414 10.618 8.265 1.00 85.50 398 TYR A CA 1
ATOM 3296 C C . TYR A 1 398 ? 12.747 11.486 9.337 1.00 85.50 398 TYR A C 1
ATOM 3298 O O . TYR A 1 398 ? 11.532 11.707 9.291 1.00 85.50 398 TYR A O 1
ATOM 3306 N N . TYR A 1 399 ? 13.506 11.922 10.345 1.00 85.19 399 TYR A N 1
ATOM 3307 C CA . TYR A 1 399 ? 12.966 12.464 11.589 1.00 85.19 399 TYR A CA 1
ATOM 3308 C C . TYR A 1 399 ? 12.193 13.773 11.381 1.00 85.19 399 TYR A C 1
ATOM 3310 O O . TYR A 1 399 ? 11.005 13.844 11.707 1.00 85.19 399 TYR A O 1
ATOM 3318 N N . GLU A 1 400 ? 12.839 14.795 10.812 1.00 85.94 400 GLU A N 1
ATOM 3319 C CA . GLU A 1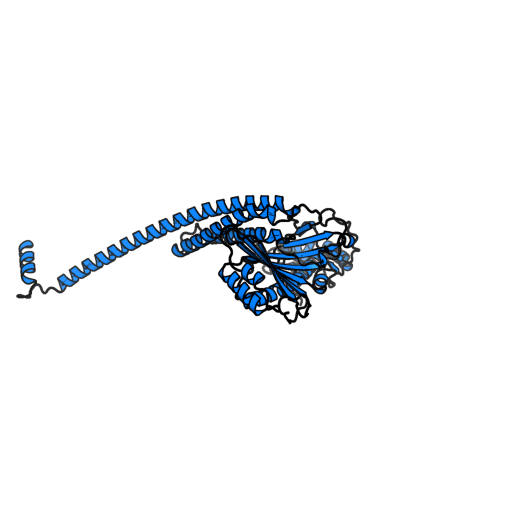 400 ? 12.237 16.127 10.652 1.00 85.94 400 GLU A CA 1
ATOM 3320 C C . GLU 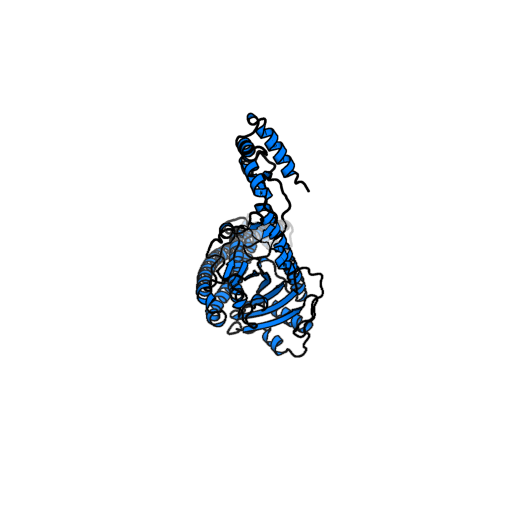A 1 400 ? 11.030 16.093 9.709 1.00 85.94 400 GLU A C 1
ATOM 3322 O O . GLU A 1 400 ? 9.982 16.685 9.989 1.00 85.94 400 GLU A O 1
ATOM 3327 N N . ILE A 1 401 ? 11.133 15.325 8.622 1.00 86.75 401 ILE A N 1
ATOM 3328 C CA . ILE A 1 401 ? 10.044 15.169 7.658 1.00 86.75 401 ILE A CA 1
ATOM 3329 C C . ILE A 1 401 ? 8.846 14.471 8.309 1.00 86.75 401 ILE A C 1
ATOM 3331 O O . ILE A 1 401 ? 7.722 14.973 8.219 1.00 86.75 401 ILE A O 1
ATOM 3335 N N . SER A 1 402 ? 9.069 13.369 9.030 1.00 87.88 402 SER A N 1
ATOM 3336 C CA . SER A 1 402 ? 7.997 12.630 9.713 1.00 87.88 402 SER A CA 1
ATOM 3337 C C . SER A 1 402 ? 7.329 13.458 10.808 1.00 87.88 402 SER A C 1
ATOM 3339 O O . SER A 1 402 ? 6.103 13.440 10.940 1.00 87.88 402 SER A O 1
ATOM 3341 N N . LYS A 1 403 ? 8.113 14.235 11.562 1.00 88.94 403 LYS A N 1
ATOM 3342 C CA . LYS A 1 403 ? 7.606 15.169 12.571 1.00 88.94 403 LYS A CA 1
ATOM 3343 C C . LYS A 1 403 ? 6.667 16.201 11.947 1.00 88.94 403 LYS A C 1
ATOM 3345 O O . LYS A 1 403 ? 5.533 16.339 12.407 1.00 88.94 403 LYS A O 1
ATOM 3350 N N . ARG A 1 404 ? 7.092 16.860 10.864 1.00 89.44 404 ARG A N 1
ATOM 3351 C CA . ARG A 1 404 ? 6.276 17.844 10.132 1.00 89.44 404 ARG A CA 1
ATOM 3352 C C . ARG A 1 404 ? 4.992 17.226 9.575 1.00 89.44 404 ARG A C 1
ATOM 3354 O O . ARG A 1 404 ? 3.926 17.834 9.655 1.00 89.44 404 ARG A O 1
ATOM 3361 N N . ILE A 1 405 ? 5.079 16.015 9.021 1.00 91.25 405 ILE A N 1
ATOM 3362 C CA . ILE A 1 405 ? 3.916 15.283 8.504 1.00 91.25 405 ILE A CA 1
ATOM 3363 C C . ILE A 1 405 ? 2.906 15.023 9.623 1.00 91.25 405 ILE A C 1
ATOM 3365 O O . ILE A 1 405 ? 1.719 15.286 9.441 1.00 91.25 405 ILE A O 1
ATOM 3369 N N . ILE A 1 406 ? 3.359 14.549 10.783 1.00 92.12 406 ILE A N 1
ATOM 3370 C CA . ILE A 1 406 ? 2.474 14.257 11.915 1.00 92.12 406 ILE A CA 1
ATOM 3371 C C . ILE A 1 406 ? 1.831 15.508 12.473 1.00 92.12 406 ILE A C 1
ATOM 3373 O O . ILE A 1 406 ? 0.642 15.466 12.760 1.00 92.12 406 ILE A O 1
ATOM 3377 N N . GLU A 1 407 ? 2.569 16.606 12.612 1.00 92.56 407 GLU A N 1
ATOM 3378 C CA . GLU A 1 407 ? 1.998 17.871 13.082 1.00 92.56 407 GLU A CA 1
ATOM 3379 C C . GLU A 1 407 ? 0.847 18.315 12.179 1.00 92.56 407 GLU A C 1
ATOM 3381 O O . GLU A 1 407 ? -0.258 18.545 12.666 1.00 92.56 407 GLU A O 1
ATOM 3386 N N . ARG A 1 408 ? 1.045 18.255 10.858 1.00 93.75 408 ARG A N 1
ATOM 3387 C CA . ARG A 1 408 ? -0.024 18.522 9.890 1.00 93.75 408 ARG A CA 1
ATOM 3388 C C . ARG A 1 408 ? -1.213 17.566 10.029 1.00 93.75 408 ARG A C 1
ATOM 3390 O O . ARG A 1 408 ? -2.358 17.988 9.878 1.00 93.75 408 ARG A O 1
ATOM 3397 N N . GLN A 1 409 ? -0.974 16.278 10.284 1.00 95.06 409 GLN A N 1
ATOM 3398 C CA . GLN A 1 409 ? -2.070 15.323 10.477 1.00 95.06 409 GLN A CA 1
ATOM 3399 C C . GLN A 1 409 ? -2.802 15.523 11.806 1.00 95.06 409 GLN A C 1
ATOM 3401 O O . GLN A 1 409 ? -4.005 15.289 11.858 1.00 95.06 409 GLN A O 1
ATOM 3406 N N . VAL A 1 410 ? -2.120 15.967 12.864 1.00 94.56 410 VAL A N 1
ATOM 3407 C CA . VAL A 1 410 ? -2.760 16.315 14.141 1.00 94.56 410 VAL A CA 1
ATOM 3408 C C . VAL A 1 410 ? -3.757 17.446 13.924 1.00 94.56 410 VAL A C 1
ATOM 3410 O O . VAL A 1 410 ? -4.907 17.317 14.343 1.00 94.56 410 VAL A O 1
ATOM 3413 N N . ASP A 1 411 ? -3.359 18.500 13.212 1.00 93.56 411 ASP A N 1
ATOM 3414 C CA . ASP A 1 411 ? -4.244 19.624 12.895 1.00 93.56 411 ASP A CA 1
ATOM 3415 C C . ASP A 1 411 ? -5.458 19.160 12.084 1.00 93.56 411 ASP A C 1
ATOM 3417 O O . ASP A 1 411 ? -6.602 19.405 12.470 1.00 93.56 411 ASP A O 1
ATOM 3421 N N . ARG A 1 412 ? -5.222 18.371 11.030 1.00 93.75 412 ARG A N 1
ATOM 3422 C CA . ARG A 1 412 ? -6.288 17.806 10.191 1.00 93.75 412 ARG A CA 1
ATOM 3423 C C . ARG A 1 412 ? -7.264 16.928 10.980 1.00 93.75 412 ARG A C 1
ATOM 3425 O O . ARG A 1 412 ? -8.473 17.002 10.777 1.00 93.75 412 ARG A O 1
ATOM 3432 N N . VAL A 1 413 ? -6.764 16.090 11.887 1.00 94.69 413 VAL A N 1
ATOM 3433 C CA . VAL A 1 413 ? -7.596 15.225 12.741 1.00 94.69 413 VAL A CA 1
ATOM 3434 C C . VAL A 1 413 ? -8.410 16.052 13.732 1.00 94.69 413 VAL A C 1
ATOM 3436 O O . VAL A 1 413 ? -9.576 15.731 13.960 1.00 94.69 413 VAL A O 1
ATOM 3439 N N . ASN A 1 414 ? -7.842 17.124 14.286 1.00 93.62 414 ASN A N 1
ATOM 3440 C CA . ASN A 1 414 ? -8.561 18.037 15.174 1.00 93.62 414 ASN A CA 1
ATOM 3441 C C . ASN A 1 414 ? -9.702 18.756 14.439 1.00 93.62 414 ASN A C 1
ATOM 3443 O O . ASN A 1 414 ? -10.817 18.819 14.961 1.00 93.62 414 ASN A O 1
ATOM 3447 N N . GLU A 1 415 ? -9.456 19.240 13.219 1.00 91.50 415 GLU A N 1
ATOM 3448 C CA . GLU A 1 415 ? -10.490 19.838 12.363 1.00 91.50 415 GLU A CA 1
ATOM 3449 C C . GLU A 1 415 ? -11.617 18.841 12.071 1.00 91.50 415 GLU A C 1
ATOM 3451 O O . GLU A 1 415 ? -12.784 19.125 12.352 1.00 91.50 415 GLU A O 1
ATOM 3456 N N . LEU A 1 416 ? -11.274 17.632 11.610 1.00 90.38 416 LEU A N 1
ATOM 3457 C CA . LEU A 1 416 ? -12.246 16.561 11.368 1.00 90.38 416 LEU A CA 1
ATOM 3458 C C . LEU A 1 416 ? -13.046 16.225 12.631 1.00 90.38 416 LEU A C 1
ATOM 3460 O O . LEU A 1 416 ? -14.266 16.059 12.572 1.00 90.38 416 LEU A O 1
ATOM 3464 N N . GLN A 1 417 ? -12.389 16.159 13.792 1.00 93.00 417 GLN A N 1
ATOM 3465 C CA . GLN A 1 417 ? -13.056 15.877 15.058 1.00 93.00 417 GLN A CA 1
ATOM 3466 C C . GLN A 1 417 ? -14.100 16.940 15.401 1.00 93.00 417 GLN A C 1
ATOM 3468 O O . GLN A 1 417 ? -15.205 16.592 15.826 1.00 93.00 417 GLN A O 1
ATOM 3473 N N . LEU A 1 418 ? -13.762 18.221 15.239 1.00 90.31 418 LEU A N 1
ATOM 3474 C CA . LEU A 1 418 ? -14.678 19.332 15.494 1.00 90.31 418 LEU A CA 1
ATOM 3475 C C . LEU A 1 418 ? -15.893 19.246 14.571 1.00 90.31 418 LEU A C 1
ATOM 3477 O O . LEU A 1 418 ? -17.026 19.251 15.056 1.00 90.31 418 LEU A O 1
ATOM 3481 N N . THR A 1 419 ? -15.665 19.064 13.271 1.00 86.88 419 THR A N 1
ATOM 3482 C CA . THR A 1 419 ? -16.732 18.935 12.275 1.00 86.88 419 THR A CA 1
ATOM 3483 C C . THR A 1 419 ? -17.675 17.783 12.612 1.00 86.88 419 THR A C 1
ATOM 3485 O O . THR A 1 419 ? -18.889 17.980 12.715 1.00 86.88 419 THR A O 1
ATOM 3488 N N . VAL A 1 420 ? -17.146 16.581 12.856 1.00 88.31 420 VAL A N 1
ATOM 3489 C CA . VAL A 1 420 ? -17.976 15.402 13.145 1.00 88.31 420 VAL A CA 1
ATOM 3490 C C . VAL A 1 420 ? -18.714 15.552 14.479 1.00 88.31 420 VAL A C 1
ATOM 3492 O O . VAL A 1 420 ? -19.885 15.181 14.551 1.00 88.31 420 VAL A O 1
ATOM 3495 N N . LYS A 1 421 ? -18.108 16.154 15.516 1.00 89.31 421 LYS A N 1
ATOM 3496 C CA . LYS A 1 421 ? -18.793 16.435 16.796 1.00 89.31 421 LYS A CA 1
ATOM 3497 C C . LYS A 1 421 ? -20.000 17.349 16.605 1.00 89.31 421 LYS A C 1
ATOM 3499 O O . LYS A 1 421 ? -21.059 17.072 17.169 1.00 89.31 421 LYS A O 1
ATOM 3504 N N . THR A 1 422 ? -19.877 18.396 15.789 1.00 86.31 422 THR A N 1
ATOM 3505 C CA . THR A 1 422 ? -20.999 19.291 15.477 1.00 86.31 422 THR A CA 1
ATOM 3506 C C . THR A 1 422 ? -22.147 18.528 14.816 1.00 86.31 422 THR A C 1
ATOM 3508 O O . THR A 1 422 ? -23.294 18.631 15.258 1.00 86.31 422 THR A O 1
ATOM 3511 N N . PHE A 1 423 ? -21.862 17.712 13.798 1.00 83.06 423 PHE A N 1
ATOM 3512 C CA . PHE A 1 423 ? -22.897 16.920 13.125 1.00 83.06 423 PHE A CA 1
ATOM 3513 C C . PHE A 1 423 ? -23.490 15.827 14.015 1.00 83.06 423 PHE A C 1
ATOM 3515 O O . PHE A 1 423 ? -24.697 15.580 13.960 1.00 83.06 423 PHE A O 1
ATOM 3522 N N . TYR A 1 424 ? -22.679 15.210 14.872 1.00 86.38 424 TYR A N 1
ATOM 3523 C CA . TYR A 1 424 ? -23.140 14.229 15.846 1.00 86.38 424 TYR A CA 1
ATOM 3524 C C . TYR A 1 424 ? -24.123 14.858 16.841 1.00 86.38 424 TYR A C 1
ATOM 3526 O O . TYR A 1 424 ? -25.236 14.350 16.979 1.00 86.38 424 TYR A O 1
ATOM 3534 N N . GLY A 1 425 ? -23.795 16.013 17.430 1.00 84.12 425 GLY A N 1
ATOM 3535 C CA . GLY A 1 425 ? -24.705 16.736 18.328 1.00 84.12 425 GLY A CA 1
ATOM 3536 C C . GLY A 1 425 ? -26.009 17.166 17.643 1.00 84.12 425 GLY A C 1
ATOM 3537 O O . GLY A 1 425 ? -27.095 17.031 18.208 1.00 84.12 425 GLY A O 1
ATOM 3538 N N . LEU A 1 426 ? -25.949 17.602 16.379 1.00 80.00 426 LEU A N 1
ATOM 3539 C CA . LEU A 1 426 ? -27.154 17.877 15.583 1.00 80.00 426 LEU A CA 1
ATOM 3540 C C . LEU A 1 426 ? -28.001 16.617 15.350 1.00 80.00 426 LEU A C 1
ATOM 3542 O O . LEU A 1 426 ? -29.232 16.695 15.366 1.00 80.00 426 LEU A O 1
ATOM 3546 N N . SER A 1 427 ? -27.366 15.465 15.121 1.00 80.50 427 SER A N 1
ATOM 3547 C CA . SER A 1 427 ? -28.065 14.190 14.938 1.00 80.50 427 SER A CA 1
ATOM 3548 C C . SER A 1 427 ? -28.765 13.736 16.222 1.00 80.50 427 SER A C 1
ATOM 3550 O O . SER A 1 427 ? -29.932 13.349 16.166 1.00 80.50 427 SER A O 1
ATOM 3552 N N . GLU A 1 428 ? -28.101 13.870 17.371 1.00 81.44 428 GLU A N 1
ATOM 3553 C CA . GLU A 1 428 ? -28.634 13.525 18.687 1.00 81.44 428 GLU A CA 1
ATOM 3554 C C . GLU A 1 428 ? -29.858 14.383 19.023 1.00 81.44 428 GLU A C 1
ATOM 3556 O O . GLU A 1 428 ? -30.939 13.849 19.283 1.00 81.44 428 GLU A O 1
ATOM 3561 N N . ASN A 1 429 ? -29.733 15.707 18.886 1.00 77.75 429 ASN A N 1
ATOM 3562 C CA . ASN A 1 429 ? -30.835 16.645 19.101 1.00 77.75 429 ASN A CA 1
ATOM 3563 C C . ASN A 1 429 ? -32.045 16.316 18.218 1.00 77.75 429 ASN A C 1
ATOM 3565 O O . ASN A 1 429 ? -33.191 16.341 18.669 1.00 77.75 429 ASN A O 1
ATOM 3569 N N . ARG A 1 430 ? -31.816 15.965 16.947 1.00 73.00 430 ARG A N 1
ATOM 3570 C CA . ARG A 1 430 ? -32.906 15.595 16.035 1.00 73.00 430 ARG A CA 1
ATOM 3571 C C . ARG A 1 430 ? -33.568 14.266 16.409 1.00 73.00 430 ARG A C 1
ATOM 3573 O O . ARG A 1 430 ? -34.788 14.182 16.289 1.00 73.00 430 ARG A O 1
ATOM 3580 N N . ILE A 1 431 ? -32.811 13.263 16.863 1.00 78.56 431 ILE A N 1
ATOM 3581 C CA . ILE A 1 431 ? -33.363 11.983 17.346 1.00 78.56 431 ILE A CA 1
ATOM 3582 C C . ILE A 1 431 ? -34.219 12.207 18.598 1.00 78.56 431 ILE A C 1
ATOM 3584 O O . ILE A 1 431 ? -35.333 11.688 18.691 1.00 78.56 431 ILE A O 1
ATOM 3588 N N . GLN A 1 432 ? -33.749 13.030 19.538 1.00 78.38 432 GLN A N 1
ATOM 3589 C CA . GLN A 1 432 ? -34.519 13.383 20.732 1.00 78.38 432 GLN A CA 1
ATOM 3590 C C . GLN A 1 432 ? -35.830 14.090 20.355 1.00 78.38 432 GLN A C 1
ATOM 3592 O O . GLN A 1 432 ? -36.903 13.692 20.811 1.00 78.38 432 GLN A O 1
ATOM 3597 N N . VAL A 1 433 ? -35.780 15.068 19.442 1.00 75.19 433 VAL A N 1
ATOM 3598 C CA . VAL A 1 433 ? -36.980 15.754 18.934 1.00 75.19 433 VAL A CA 1
ATOM 3599 C C . VAL A 1 433 ? -37.932 14.788 18.223 1.00 75.19 433 VAL A C 1
ATOM 3601 O O . VAL A 1 433 ? -39.143 14.879 18.437 1.00 75.19 433 VAL A O 1
ATOM 3604 N N . SER A 1 434 ? -37.437 13.846 17.410 1.00 73.56 434 SER A N 1
ATOM 3605 C CA . SER A 1 434 ? -38.306 12.855 16.762 1.00 73.56 434 SER A CA 1
ATOM 3606 C C . SER A 1 434 ? -38.969 11.922 17.768 1.00 73.56 434 SER A C 1
ATOM 3608 O O . SER A 1 434 ? -40.161 11.664 17.633 1.00 73.56 434 SER A O 1
ATOM 3610 N N . ASN A 1 435 ? -38.248 11.484 18.803 1.00 77.25 435 ASN A N 1
ATOM 3611 C CA . ASN A 1 435 ? -38.807 10.643 19.864 1.00 77.25 435 ASN A CA 1
ATOM 3612 C C . ASN A 1 435 ? -39.887 11.391 20.655 1.00 77.25 435 ASN A C 1
ATOM 3614 O O . ASN A 1 435 ? -40.963 10.848 20.894 1.00 77.25 435 ASN A O 1
ATOM 3618 N N . ILE A 1 436 ? -39.657 12.667 20.988 1.00 77.06 436 ILE A N 1
ATOM 3619 C CA . ILE A 1 436 ? -40.669 13.516 21.636 1.00 77.06 436 ILE A CA 1
ATOM 3620 C C . ILE A 1 436 ? -41.903 13.662 20.737 1.00 77.06 436 ILE A C 1
ATOM 3622 O O . ILE A 1 436 ? -43.034 13.552 21.211 1.00 77.06 436 ILE A O 1
ATOM 3626 N N . ARG A 1 437 ? -41.714 13.898 19.433 1.00 73.38 437 ARG A N 1
ATOM 3627 C CA . ARG A 1 437 ? -42.819 14.062 18.475 1.00 73.38 437 ARG A CA 1
ATOM 3628 C C . ARG A 1 437 ? -43.611 12.766 18.295 1.00 73.38 437 ARG A C 1
ATOM 3630 O O . ARG A 1 437 ? -44.837 12.814 18.284 1.00 73.38 437 ARG A O 1
ATOM 3637 N N . TYR A 1 438 ? -42.922 11.629 18.215 1.00 76.50 438 TYR A N 1
ATOM 3638 C CA . TYR A 1 438 ? -43.530 10.303 18.154 1.00 76.50 438 TYR A CA 1
ATOM 3639 C C . TYR A 1 438 ? -44.346 10.008 19.416 1.00 76.50 438 TYR A C 1
ATOM 3641 O O . TYR A 1 438 ? -45.520 9.670 19.310 1.00 76.50 438 TYR A O 1
ATOM 3649 N N . ASN A 1 439 ? -43.783 10.244 20.605 1.00 78.38 439 ASN A N 1
ATOM 3650 C CA . ASN A 1 439 ? -44.492 10.048 21.871 1.00 78.38 439 ASN A CA 1
ATOM 3651 C C . ASN A 1 439 ? -45.720 10.958 22.002 1.00 78.38 439 ASN A C 1
ATOM 3653 O O . ASN A 1 439 ? -46.745 10.518 22.515 1.00 78.38 439 ASN A O 1
ATOM 3657 N N . LYS A 1 440 ? -45.665 12.201 21.499 1.00 78.00 440 LYS A N 1
ATOM 3658 C CA . LYS A 1 440 ? -46.842 13.088 21.442 1.00 78.00 440 LYS A CA 1
ATOM 3659 C C . LYS A 1 440 ? -47.950 12.523 20.548 1.00 78.00 440 LYS A C 1
ATOM 3661 O O . LYS A 1 440 ? -49.105 12.529 20.957 1.00 78.00 440 LYS A O 1
ATOM 3666 N N . ILE A 1 441 ? -47.610 12.025 19.356 1.00 78.94 441 ILE A N 1
ATOM 3667 C CA . ILE A 1 441 ? -48.585 11.416 18.433 1.00 78.94 441 ILE A CA 1
ATOM 3668 C C . ILE A 1 441 ? -49.157 10.132 19.034 1.00 78.94 441 ILE A C 1
ATOM 3670 O O . ILE A 1 441 ? -50.365 9.933 19.014 1.00 78.94 441 ILE A O 1
ATOM 3674 N N . TYR A 1 442 ? -48.310 9.280 19.607 1.00 77.25 442 TYR A N 1
ATOM 3675 C CA . TYR A 1 442 ? -48.749 8.043 20.243 1.00 77.25 442 TYR A CA 1
ATOM 3676 C C . TYR A 1 442 ? -49.677 8.318 21.429 1.00 77.25 442 TYR A C 1
ATOM 3678 O O . TYR A 1 442 ? -50.737 7.712 21.529 1.00 77.25 442 TYR A O 1
ATOM 3686 N N . SER A 1 443 ? -49.330 9.288 22.278 1.00 77.38 443 SER A N 1
ATOM 3687 C CA . SER A 1 443 ? -50.188 9.736 23.379 1.00 77.38 443 SER A CA 1
ATOM 3688 C C . SER A 1 443 ? -51.549 10.238 22.879 1.00 77.38 443 SER A C 1
ATOM 3690 O O . SER A 1 443 ? -52.580 9.858 23.427 1.00 77.38 443 SER A O 1
ATOM 3692 N N . LEU A 1 444 ? -51.577 11.000 21.777 1.00 83.50 444 LEU A N 1
ATOM 3693 C CA . LEU A 1 444 ? -52.821 11.430 21.130 1.00 83.50 444 LEU A CA 1
ATOM 3694 C C . LEU A 1 444 ? -53.654 10.234 20.636 1.00 83.50 444 LEU A C 1
ATOM 3696 O O . LEU A 1 444 ? -54.860 10.191 20.855 1.00 83.50 444 LEU A O 1
ATOM 3700 N N . VAL A 1 445 ? -53.021 9.253 19.991 1.00 83.31 445 VAL A N 1
ATOM 3701 C CA . VAL A 1 445 ? -53.695 8.041 19.499 1.00 83.31 445 VAL A CA 1
ATOM 3702 C C . VAL A 1 445 ? -54.265 7.220 20.656 1.00 83.31 445 VAL A C 1
ATOM 3704 O O . VAL A 1 445 ? -55.421 6.810 20.598 1.00 83.31 445 VAL A O 1
ATOM 3707 N N . VAL A 1 446 ? -53.498 7.026 21.732 1.00 84.31 446 VAL A N 1
ATOM 3708 C CA . VAL A 1 446 ? -53.970 6.350 22.951 1.00 84.31 446 VAL A CA 1
ATOM 3709 C C . VAL A 1 446 ? -55.152 7.102 23.558 1.00 84.31 446 VAL A C 1
ATOM 3711 O O . VAL A 1 446 ? -56.149 6.481 23.909 1.00 84.31 446 VAL A O 1
ATOM 3714 N N . PHE A 1 447 ? -55.090 8.432 23.624 1.00 84.69 447 PHE A N 1
ATOM 3715 C CA . PHE A 1 447 ? -56.193 9.253 24.117 1.00 84.69 447 PHE A CA 1
ATOM 3716 C C . PHE A 1 447 ? -57.464 9.095 23.268 1.00 84.69 447 PHE A C 1
ATOM 3718 O O . PHE A 1 447 ? -58.552 8.919 23.813 1.00 84.69 447 PHE A O 1
ATOM 3725 N N . ILE A 1 448 ? -57.332 9.069 21.938 1.00 88.25 448 ILE A N 1
ATOM 3726 C CA . ILE A 1 448 ? -58.450 8.788 21.023 1.00 88.25 448 ILE A CA 1
ATOM 3727 C C . ILE A 1 448 ? -59.024 7.388 21.278 1.00 88.25 448 ILE A C 1
ATOM 3729 O O . ILE A 1 448 ? -60.242 7.235 21.349 1.00 88.25 448 ILE A O 1
ATOM 3733 N N . PHE A 1 449 ? -58.177 6.372 21.470 1.00 86.94 449 PHE A N 1
ATOM 3734 C CA . PHE A 1 449 ? -58.641 5.024 21.805 1.00 86.94 449 PHE A CA 1
ATOM 3735 C C . PHE A 1 449 ? -59.401 4.976 23.130 1.00 86.94 449 PHE A C 1
ATOM 3737 O O . PHE A 1 449 ? -60.431 4.311 23.197 1.00 86.94 449 PHE A O 1
ATOM 3744 N N . VAL A 1 450 ? -58.950 5.706 24.154 1.00 87.94 450 VAL A N 1
ATOM 3745 C CA . VAL A 1 450 ? -59.670 5.819 25.432 1.00 87.94 450 VAL A CA 1
ATOM 3746 C C . VAL A 1 450 ? -61.049 6.447 25.221 1.00 87.94 450 VAL A C 1
ATOM 3748 O O . VAL A 1 450 ? -62.036 5.916 25.722 1.00 87.94 450 VAL A O 1
ATOM 3751 N N . ILE A 1 451 ? -61.157 7.522 24.432 1.00 85.94 451 ILE A N 1
ATOM 3752 C CA . ILE A 1 451 ? -62.456 8.137 24.105 1.00 85.94 451 ILE A CA 1
ATOM 3753 C C . ILE A 1 451 ? -63.374 7.134 23.398 1.00 85.94 451 ILE A C 1
ATOM 3755 O O . ILE A 1 451 ? -64.542 7.004 23.765 1.00 85.94 451 ILE A O 1
ATOM 3759 N N . ILE A 1 452 ? -62.856 6.399 22.410 1.00 86.38 452 ILE A N 1
ATOM 3760 C CA . ILE A 1 452 ? -63.631 5.379 21.693 1.00 86.38 452 ILE A CA 1
ATOM 3761 C C . ILE A 1 452 ? -64.082 4.268 22.649 1.00 86.38 452 ILE A C 1
ATOM 3763 O O . ILE A 1 452 ? -65.231 3.843 22.577 1.00 86.38 452 ILE A O 1
ATOM 3767 N N . GLN A 1 453 ? -63.228 3.826 23.575 1.00 84.62 453 GLN A N 1
ATOM 3768 C CA . GLN A 1 453 ? -63.592 2.831 24.589 1.00 84.62 453 GLN A CA 1
ATOM 3769 C C . GLN A 1 453 ? -64.699 3.330 25.520 1.00 84.62 453 GLN A C 1
ATOM 3771 O O . GLN A 1 453 ? -65.623 2.574 25.807 1.00 84.62 453 GLN A O 1
ATOM 3776 N N . VAL A 1 454 ? -64.653 4.595 25.950 1.00 82.38 454 VAL A N 1
ATOM 3777 C CA . VAL A 1 454 ? -65.725 5.202 26.756 1.00 82.38 454 VAL A CA 1
ATOM 3778 C C . VAL A 1 454 ? -67.033 5.263 25.965 1.00 82.38 454 VAL A C 1
ATOM 3780 O O . VAL A 1 454 ? -68.077 4.889 26.494 1.00 82.38 454 VAL A O 1
ATOM 3783 N N . LEU A 1 455 ? -66.989 5.675 24.694 1.00 79.06 455 LEU A N 1
ATOM 3784 C CA . LEU A 1 455 ? -68.169 5.711 23.823 1.00 79.06 455 LEU A CA 1
ATOM 3785 C C . LEU A 1 455 ? -68.761 4.314 23.604 1.00 79.06 455 LEU A C 1
ATOM 3787 O O . LEU A 1 455 ? -69.967 4.134 23.751 1.00 79.06 455 LEU A O 1
ATOM 3791 N N . LEU A 1 456 ? -67.927 3.316 23.307 1.00 79.06 456 LEU A N 1
ATOM 3792 C CA . LEU A 1 456 ? -68.363 1.930 23.134 1.00 79.06 456 LEU A CA 1
ATOM 3793 C C . LEU A 1 456 ? -68.965 1.366 24.424 1.00 79.06 456 LEU A C 1
ATOM 3795 O O . LEU A 1 456 ? -70.030 0.755 24.372 1.00 79.06 456 LEU A O 1
ATOM 3799 N N . ALA A 1 457 ? -68.340 1.624 25.578 1.00 77.50 457 ALA A N 1
ATOM 3800 C CA . ALA A 1 457 ? -68.876 1.232 26.878 1.00 77.50 457 ALA A CA 1
ATOM 3801 C C . ALA A 1 457 ? -70.250 1.877 27.134 1.00 77.50 457 ALA A C 1
ATOM 3803 O O . ALA A 1 457 ? -71.191 1.184 27.522 1.00 77.50 457 ALA A O 1
ATOM 3804 N N . ALA A 1 458 ? -70.401 3.172 26.841 1.00 71.44 458 ALA A N 1
ATOM 3805 C CA . ALA A 1 458 ? -71.670 3.888 26.960 1.00 71.44 458 ALA A CA 1
ATOM 3806 C C . ALA A 1 458 ? -72.756 3.368 25.998 1.00 71.44 458 ALA A C 1
ATOM 3808 O O . ALA A 1 458 ? -73.933 3.361 26.354 1.00 71.44 458 ALA A O 1
ATOM 3809 N N . MET A 1 459 ? -72.378 2.900 24.804 1.00 71.38 459 MET A N 1
ATOM 3810 C CA . MET A 1 459 ? -73.301 2.270 23.850 1.00 71.38 459 MET A CA 1
ATOM 3811 C C . MET A 1 459 ? -73.708 0.847 24.257 1.00 71.38 459 MET A C 1
ATOM 3813 O O . MET A 1 459 ? -74.815 0.424 23.940 1.00 71.38 459 MET A O 1
ATOM 3817 N N . THR A 1 460 ? -72.850 0.106 24.965 1.00 69.31 460 THR A N 1
ATOM 3818 C CA . THR A 1 460 ? -73.187 -1.224 25.514 1.00 69.31 460 THR A CA 1
ATOM 3819 C C . THR A 1 460 ? -74.044 -1.176 26.780 1.00 69.31 460 THR A C 1
ATOM 3821 O O . THR A 1 460 ? -74.567 -2.206 27.207 1.00 69.31 460 THR A O 1
ATOM 3824 N N . ILE A 1 461 ? -74.195 0.001 27.391 1.00 64.38 461 ILE A N 1
ATOM 3825 C CA . ILE A 1 461 ? -75.121 0.213 28.501 1.00 64.38 461 ILE A CA 1
ATOM 3826 C C . ILE A 1 461 ? -76.548 0.182 27.952 1.00 64.38 461 ILE A C 1
ATOM 3828 O O . ILE A 1 461 ? -76.932 0.990 27.110 1.00 64.38 461 ILE A O 1
ATOM 3832 N N . ASP A 1 462 ? -77.352 -0.747 28.459 1.00 63.62 462 ASP A N 1
ATOM 3833 C CA . ASP A 1 462 ? -78.765 -0.851 28.119 1.00 63.62 462 ASP A CA 1
ATOM 3834 C C . ASP A 1 462 ? -79.569 0.102 29.019 1.00 63.62 462 ASP A C 1
ATOM 3836 O O . ASP A 1 462 ? -79.928 -0.217 30.155 1.00 63.62 462 ASP A O 1
ATOM 3840 N N . TRP A 1 463 ? -79.808 1.318 28.520 1.00 62.88 463 TRP A N 1
ATOM 3841 C CA . TRP A 1 463 ? -80.407 2.449 29.249 1.00 62.88 463 TRP A CA 1
ATOM 3842 C C . TRP A 1 463 ? -81.841 2.212 29.758 1.00 62.88 463 TRP A C 1
ATOM 3844 O O . TRP A 1 463 ? -82.387 3.060 30.481 1.00 62.88 463 TRP A O 1
ATOM 3854 N N . GLN A 1 464 ? -82.461 1.094 29.370 1.00 59.19 464 GLN A N 1
ATOM 3855 C CA . GLN A 1 464 ? -83.813 0.687 29.759 1.00 59.19 464 GLN A CA 1
ATOM 3856 C C . GLN A 1 464 ? -83.836 -0.509 30.726 1.00 59.19 464 GLN A C 1
ATOM 3858 O O . GLN A 1 464 ? -84.895 -0.836 31.267 1.00 59.19 464 GLN A O 1
ATOM 3863 N N . LYS A 1 465 ? -82.689 -1.141 31.005 1.00 60.16 465 LYS A N 1
ATOM 3864 C CA . LYS A 1 465 ? -82.608 -2.335 31.855 1.00 60.16 465 LYS A CA 1
ATOM 3865 C C . LYS A 1 465 ? -82.532 -1.953 33.340 1.00 60.16 465 LYS A C 1
ATOM 3867 O O . LYS A 1 465 ? -81.551 -1.369 33.798 1.00 60.16 465 LYS A O 1
ATOM 3872 N N . LYS A 1 466 ? -83.580 -2.271 34.110 1.00 57.22 466 LYS A N 1
ATOM 3873 C CA . LYS A 1 466 ? -83.647 -2.007 35.562 1.00 57.22 466 LYS A CA 1
ATOM 3874 C C . LYS A 1 466 ? -83.009 -3.143 36.371 1.00 57.22 466 LYS A C 1
ATOM 3876 O O . LYS A 1 466 ? -83.227 -4.310 36.062 1.00 57.22 466 LYS A O 1
ATOM 3881 N N . GLY A 1 467 ? -82.266 -2.787 37.426 1.00 59.09 467 GLY A N 1
ATOM 3882 C CA . GLY A 1 467 ? -81.693 -3.735 38.394 1.00 59.09 467 GLY A CA 1
ATOM 3883 C C . GLY A 1 467 ? -80.242 -4.156 38.133 1.00 59.09 467 GLY A C 1
ATOM 3884 O O . GLY A 1 467 ? -79.829 -5.216 38.593 1.00 59.09 467 GLY A O 1
ATOM 3885 N N . VAL A 1 468 ? -79.463 -3.357 37.397 1.00 64.12 468 VAL A N 1
ATOM 3886 C CA . VAL A 1 468 ? -78.037 -3.618 37.131 1.00 64.12 468 VAL A CA 1
ATOM 3887 C C . VAL A 1 468 ? -77.178 -2.676 37.985 1.00 64.12 468 VAL A C 1
ATOM 3889 O O . VAL A 1 468 ? -77.622 -1.604 38.382 1.00 64.12 468 VAL A O 1
ATOM 3892 N N . TRP A 1 469 ? -75.932 -3.048 38.285 1.00 67.31 469 TRP A N 1
ATOM 3893 C CA . TRP A 1 469 ? -75.065 -2.307 39.218 1.00 67.31 469 TRP A CA 1
ATOM 3894 C C . TRP A 1 469 ? -74.820 -0.829 38.844 1.00 67.31 469 TRP A C 1
ATOM 3896 O O . TRP A 1 469 ? -74.495 -0.026 39.714 1.00 67.31 469 TRP A O 1
ATOM 3906 N N . TYR A 1 470 ? -75.009 -0.452 37.574 1.00 66.50 470 TYR A N 1
ATOM 3907 C CA . TYR A 1 470 ? -74.854 0.919 37.074 1.00 66.50 470 TYR A CA 1
ATOM 3908 C C . TYR A 1 470 ? -76.166 1.736 37.025 1.00 66.50 470 TYR A C 1
ATOM 3910 O O . TYR A 1 470 ? -76.144 2.904 36.635 1.00 66.50 470 TYR A O 1
ATOM 3918 N N . THR A 1 471 ? -77.314 1.169 37.423 1.00 65.19 471 THR A N 1
ATOM 3919 C CA . THR A 1 471 ? -78.630 1.842 37.392 1.00 65.19 471 THR A CA 1
ATOM 3920 C C . THR A 1 471 ? -78.693 3.159 38.200 1.00 65.19 471 THR A C 1
ATOM 3922 O O . THR A 1 471 ? -79.238 4.123 37.659 1.00 65.19 471 THR A O 1
ATOM 3925 N N . PRO A 1 472 ? -78.092 3.291 39.405 1.00 67.50 472 PRO A N 1
ATOM 3926 C CA . PRO A 1 472 ? -78.134 4.548 40.172 1.00 67.50 472 PRO A CA 1
ATOM 3927 C C . PRO A 1 472 ? -77.463 5.728 39.454 1.00 67.50 472 PRO A C 1
ATOM 3929 O O . PRO A 1 472 ? -77.911 6.869 39.541 1.00 67.50 472 PRO A O 1
ATOM 3932 N N . LEU A 1 473 ? -76.392 5.451 38.705 1.00 67.06 473 LEU A N 1
ATOM 3933 C CA . LEU A 1 473 ? -75.619 6.464 37.988 1.00 67.06 473 LEU A CA 1
ATOM 3934 C C . LEU A 1 473 ? -76.357 6.958 36.731 1.00 67.06 473 LEU A C 1
ATOM 3936 O O . LEU A 1 473 ? -76.281 8.135 36.384 1.00 67.06 473 LEU A O 1
ATOM 3940 N N . ILE A 1 474 ? -77.135 6.082 36.087 1.00 65.69 474 ILE A N 1
ATOM 3941 C CA . ILE A 1 474 ? -78.014 6.440 34.963 1.00 65.69 474 ILE A CA 1
ATOM 3942 C C . ILE A 1 474 ? -79.190 7.307 35.427 1.00 65.69 474 ILE A C 1
ATOM 3944 O O . ILE A 1 474 ? -79.547 8.262 34.738 1.00 65.69 474 ILE A O 1
ATOM 3948 N N . GLU A 1 475 ? -79.799 6.997 36.574 1.00 67.81 475 GLU A N 1
ATOM 3949 C CA . GLU A 1 475 ? -80.889 7.805 37.140 1.00 67.81 475 GLU A CA 1
ATOM 3950 C C . GLU A 1 475 ? -80.405 9.199 37.558 1.00 67.81 475 GLU A C 1
ATOM 3952 O O . GLU A 1 475 ? -81.074 10.187 37.258 1.00 67.81 475 GLU A O 1
ATOM 3957 N N . TYR A 1 476 ? -79.202 9.296 38.137 1.00 70.25 476 TYR A N 1
ATOM 3958 C CA . TYR A 1 476 ? -78.552 10.572 38.445 1.00 70.25 476 TYR A CA 1
ATOM 3959 C C . TYR A 1 476 ? -78.313 11.431 37.192 1.00 70.25 476 TYR A C 1
ATOM 3961 O O . TYR A 1 476 ? -78.655 12.610 37.177 1.00 70.25 476 TYR A O 1
ATOM 3969 N N . LEU A 1 477 ? -77.794 10.844 36.107 1.00 68.06 477 LEU A N 1
ATOM 3970 C CA . LEU A 1 477 ? -77.574 11.567 34.848 1.00 68.06 477 LEU A CA 1
ATOM 3971 C C . LEU A 1 477 ? -78.888 11.990 34.169 1.00 68.06 477 LEU A C 1
ATOM 3973 O O . LEU A 1 477 ? -78.972 13.101 33.651 1.00 68.06 477 LEU A O 1
ATOM 3977 N N . LYS A 1 478 ? -79.936 11.156 34.204 1.00 66.69 478 LYS A N 1
ATOM 3978 C CA . LYS A 1 478 ? -81.271 11.521 33.686 1.00 66.69 478 LYS A CA 1
ATOM 3979 C C . LYS A 1 478 ? -81.914 12.673 34.467 1.00 66.69 478 LYS A C 1
ATOM 3981 O O . LYS A 1 478 ? -82.662 13.439 33.875 1.00 66.69 478 LYS A O 1
ATOM 3986 N N . GLY A 1 479 ? -81.610 12.813 35.757 1.00 62.69 479 GLY A N 1
ATOM 3987 C CA . GLY A 1 479 ? -82.071 13.930 36.589 1.00 62.69 479 GLY A CA 1
ATOM 3988 C C . GLY A 1 479 ? -81.336 15.258 36.363 1.00 62.69 479 GLY A C 1
ATOM 3989 O O . GLY A 1 479 ? -81.782 16.270 36.882 1.00 62.69 479 GLY A O 1
ATOM 3990 N N . ILE A 1 480 ? -80.222 15.263 35.619 1.00 64.00 480 ILE A N 1
ATOM 3991 C CA . ILE A 1 480 ? -79.453 16.478 35.280 1.00 64.00 480 ILE A CA 1
ATOM 3992 C C . ILE A 1 480 ? -79.846 17.038 33.899 1.00 64.00 480 ILE A C 1
ATOM 3994 O O . ILE A 1 480 ? -79.675 18.228 33.650 1.00 64.00 480 ILE A O 1
ATOM 3998 N N . PHE A 1 481 ? -80.345 16.188 32.994 1.00 54.31 481 PHE A N 1
ATOM 3999 C CA . PHE A 1 481 ? -80.712 16.553 31.616 1.00 54.31 481 PHE A CA 1
ATOM 4000 C C . PHE A 1 481 ? -82.232 16.665 31.367 1.00 54.31 481 PHE A C 1
ATOM 4002 O O . PHE A 1 481 ? -82.635 16.902 30.229 1.00 54.31 481 PHE A O 1
ATOM 4009 N N . ASN A 1 482 ? -83.048 16.510 32.413 1.00 48.34 482 ASN A N 1
ATOM 4010 C CA . ASN A 1 482 ? -84.447 16.954 32.483 1.00 48.34 482 ASN A CA 1
ATOM 4011 C C . ASN A 1 482 ? -84.511 18.213 33.343 1.00 48.34 482 ASN A C 1
ATOM 4013 O O . ASN A 1 482 ? -85.351 19.084 33.031 1.00 48.34 482 ASN A O 1
#